Protein AF-0000000072566912 (afdb_homodimer)

Foldseek 3Di:
DVVVVVPVPPPPPPDPLNVVLVVLVVVLVVLQVCCVPPVVCPCVVLSVVLNVVSVVLVVVCVVDLVVLFPPLSVVVNVLSCQCRVCVPVVVCVPVPPCSLLVSLLQLLLSQLLVQLLVVCLVCVVCLLVDDLVVSLVSSLVSQLVVLVVVLVVVVCCCVPVVDCPQVPDPVSSVSSSVSSNNSSVVNSPVSSCVSVPHDDPVSVVRNVSSD/DVVVCVVPPPVPPPDPLNVVLVVLVVVLVVLQVCCVPPVVCPCVVLSVVLNVQSVVLVVVCVVDLVVLFPPLSVVVNVLSCQCRVCVPVVVCVPVPPCSLLVSLLQLLLSQLLVQLLVVCLVCVVCLLVDDLVVSLVRSLVSQLVVLVVVLVVVVCCCVPVVDCPQVPDPVSSVSSSVSSNNSSVVNSPVSSCVSVPHDDPVSVVRNVSSD

Radius of gyration: 25.94 Å; Cα contacts (8 Å, |Δi|>4): 481; chains: 2; bounding box: 101×55×63 Å

InterPro domains:
  IPR014509 Inner membrane protein YjdF-like [PF09997] (25-191)

Sequence (422 aa):
MRESLEKKSTMRKLTYDNYITGAFLVLLGITLAFNIFFQDGNKLFRIILTAVSVIIMKVVFTISFLKKSKASYTATLTFIFFAMYLGNVCNFYTLINHYDKILHLLSGIIIGIIGLIIYAHFTKEYMKKLNPKFMIIFVFIFSVALAGCWEIWEFTGDRLWGFQSQNNSLVDTMTDIICGTVGGIISLFPIYGFAKGKKNRFLEKVTKEVIMRESLEKKSTMRKLTYDNYITGAFLVLLGITLAFNIFFQDGNKLFRIILTAVSVIIMKVVFTISFLKKSKASYTATLTFIFFAMYLGNVCNFYTLINHYDKILHLLSGIIIGIIGLIIYAHFTKEYMKKLNPKFMIIFVFIFSVALAGCWEIWEFTGDRLWGFQSQNNSLVDTMTDIICGTVGGIISLFPIYGFAKGKKNRFLEKVTKEVI

Organism: NCBI:txid632245

Solvent-accessible surface area (backbone atoms only — not comparable to full-atom values): 21755 Å² total; per-residue (Å²): 112,69,77,67,62,61,62,66,78,75,68,75,76,70,53,73,65,54,53,56,50,48,52,53,50,49,52,49,49,53,51,47,51,48,29,51,76,73,51,80,39,80,53,49,66,57,52,48,51,43,50,50,51,53,50,50,51,51,51,52,30,68,77,38,79,52,56,50,25,63,65,56,51,52,52,51,52,51,45,44,44,52,58,37,46,41,21,57,65,67,37,33,56,78,73,35,88,63,42,60,50,51,50,28,22,51,48,6,29,53,40,14,52,48,32,46,32,53,50,34,44,56,29,53,93,42,55,88,77,39,56,46,66,50,58,53,50,50,17,40,29,41,8,27,16,50,29,38,50,49,50,50,49,36,49,48,40,27,73,76,69,65,47,68,72,45,65,89,29,43,64,57,46,53,50,35,36,48,27,6,33,49,16,8,55,59,39,40,57,67,47,50,43,43,53,72,66,42,89,44,72,66,63,52,54,56,30,51,41,48,88,113,70,77,64,54,67,69,47,85,77,65,71,75,70,52,73,66,53,54,56,50,49,52,53,51,49,52,50,50,52,50,48,51,47,29,50,77,72,50,79,38,79,52,48,67,55,51,50,52,43,51,50,50,53,52,50,50,51,50,53,31,65,76,39,78,52,56,51,25,64,64,56,51,52,51,50,53,52,45,44,42,53,59,38,46,41,20,58,66,66,38,34,56,78,74,34,87,65,42,60,50,51,48,27,22,49,47,5,29,53,39,14,53,47,31,46,33,52,49,35,44,54,29,55,94,43,55,88,76,41,55,46,63,50,57,53,51,50,17,40,31,40,8,27,15,50,28,39,50,49,51,50,50,35,50,49,40,28,74,73,69,65,47,67,73,45,65,90,30,43,66,56,45,53,50,35,35,48,28,7,34,51,17,7,55,59,39,40,56,68,46,51,43,41,51,72,67,43,89,44,72,67,64,51,53,55,31,50,40,48,86

Secondary structure (DSSP, 8-state):
-HHHHT---------HHHHHHHHHHHHHHHHHHHHHHHSTTTTHHHHHHHHHHHHHHHHHHHHSGGGG-HHHHHHHHHHHIIIIIIIIIS-HHHHSTTHHHHHHHHHHHHHHHHHHHHHHHHHTTTTTTS-HHHHHHHHHHHHHHHHHHHHHHHHHHHHHH---SSTT-HHHHHHHHHHHHHHHHHHHHHHHHHHTT---HHHHHHHHTT-/-HHHHTS--------HHHHHHHHHHHHHHHHHHHHHHHSTTTTHHHHHHHHHHHHHHHHHHHHSGGGG-HHHHHHHHHHHIIIIIIIIIS-HHHHSTTHHHHHHHHHHHHHHHHHHHHHHHHHTTTTTTS-HHHHHHHHHHHHHHHHHHHHHHHHHHHHHH---SSTT-HHHHHHHHHHHHHHHHHHHHHHHHHHTT---HHHHHHHHTT-

Structure (mmCIF, N/C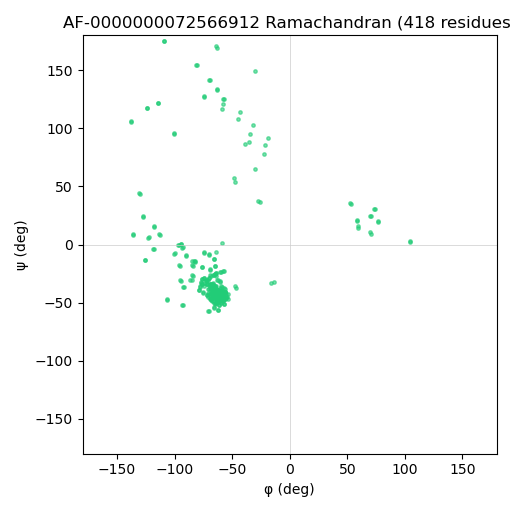A/C/O backbone):
data_AF-0000000072566912-model_v1
#
loop_
_entity.id
_entity.type
_entity.pdbx_description
1 polymer 'Putative membrane protein'
#
loop_
_atom_site.group_PDB
_atom_site.id
_atom_site.type_symbol
_atom_site.label_atom_id
_atom_site.label_alt_id
_atom_site.label_comp_id
_atom_site.label_asym_id
_atom_site.label_entity_id
_atom_site.label_seq_id
_atom_site.pdbx_PDB_ins_code
_atom_site.Cartn_x
_atom_site.Cartn_y
_atom_site.Cartn_z
_atom_site.occupancy
_atom_site.B_iso_or_equiv
_atom_site.auth_seq_id
_atom_site.auth_comp_id
_atom_site.auth_asym_id
_atom_site.auth_atom_id
_atom_site.pdbx_PDB_model_num
ATOM 1 N N . MET A 1 1 ? 60.344 14.156 -18.188 1 36.5 1 MET A N 1
ATOM 2 C CA . MET A 1 1 ? 60.125 12.766 -17.812 1 36.5 1 MET A CA 1
ATOM 3 C C . MET A 1 1 ? 59.312 12.664 -16.531 1 36.5 1 MET A C 1
ATOM 5 O O . MET A 1 1 ? 58.438 11.805 -16.422 1 36.5 1 MET A O 1
ATOM 9 N N . ARG A 1 2 ? 59.656 13.422 -15.43 1 45.88 2 ARG A N 1
ATOM 10 C CA . ARG A 1 2 ? 58.938 13.406 -14.164 1 45.88 2 ARG A CA 1
ATOM 11 C C . ARG A 1 2 ? 57.5 13.898 -14.352 1 45.88 2 ARG A C 1
ATOM 13 O O . ARG A 1 2 ? 56.594 13.406 -13.695 1 45.88 2 ARG A O 1
ATOM 20 N N . GLU A 1 3 ? 57.406 15.102 -15.125 1 43.66 3 GLU A N 1
ATOM 21 C CA . GLU A 1 3 ? 56.062 15.664 -15.32 1 43.66 3 GLU A CA 1
ATOM 22 C C . GLU A 1 3 ? 55.125 14.648 -15.961 1 43.66 3 GLU A C 1
ATOM 24 O O . GLU A 1 3 ? 53.938 14.656 -15.695 1 43.66 3 GLU A O 1
ATOM 29 N N . SER A 1 4 ? 55.625 13.898 -16.953 1 43.62 4 SER A N 1
ATOM 30 C CA . SER A 1 4 ? 54.844 12.891 -17.656 1 43.62 4 SER A CA 1
ATOM 31 C C . SER A 1 4 ? 54.375 11.789 -16.719 1 43.62 4 SER A C 1
ATOM 33 O O . SER A 1 4 ? 53.344 11.148 -16.953 1 43.62 4 SER A O 1
ATOM 35 N N . LEU A 1 5 ? 55.312 11.344 -15.812 1 37.22 5 LEU A N 1
ATOM 36 C CA . LEU A 1 5 ? 54.969 10.219 -14.961 1 37.22 5 LEU A CA 1
ATOM 37 C C . LEU A 1 5 ? 53.875 10.609 -13.961 1 37.22 5 LEU A C 1
ATOM 39 O O . LEU A 1 5 ? 53.281 9.742 -13.305 1 37.22 5 LEU A O 1
ATOM 43 N N . GLU A 1 6 ? 53.875 11.867 -13.484 1 31.84 6 GLU A N 1
ATOM 44 C CA . GLU A 1 6 ? 52.812 12.211 -12.531 1 31.84 6 GLU A CA 1
ATOM 45 C C . GLU A 1 6 ? 51.438 12.133 -13.18 1 31.84 6 GLU A C 1
ATOM 47 O O . GLU A 1 6 ? 50.438 12.586 -12.602 1 31.84 6 GLU A O 1
ATOM 52 N N . LYS A 1 7 ? 51.312 11.898 -14.531 1 32.41 7 LYS A N 1
ATOM 53 C CA . LYS A 1 7 ? 49.969 11.508 -14.891 1 32.41 7 LYS A CA 1
ATOM 54 C C . LYS A 1 7 ? 49.438 10.422 -13.953 1 32.41 7 LYS A C 1
ATOM 56 O O . LYS A 1 7 ? 49.875 9.273 -14.023 1 32.41 7 LYS A O 1
ATOM 61 N N . LYS A 1 8 ? 49.469 10.664 -12.562 1 32.5 8 LYS A N 1
ATOM 62 C CA . LYS A 1 8 ? 48.562 10 -11.609 1 32.5 8 LYS A CA 1
ATOM 63 C C . LYS A 1 8 ? 47.312 9.5 -12.305 1 32.5 8 LYS A C 1
ATOM 65 O O . LYS A 1 8 ? 46.531 10.297 -12.812 1 32.5 8 LYS A O 1
ATOM 70 N N . SER A 1 9 ? 47.312 8.469 -12.984 1 34.97 9 SER A N 1
ATOM 71 C CA . SER A 1 9 ? 46.156 7.684 -13.43 1 34.97 9 SER A CA 1
ATOM 72 C C . SER A 1 9 ? 45 7.785 -12.438 1 34.97 9 SER A C 1
A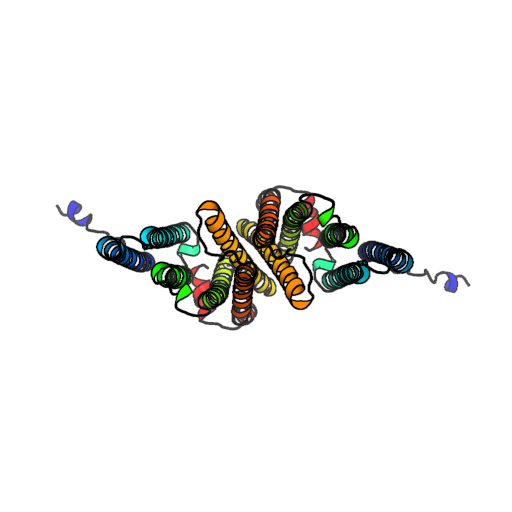TOM 74 O O . SER A 1 9 ? 45.125 7.355 -11.289 1 34.97 9 SER A O 1
ATOM 76 N N . THR A 1 10 ? 44.344 8.859 -12.164 1 35.97 10 THR A N 1
ATOM 77 C CA . THR A 1 10 ? 43 9.094 -11.602 1 35.97 10 THR A CA 1
ATOM 78 C C . THR A 1 10 ? 42.094 7.922 -11.891 1 35.97 10 THR A C 1
ATOM 80 O O . THR A 1 10 ? 41.469 7.852 -12.961 1 35.97 10 THR A O 1
ATOM 83 N N . MET A 1 11 ? 42.375 6.656 -11.914 1 37.88 11 MET A N 1
ATOM 84 C CA . MET A 1 11 ? 41.375 5.598 -11.852 1 37.88 11 MET A CA 1
ATOM 85 C C . MET A 1 11 ? 40.156 6.027 -11 1 37.88 11 MET A C 1
ATOM 87 O O . MET A 1 11 ? 40.344 6.422 -9.844 1 37.88 11 MET A O 1
ATOM 91 N N . ARG A 1 12 ? 39.156 6.363 -11.57 1 42.75 12 ARG A N 1
ATOM 92 C CA . ARG A 1 12 ? 37.875 6.699 -10.945 1 42.75 12 ARG A CA 1
ATOM 93 C C . ARG A 1 12 ? 37.594 5.762 -9.781 1 42.75 12 ARG A C 1
ATOM 95 O O . ARG A 1 12 ? 37.594 4.539 -9.945 1 42.75 12 ARG A O 1
ATOM 102 N N . LYS A 1 13 ? 37.969 5.879 -8.57 1 46.62 13 LYS A N 1
ATOM 103 C CA . LYS A 1 13 ? 37.469 5.18 -7.383 1 46.62 13 LYS A CA 1
ATOM 104 C C . LYS A 1 13 ? 36.062 4.629 -7.617 1 46.62 13 LYS A C 1
ATOM 106 O O . LYS A 1 13 ? 35.125 5.391 -7.852 1 46.62 13 LYS A O 1
ATOM 111 N N . LEU A 1 14 ? 36.031 3.451 -8.188 1 56.44 14 LEU A N 1
ATOM 112 C CA . LEU A 1 14 ? 34.719 2.848 -8.312 1 56.44 14 LEU A CA 1
ATOM 113 C C . LEU A 1 14 ? 33.906 3.018 -7.02 1 56.44 14 LEU A C 1
ATOM 115 O O . LEU A 1 14 ? 34.375 2.674 -5.938 1 56.44 14 LEU A O 1
ATOM 119 N N . THR A 1 15 ? 32.969 3.662 -7.035 1 76.31 15 THR A N 1
ATOM 120 C CA . THR A 1 15 ? 32.062 3.795 -5.887 1 76.31 15 THR A CA 1
ATOM 121 C C . THR A 1 15 ? 31.516 2.434 -5.469 1 76.31 15 THR A C 1
ATOM 123 O O . THR A 1 15 ? 31.438 1.516 -6.289 1 76.31 15 THR A O 1
ATOM 126 N N . TYR A 1 16 ? 31.75 1.874 -4.281 1 85.88 16 TYR A N 1
ATOM 127 C CA . TYR A 1 16 ? 31.266 0.639 -3.674 1 85.88 16 TYR A CA 1
ATOM 128 C C . TYR A 1 16 ? 30.094 0.072 -4.449 1 85.88 16 TYR A C 1
ATOM 130 O O . TYR A 1 16 ? 30.016 -1.134 -4.699 1 85.88 16 TYR A O 1
ATOM 138 N N . ASP A 1 17 ? 29.266 0.812 -5.047 1 89.56 17 ASP A N 1
ATOM 139 C CA . ASP A 1 17 ? 28.078 0.394 -5.766 1 89.56 17 ASP A CA 1
ATOM 140 C C . ASP A 1 17 ? 28.438 -0.24 -7.109 1 89.56 17 ASP A C 1
ATOM 142 O O . ASP A 1 17 ? 27.812 -1.22 -7.523 1 89.56 17 ASP A O 1
ATOM 146 N N . ASN A 1 18 ? 29.484 0.278 -7.766 1 92.62 18 ASN A N 1
ATOM 147 C CA . ASN A 1 18 ? 29.906 -0.283 -9.047 1 92.62 18 ASN A CA 1
ATOM 148 C C . ASN A 1 18 ? 30.516 -1.666 -8.875 1 92.62 18 ASN A C 1
ATOM 150 O O . ASN A 1 18 ? 30.328 -2.547 -9.711 1 92.62 18 ASN A O 1
ATOM 154 N N . TYR A 1 19 ? 31.203 -1.822 -7.801 1 93.44 19 TYR A N 1
ATOM 155 C CA . TYR A 1 19 ? 31.859 -3.102 -7.555 1 93.44 19 TYR A CA 1
ATOM 156 C C . TYR A 1 19 ? 30.828 -4.199 -7.297 1 93.44 19 TYR A C 1
ATOM 158 O O . TYR A 1 19 ? 30.906 -5.281 -7.887 1 93.44 19 TYR A O 1
ATOM 166 N N . ILE A 1 20 ? 29.844 -3.914 -6.426 1 95.69 20 ILE A N 1
ATOM 167 C CA . ILE A 1 20 ? 28.875 -4.945 -6.078 1 95.69 20 ILE A CA 1
ATOM 168 C C . ILE A 1 20 ? 28 -5.254 -7.289 1 95.69 20 ILE A C 1
ATOM 170 O O . ILE A 1 20 ? 27.656 -6.414 -7.535 1 95.69 20 ILE A O 1
ATOM 174 N N . THR A 1 21 ? 27.672 -4.246 -8.008 1 97.5 21 THR A N 1
ATOM 175 C CA . THR A 1 21 ? 26.906 -4.441 -9.227 1 97.5 21 THR A CA 1
ATOM 176 C C . THR A 1 21 ? 27.688 -5.27 -10.242 1 97.5 21 THR A C 1
ATOM 178 O O . THR A 1 21 ? 27.156 -6.227 -10.812 1 97.5 21 THR A O 1
ATOM 181 N N . GLY A 1 22 ? 28.969 -4.832 -10.445 1 97.19 22 GLY A N 1
ATOM 182 C CA . GLY A 1 22 ? 29.828 -5.559 -11.375 1 97.19 22 GLY A CA 1
ATOM 183 C C . GLY A 1 22 ? 30 -7.016 -11.008 1 97.19 22 GLY A C 1
ATOM 184 O O . GLY A 1 22 ? 29.922 -7.895 -11.867 1 97.19 22 GLY A O 1
ATOM 185 N N . ALA A 1 23 ? 30.234 -7.227 -9.758 1 97.69 23 ALA A N 1
ATOM 186 C CA . ALA A 1 23 ? 30.391 -8.602 -9.281 1 97.69 23 ALA A CA 1
ATOM 187 C C . ALA A 1 23 ? 29.141 -9.422 -9.562 1 97.69 23 ALA A C 1
ATOM 189 O O . ALA A 1 23 ? 29.234 -10.578 -9.984 1 97.69 23 ALA A O 1
ATOM 190 N N . PHE A 1 24 ? 27.938 -8.898 -9.289 1 98.44 24 PHE A N 1
ATOM 191 C CA . PHE A 1 24 ? 26.656 -9.57 -9.539 1 98.44 24 PHE A CA 1
ATOM 192 C C . PHE A 1 24 ? 26.484 -9.875 -11.016 1 98.44 24 PHE A C 1
ATOM 194 O O . PHE A 1 24 ? 26.094 -10.984 -11.391 1 98.44 24 PHE A O 1
ATOM 201 N N . LEU A 1 25 ? 26.875 -8.906 -11.859 1 98.44 25 LEU A N 1
ATOM 202 C CA . LEU A 1 25 ? 26.719 -9.094 -13.297 1 98.44 25 LEU A CA 1
ATOM 203 C C . LEU A 1 25 ? 27.703 -10.125 -13.82 1 98.44 25 LEU A C 1
ATOM 205 O O . LEU A 1 25 ? 27.391 -10.891 -14.734 1 98.44 25 LEU A O 1
ATOM 209 N N . VAL A 1 26 ? 28.922 -10.117 -13.289 1 98.31 26 VAL A N 1
ATOM 210 C CA . VAL A 1 26 ? 29.906 -11.125 -13.664 1 98.31 26 VAL A CA 1
ATOM 211 C C . VAL A 1 26 ? 29.391 -12.516 -13.289 1 98.31 26 VAL A C 1
ATOM 213 O O . VAL A 1 26 ? 29.484 -13.453 -14.078 1 98.31 26 VAL A O 1
ATOM 216 N N . LEU A 1 27 ? 28.875 -12.602 -12.086 1 98.56 27 LEU A N 1
ATOM 217 C CA . LEU A 1 27 ? 28.281 -13.867 -11.664 1 98.56 27 LEU A CA 1
ATOM 218 C C . LEU A 1 27 ? 27.203 -14.312 -12.641 1 98.56 27 LEU A C 1
ATOM 220 O O . LEU A 1 27 ? 27.172 -15.484 -13.031 1 98.56 27 LEU A O 1
ATOM 224 N N . LEU A 1 28 ? 26.344 -13.43 -13.039 1 98.62 28 LEU A N 1
ATOM 225 C CA . LEU A 1 28 ? 25.281 -13.75 -13.977 1 98.62 28 LEU A CA 1
ATOM 226 C C . LEU A 1 28 ? 25.844 -14.133 -15.344 1 98.62 28 LEU A C 1
ATOM 228 O O . LEU A 1 28 ? 25.312 -15.016 -16.016 1 98.62 28 LEU A O 1
ATOM 232 N N . GLY A 1 29 ? 26.953 -13.461 -15.742 1 98.31 29 GLY A N 1
ATOM 233 C CA . GLY A 1 29 ? 27.625 -13.82 -16.984 1 98.31 29 GLY A CA 1
ATOM 234 C C . GLY A 1 29 ? 28.172 -15.234 -16.984 1 98.31 29 GLY A C 1
ATOM 235 O O . GLY A 1 29 ? 28 -15.977 -17.953 1 98.31 29 GLY A O 1
ATOM 236 N N . ILE A 1 30 ? 28.812 -15.594 -15.914 1 98.31 30 ILE A N 1
ATOM 237 C CA . ILE A 1 30 ? 29.344 -16.938 -15.758 1 98.31 30 ILE A CA 1
ATOM 238 C C . ILE A 1 30 ? 28.203 -17.953 -15.773 1 98.31 30 ILE A C 1
ATOM 240 O O . ILE A 1 30 ? 28.297 -18.984 -16.438 1 98.31 30 ILE A O 1
ATOM 244 N N . THR A 1 31 ? 27.141 -17.641 -15.016 1 98.31 31 THR A N 1
ATOM 245 C CA . THR A 1 31 ? 25.984 -18.516 -14.953 1 98.31 31 THR A CA 1
ATOM 246 C C . THR A 1 31 ? 25.359 -18.688 -16.344 1 98.31 31 THR A C 1
ATOM 248 O O . THR A 1 31 ? 24.922 -19.781 -16.703 1 98.31 31 THR A O 1
ATOM 251 N N . LEU A 1 32 ? 25.312 -17.594 -17.062 1 98 32 LEU A N 1
ATOM 252 C CA . LEU A 1 32 ? 24.75 -17.625 -18.406 1 98 32 LEU A CA 1
ATOM 253 C C . LEU A 1 32 ? 25.578 -18.531 -19.312 1 98 32 LEU A C 1
ATOM 255 O O . LEU A 1 32 ? 25.016 -19.359 -20.031 1 98 32 LEU A O 1
ATOM 259 N N . ALA A 1 33 ? 26.891 -18.375 -19.312 1 97.44 33 ALA A N 1
ATOM 260 C CA . ALA A 1 33 ? 27.781 -19.203 -20.125 1 97.44 33 ALA A CA 1
ATOM 261 C C . ALA A 1 33 ? 27.609 -20.672 -19.781 1 97.44 33 ALA A C 1
ATOM 263 O O . ALA A 1 33 ? 27.469 -21.516 -20.672 1 97.44 33 ALA A O 1
ATOM 264 N N . PHE A 1 34 ? 27.641 -20.891 -18.516 1 97.31 34 PHE A N 1
ATOM 265 C CA . PHE A 1 34 ? 27.469 -22.266 -18.062 1 97.31 34 PHE A CA 1
ATOM 266 C C . PHE A 1 34 ? 26.141 -22.844 -18.547 1 97.31 34 PHE A C 1
ATOM 268 O O . PHE A 1 34 ? 26.078 -23.984 -19 1 97.31 34 PHE A O 1
ATOM 275 N N . ASN A 1 35 ? 25.078 -22.031 -18.391 1 97.5 35 ASN A N 1
ATOM 276 C CA . ASN A 1 35 ? 23.75 -22.469 -18.781 1 97.5 35 ASN A CA 1
ATOM 277 C C . ASN A 1 35 ? 23.672 -22.75 -20.281 1 97.5 35 ASN A C 1
ATOM 279 O O . ASN A 1 35 ? 23.062 -23.734 -20.703 1 97.5 35 ASN A O 1
ATOM 283 N N . ILE A 1 36 ? 24.281 -21.938 -21.094 1 96.38 36 ILE A N 1
ATOM 284 C CA . ILE A 1 36 ? 24.266 -22.078 -22.547 1 96.38 36 ILE A CA 1
ATOM 285 C C . ILE A 1 36 ? 25.062 -23.297 -22.953 1 96.38 36 ILE A C 1
ATOM 287 O O . ILE A 1 36 ? 24.609 -24.125 -23.766 1 96.38 36 ILE A O 1
ATOM 291 N N . PHE A 1 37 ? 26.219 -23.5 -22.422 1 96.81 37 PHE A N 1
ATOM 292 C CA . PHE A 1 37 ? 27.156 -24.516 -22.891 1 96.81 37 PHE A CA 1
ATOM 293 C C . PHE A 1 37 ? 26.828 -25.859 -22.266 1 96.81 37 PHE A C 1
ATOM 295 O O . PHE A 1 37 ? 27.078 -26.906 -22.875 1 96.81 37 PHE A O 1
ATOM 302 N N . PHE A 1 38 ? 26.219 -25.859 -21.062 1 96.12 38 PHE A N 1
ATOM 303 C CA . PHE A 1 38 ? 26.141 -27.141 -20.375 1 96.12 38 PHE A CA 1
ATOM 304 C C . PHE A 1 38 ? 24.703 -27.469 -20 1 96.12 38 PHE A C 1
ATOM 306 O O . PHE A 1 38 ? 24.422 -28.594 -19.547 1 96.12 38 PHE A O 1
ATOM 313 N N . GLN A 1 39 ? 23.75 -26.547 -20.062 1 95.12 39 GLN A N 1
ATOM 314 C CA . GLN A 1 39 ? 22.375 -26.812 -19.625 1 95.12 39 GLN A CA 1
ATOM 315 C C . GLN A 1 39 ? 21.375 -26.438 -20.719 1 95.12 39 GLN A C 1
ATOM 317 O O . GLN A 1 39 ? 20.234 -26.078 -20.422 1 95.12 39 GLN A O 1
ATOM 322 N N . ASP A 1 40 ? 21.766 -26.422 -21.984 1 95 40 ASP A N 1
ATOM 323 C CA . ASP A 1 40 ? 20.938 -26.25 -23.172 1 95 40 ASP A CA 1
ATOM 324 C C . ASP A 1 40 ? 20.203 -24.906 -23.125 1 95 40 ASP A C 1
ATOM 326 O O . ASP A 1 40 ? 19.125 -24.766 -23.719 1 95 40 ASP A O 1
ATOM 330 N N . GLY A 1 41 ? 20.578 -23.891 -22.219 1 93.94 41 GLY A N 1
ATOM 331 C CA . GLY A 1 41 ? 20.016 -22.547 -22.188 1 93.94 41 GLY A CA 1
ATOM 332 C C . GLY A 1 41 ? 18.641 -22.5 -21.547 1 93.94 41 GLY A C 1
ATOM 333 O O . GLY A 1 41 ? 17.844 -21.594 -21.828 1 93.94 41 GLY A O 1
ATOM 334 N N . ASN A 1 42 ? 18.266 -23.484 -20.766 1 93.94 42 ASN A N 1
ATOM 335 C CA . ASN A 1 42 ? 16.906 -23.609 -20.25 1 93.94 42 ASN A CA 1
ATOM 336 C C . ASN A 1 42 ? 16.609 -22.531 -19.219 1 93.94 42 ASN A C 1
ATOM 338 O O . ASN A 1 42 ? 15.445 -22.328 -18.844 1 93.94 42 ASN A O 1
ATOM 342 N N . LYS A 1 43 ? 17.625 -21.734 -18.781 1 95.38 43 LYS A N 1
ATOM 343 C CA . LYS A 1 43 ? 17.438 -20.688 -17.781 1 95.38 43 LYS A CA 1
ATOM 344 C C . LYS A 1 43 ? 17.766 -19.312 -18.359 1 95.38 43 LYS A C 1
ATOM 346 O O . LYS A 1 43 ? 17.891 -18.344 -17.609 1 95.38 43 LYS A O 1
ATOM 351 N N . LEU A 1 44 ? 17.844 -19.219 -19.562 1 95.81 44 LEU A N 1
ATOM 352 C CA . LEU A 1 44 ? 18.297 -18.016 -20.25 1 95.81 44 LEU A CA 1
ATOM 353 C C . LEU A 1 44 ? 17.438 -16.812 -19.875 1 95.81 44 LEU A C 1
ATOM 355 O O . LEU A 1 44 ? 17.953 -15.766 -19.469 1 95.81 44 LEU A O 1
ATOM 359 N N . PHE A 1 45 ? 16.188 -16.922 -19.969 1 94 45 PHE A N 1
ATOM 360 C CA . PHE A 1 45 ? 15.266 -15.82 -19.719 1 94 45 PHE A CA 1
ATOM 361 C C . PHE A 1 45 ? 15.375 -15.344 -18.281 1 94 45 PHE A C 1
ATOM 363 O O . PHE A 1 45 ? 15.414 -14.141 -18.016 1 94 45 PHE A O 1
ATOM 370 N N . ARG A 1 46 ? 15.422 -16.281 -17.344 1 95.44 46 ARG A N 1
ATOM 371 C CA . ARG A 1 46 ? 15.516 -15.945 -15.93 1 95.44 46 ARG A CA 1
ATOM 372 C C . ARG A 1 46 ? 16.812 -15.211 -15.633 1 95.44 46 ARG A C 1
ATOM 374 O O . ARG A 1 46 ? 16.828 -14.266 -14.836 1 95.44 46 ARG A O 1
ATOM 381 N N . ILE A 1 47 ? 17.875 -15.641 -16.203 1 98.06 47 ILE A N 1
ATOM 382 C CA . ILE A 1 47 ? 19.172 -15.023 -15.992 1 98.06 47 ILE A CA 1
ATOM 383 C C . ILE A 1 47 ? 19.172 -13.602 -16.547 1 98.06 47 ILE A C 1
ATOM 385 O O . ILE A 1 47 ? 19.609 -12.664 -15.883 1 98.06 47 ILE A O 1
ATOM 389 N N . ILE A 1 48 ? 18.609 -13.414 -17.734 1 96.75 48 ILE A N 1
ATOM 390 C CA . ILE A 1 48 ? 18.547 -12.109 -18.375 1 96.75 48 ILE A CA 1
ATOM 391 C C . ILE A 1 48 ? 17.656 -11.18 -17.562 1 96.75 48 ILE A C 1
ATOM 393 O O . ILE A 1 48 ? 17.984 -10.016 -17.344 1 96.75 48 ILE A O 1
ATOM 397 N N . LEU A 1 49 ? 16.516 -11.68 -17.141 1 95.75 49 LEU A N 1
ATOM 398 C CA . LEU A 1 49 ? 15.594 -10.883 -16.328 1 95.75 49 LEU A CA 1
ATOM 399 C C . LEU A 1 49 ? 16.281 -10.398 -15.055 1 95.75 49 LEU A C 1
ATOM 401 O O . LEU A 1 49 ? 16.062 -9.258 -14.625 1 95.75 49 LEU A O 1
ATOM 405 N N . THR A 1 50 ? 17.031 -11.266 -14.461 1 98.06 50 THR A N 1
ATOM 406 C CA . THR A 1 50 ? 17.766 -10.875 -13.266 1 98.06 50 THR A CA 1
ATOM 407 C C . THR A 1 50 ? 18.781 -9.766 -13.578 1 98.06 50 THR A C 1
ATOM 409 O O . THR A 1 50 ? 18.875 -8.789 -12.844 1 98.06 50 THR A O 1
ATOM 412 N N . ALA A 1 51 ? 19.469 -9.938 -14.695 1 98.38 51 ALA A N 1
ATOM 413 C CA . ALA A 1 51 ? 20.438 -8.93 -15.102 1 98.38 51 ALA A CA 1
ATOM 414 C C . ALA A 1 51 ? 19.75 -7.586 -15.359 1 98.38 51 ALA A C 1
ATOM 416 O O . ALA A 1 51 ? 20.25 -6.539 -14.914 1 98.38 51 ALA A O 1
ATOM 417 N N . VAL A 1 52 ? 18.656 -7.645 -16.016 1 97.62 52 VAL A N 1
ATOM 418 C CA . VAL A 1 52 ? 17.906 -6.43 -16.312 1 97.62 52 VAL A CA 1
ATOM 419 C C . VAL A 1 52 ? 17.453 -5.766 -15.023 1 97.62 52 VAL A C 1
ATOM 421 O O . VAL A 1 52 ? 17.516 -4.539 -14.891 1 97.62 52 VAL A O 1
ATOM 424 N N . SER A 1 53 ? 17 -6.562 -14.039 1 97.5 53 SER A N 1
ATOM 425 C CA . SER A 1 53 ? 16.547 -6.031 -12.758 1 97.5 53 SER A CA 1
ATOM 426 C C . SER A 1 53 ? 17.688 -5.32 -12.031 1 97.5 53 SER A C 1
ATOM 428 O O . SER A 1 53 ? 17.484 -4.242 -11.461 1 97.5 53 SER A O 1
ATOM 430 N N . VAL A 1 54 ? 18.859 -5.91 -12.07 1 98.44 54 VAL A N 1
ATOM 431 C CA . VAL A 1 54 ? 20.031 -5.32 -11.43 1 98.44 54 VAL A CA 1
ATOM 432 C C . VAL A 1 54 ? 20.375 -3.992 -12.102 1 98.44 54 VAL A C 1
ATOM 434 O O . VAL A 1 54 ? 20.625 -2.996 -11.422 1 98.44 54 VAL A O 1
ATOM 437 N N . ILE A 1 55 ? 20.328 -3.953 -13.391 1 98.12 55 ILE A N 1
ATOM 438 C CA . ILE A 1 55 ? 20.672 -2.756 -14.156 1 98.12 55 ILE A CA 1
ATOM 439 C C . ILE A 1 55 ? 19.625 -1.667 -13.898 1 98.12 55 ILE A C 1
AT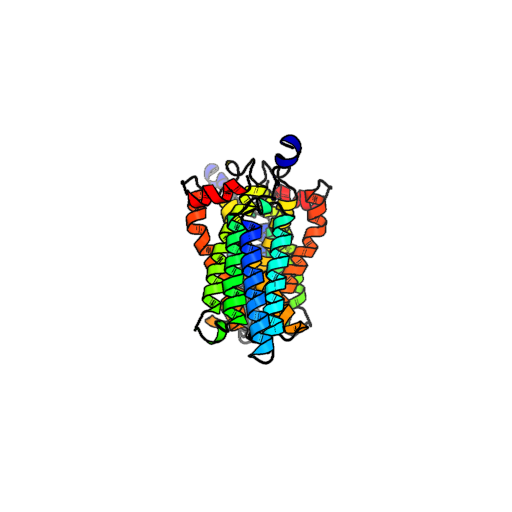OM 441 O O . ILE A 1 55 ? 19.969 -0.503 -13.695 1 98.12 55 ILE A O 1
ATOM 445 N N . ILE A 1 56 ? 18.391 -2.041 -13.875 1 97.69 56 ILE A N 1
ATOM 446 C CA . ILE A 1 56 ? 17.312 -1.083 -13.617 1 97.69 56 ILE A CA 1
ATOM 447 C C . ILE A 1 56 ? 17.5 -0.454 -12.242 1 97.69 56 ILE A C 1
ATOM 449 O O . ILE A 1 56 ? 17.406 0.765 -12.086 1 97.69 56 ILE A O 1
ATOM 453 N N . MET A 1 57 ? 17.797 -1.318 -11.25 1 97.5 57 MET A N 1
ATOM 454 C CA . MET A 1 57 ? 17.969 -0.786 -9.898 1 97.5 57 MET A CA 1
ATOM 455 C C . MET A 1 57 ? 19.203 0.111 -9.82 1 97.5 57 MET A C 1
ATOM 457 O O . MET A 1 57 ? 19.203 1.104 -9.094 1 97.5 57 MET A O 1
ATOM 461 N N . LYS A 1 58 ? 20.234 -0.243 -10.555 1 97.06 58 LYS A N 1
ATOM 462 C CA . LYS A 1 58 ? 21.406 0.637 -10.617 1 97.06 58 LYS A CA 1
ATOM 463 C C . LYS A 1 58 ? 21.016 2.01 -11.164 1 97.06 58 LYS A C 1
ATOM 465 O O . LYS A 1 58 ? 21.422 3.037 -10.609 1 97.06 58 LYS A O 1
ATOM 470 N N . VAL A 1 59 ? 20.281 2.039 -12.203 1 97.19 59 VAL A N 1
ATOM 471 C CA . VAL A 1 59 ? 19.844 3.285 -12.828 1 97.19 59 VAL A CA 1
ATOM 472 C C . VAL A 1 59 ? 18.953 4.07 -11.875 1 97.19 59 VAL A C 1
ATOM 474 O O . VAL A 1 59 ? 19.172 5.262 -11.656 1 97.19 59 VAL A O 1
ATOM 477 N N . VAL A 1 60 ? 17.984 3.408 -11.219 1 96.56 60 VAL A N 1
ATOM 478 C CA . VAL A 1 60 ? 17.047 4.043 -10.289 1 96.56 60 VAL A CA 1
ATOM 479 C C . VAL A 1 60 ? 17.828 4.715 -9.156 1 96.56 60 VAL A C 1
ATOM 481 O O . VAL A 1 60 ? 17.578 5.875 -8.828 1 96.56 60 VAL A O 1
ATOM 484 N N . PHE A 1 61 ? 18.766 4.027 -8.617 1 96.62 61 PHE A N 1
ATOM 485 C CA . PHE A 1 61 ? 19.516 4.551 -7.484 1 96.62 61 PHE A CA 1
ATOM 486 C C . PHE A 1 61 ? 20.453 5.676 -7.926 1 96.62 61 PHE A C 1
ATOM 488 O O . PHE A 1 61 ? 20.672 6.629 -7.18 1 96.62 61 PHE A O 1
ATOM 495 N N . THR A 1 62 ? 20.953 5.629 -9.164 1 95.75 62 THR A N 1
ATOM 496 C CA . THR A 1 62 ? 21.906 6.621 -9.633 1 95.75 62 THR A CA 1
ATOM 497 C C . THR A 1 62 ? 21.203 7.941 -9.953 1 95.75 62 THR A C 1
ATOM 499 O O . THR A 1 62 ? 21.781 9.016 -9.773 1 95.75 62 THR A O 1
ATOM 502 N N . ILE A 1 63 ? 19.969 7.863 -10.344 1 96.25 63 ILE A N 1
ATOM 503 C CA . ILE A 1 63 ? 19.312 9.078 -10.82 1 96.25 63 ILE A CA 1
ATOM 504 C C . ILE A 1 63 ? 18.438 9.656 -9.719 1 96.25 63 ILE A C 1
ATOM 506 O O . ILE A 1 63 ? 17.859 10.734 -9.875 1 96.25 63 ILE A O 1
ATOM 510 N N . SER A 1 64 ? 18.281 8.961 -8.633 1 95.69 64 SER A N 1
ATOM 511 C CA . SER A 1 64 ? 17.438 9.43 -7.543 1 95.69 64 SER A CA 1
ATOM 512 C C . SER A 1 64 ? 18.266 9.836 -6.332 1 95.69 64 SER A C 1
ATOM 514 O O . SER A 1 64 ? 19.484 9.68 -6.332 1 95.69 64 SER A O 1
ATOM 516 N N . PHE A 1 65 ? 17.562 10.375 -5.332 1 93.44 65 PHE A N 1
ATOM 517 C CA . PHE A 1 65 ? 18.219 10.781 -4.098 1 93.44 65 PHE A CA 1
ATOM 518 C C . PHE A 1 65 ? 18.781 9.578 -3.354 1 93.44 65 PHE A C 1
ATOM 520 O O . PHE A 1 65 ? 19.594 9.727 -2.443 1 93.44 65 PHE A O 1
ATOM 527 N N . LEU A 1 66 ? 18.422 8.383 -3.736 1 95.81 66 LEU A N 1
ATOM 528 C CA . LEU A 1 66 ? 18.875 7.16 -3.08 1 95.81 66 LEU A CA 1
ATOM 529 C C . LEU A 1 66 ? 20.328 6.855 -3.445 1 95.81 66 LEU A C 1
ATOM 531 O O . LEU A 1 66 ? 20.922 5.941 -2.883 1 95.81 66 LEU A O 1
ATOM 535 N N . LYS A 1 67 ? 20.844 7.594 -4.34 1 93.88 67 LYS A N 1
ATOM 536 C CA . LYS A 1 67 ? 22.25 7.445 -4.711 1 93.88 67 LYS A CA 1
ATOM 537 C C . LYS A 1 67 ? 23.172 7.609 -3.5 1 93.88 67 LYS A C 1
ATOM 539 O O . LYS A 1 67 ? 24.281 7.078 -3.477 1 93.88 67 LYS A O 1
ATOM 544 N N . LYS A 1 68 ? 22.656 8.289 -2.508 1 94.25 68 LYS A N 1
ATOM 545 C CA . LYS A 1 68 ? 23.453 8.57 -1.315 1 94.25 68 LYS A CA 1
ATOM 546 C C . LYS A 1 68 ? 23.297 7.461 -0.277 1 94.25 68 LYS A C 1
ATOM 548 O O . LYS A 1 68 ? 24.062 7.406 0.698 1 94.25 68 LYS A O 1
ATOM 553 N N . SER A 1 69 ? 22.375 6.555 -0.501 1 96.38 69 SER A N 1
ATOM 554 C CA . SER A 1 69 ? 22.078 5.531 0.497 1 96.38 69 SER A CA 1
ATOM 555 C C . SER A 1 69 ? 22.75 4.203 0.145 1 96.38 69 SER A C 1
ATOM 557 O O . SER A 1 69 ? 22.141 3.354 -0.51 1 96.38 69 SER A O 1
ATOM 559 N N . LYS A 1 70 ? 23.875 3.941 0.67 1 95.12 70 LYS A N 1
ATOM 560 C CA . LYS A 1 70 ? 24.578 2.688 0.444 1 95.12 70 LYS A CA 1
ATOM 561 C C . LYS A 1 70 ? 23.797 1.503 1.005 1 95.12 70 LYS A C 1
ATOM 563 O O . LYS A 1 70 ? 23.766 0.433 0.395 1 95.12 70 LYS A O 1
ATOM 568 N N . ALA A 1 71 ? 23.203 1.74 2.113 1 95.12 71 ALA A N 1
ATOM 569 C CA . ALA A 1 71 ? 22.453 0.682 2.785 1 95.12 71 ALA A CA 1
ATOM 570 C C . ALA A 1 71 ? 21.297 0.203 1.922 1 95.12 71 ALA A C 1
ATOM 572 O O . ALA A 1 71 ? 21.094 -1.002 1.746 1 95.12 71 ALA A O 1
ATOM 573 N N . SER A 1 72 ? 20.547 1.113 1.369 1 97.5 72 SER A N 1
ATOM 574 C CA . SER A 1 72 ? 19.391 0.743 0.557 1 97.5 72 SER A CA 1
ATOM 575 C C . SER A 1 72 ? 19.812 0.016 -0.713 1 97.5 72 SER A C 1
ATOM 577 O O . SER A 1 72 ? 19.172 -0.94 -1.138 1 97.5 72 SER A O 1
ATOM 579 N N . TYR A 1 73 ? 20.875 0.459 -1.307 1 97.5 73 TYR A N 1
ATOM 580 C CA . TYR A 1 73 ? 21.359 -0.165 -2.537 1 97.5 73 TYR A CA 1
ATOM 581 C C . TYR A 1 73 ? 21.797 -1.6 -2.283 1 97.5 73 TYR A C 1
ATOM 583 O O . TYR A 1 73 ? 21.391 -2.52 -2.994 1 97.5 73 TYR A O 1
ATOM 591 N N . THR A 1 74 ? 22.609 -1.708 -1.259 1 96.75 74 THR A N 1
ATOM 592 C CA . THR A 1 74 ? 23.125 -3.033 -0.917 1 96.75 74 THR A CA 1
ATOM 593 C C . THR A 1 74 ? 21.984 -3.973 -0.553 1 96.75 74 THR A C 1
ATOM 595 O O . THR A 1 74 ? 21.953 -5.129 -0.986 1 96.75 74 THR A O 1
ATOM 598 N N . ALA A 1 75 ? 21.047 -3.492 0.217 1 97.75 75 ALA A N 1
ATOM 599 C CA . ALA A 1 75 ? 19.891 -4.309 0.604 1 97.75 75 ALA A CA 1
ATOM 600 C C . ALA A 1 75 ? 19.094 -4.746 -0.621 1 97.75 75 ALA A C 1
ATOM 602 O O . ALA A 1 75 ? 18.688 -5.902 -0.719 1 97.75 75 ALA A O 1
ATOM 603 N N . THR A 1 76 ? 18.922 -3.854 -1.531 1 97.94 76 THR A N 1
ATOM 604 C CA . THR A 1 76 ? 18.141 -4.137 -2.732 1 97.94 76 THR A CA 1
ATOM 605 C C . THR A 1 76 ? 18.828 -5.191 -3.59 1 97.94 76 THR A C 1
ATOM 607 O O . THR A 1 76 ? 18.203 -6.156 -4.027 1 97.94 76 THR A O 1
ATOM 610 N N . LEU A 1 77 ? 20.141 -5.039 -3.807 1 98.19 77 LEU A N 1
ATOM 611 C CA . LEU A 1 77 ? 20.875 -6.004 -4.621 1 98.19 77 LEU A CA 1
ATOM 612 C C . LEU A 1 77 ? 20.922 -7.363 -3.932 1 98.19 77 LEU A C 1
ATOM 614 O O . LEU A 1 77 ? 20.828 -8.398 -4.59 1 98.19 77 LEU A O 1
ATOM 618 N N . THR A 1 78 ? 21.125 -7.285 -2.65 1 98 78 THR A N 1
ATOM 619 C CA . THR A 1 78 ? 21.109 -8.531 -1.894 1 98 78 THR A CA 1
ATOM 620 C C . THR A 1 78 ? 19.766 -9.234 -2.029 1 98 78 THR A C 1
ATOM 622 O O . THR A 1 78 ? 19.719 -10.453 -2.213 1 98 78 THR A O 1
ATOM 625 N N . PHE A 1 79 ? 18.75 -8.523 -1.957 1 98.56 79 PHE A N 1
ATOM 626 C CA . PHE A 1 79 ? 17.422 -9.109 -2.094 1 98.56 79 PHE A CA 1
ATOM 627 C C . PHE A 1 79 ? 17.234 -9.695 -3.488 1 98.56 79 PHE A C 1
ATOM 629 O O . PHE A 1 79 ? 16.656 -10.773 -3.641 1 98.56 79 PHE A O 1
ATOM 636 N N . ILE A 1 80 ? 17.656 -8.977 -4.5 1 98.19 80 ILE A N 1
ATOM 637 C CA . ILE A 1 80 ? 17.578 -9.484 -5.863 1 98.19 80 ILE A CA 1
ATOM 638 C C . ILE A 1 80 ? 18.344 -10.797 -5.977 1 98.19 80 ILE A C 1
ATOM 640 O O . ILE A 1 80 ? 17.891 -11.734 -6.633 1 98.19 80 ILE A O 1
ATOM 644 N N . PHE A 1 81 ? 19.484 -10.836 -5.336 1 98.62 81 PHE A N 1
ATOM 645 C CA . PHE A 1 81 ? 20.281 -12.062 -5.336 1 98.62 81 PHE A CA 1
ATOM 646 C C . PHE A 1 81 ? 19.484 -13.227 -4.754 1 98.62 81 PHE A C 1
ATOM 648 O O . PHE A 1 81 ? 19.391 -14.289 -5.367 1 98.62 81 PHE A O 1
ATOM 655 N N . PHE A 1 82 ? 18.844 -12.992 -3.668 1 98.62 82 PHE A N 1
ATOM 656 C CA . PHE A 1 82 ? 18.109 -14.062 -3.014 1 98.62 82 PHE A CA 1
ATOM 657 C C . PHE A 1 82 ? 16.812 -14.367 -3.768 1 98.62 82 PHE A C 1
ATOM 659 O O . PHE A 1 82 ? 16.469 -15.531 -3.955 1 98.62 82 PHE A O 1
ATOM 666 N N . ALA A 1 83 ? 16.125 -13.359 -4.223 1 97.94 83 ALA A N 1
ATOM 667 C CA . ALA A 1 83 ? 14.789 -13.539 -4.805 1 97.94 83 ALA A CA 1
ATOM 668 C C . ALA A 1 83 ? 14.883 -14.055 -6.238 1 97.94 83 ALA A C 1
ATOM 670 O O . ALA A 1 83 ? 14.102 -14.922 -6.641 1 97.94 83 ALA A O 1
ATOM 671 N N . MET A 1 84 ? 15.883 -13.523 -6.996 1 97.69 84 MET A N 1
ATOM 672 C CA . MET A 1 84 ? 15.875 -13.836 -8.422 1 97.69 84 MET A CA 1
ATOM 673 C C . MET A 1 84 ? 16.984 -14.836 -8.766 1 97.69 84 MET A C 1
ATOM 675 O O . MET A 1 84 ? 16.734 -15.812 -9.469 1 97.69 84 MET A O 1
ATOM 679 N N . TYR A 1 85 ? 18.203 -14.617 -8.297 1 98.5 85 TYR A N 1
ATOM 680 C CA . TYR A 1 85 ? 19.266 -15.547 -8.633 1 98.5 85 TYR A CA 1
ATOM 681 C C . TYR A 1 85 ? 19.078 -16.875 -7.93 1 98.5 85 TYR A C 1
ATOM 683 O O . TYR A 1 85 ? 18.922 -17.922 -8.578 1 98.5 85 TYR A O 1
ATOM 691 N N . LEU A 1 86 ? 19 -16.828 -6.594 1 98.56 86 LEU A N 1
ATOM 692 C CA . LEU A 1 86 ? 18.828 -18.078 -5.871 1 98.56 86 LEU A CA 1
ATOM 693 C C . LEU A 1 86 ? 17.422 -18.641 -6.07 1 98.56 86 LEU A C 1
ATOM 695 O O . LEU A 1 86 ? 17.25 -19.844 -6.262 1 98.56 86 LEU A O 1
ATOM 699 N N . GLY A 1 87 ? 16.453 -17.781 -5.992 1 97.62 87 GLY A N 1
ATOM 700 C CA . GLY A 1 87 ? 15.07 -18.219 -6.074 1 97.62 87 GLY A CA 1
ATOM 701 C C . GLY A 1 87 ? 14.711 -18.797 -7.422 1 97.62 87 GLY A C 1
ATOM 702 O O . GLY A 1 87 ? 14.258 -19.953 -7.5 1 97.62 87 GLY A O 1
ATOM 703 N N . ASN A 1 88 ? 14.953 -18.078 -8.453 1 96.06 88 ASN A N 1
ATOM 704 C CA . ASN A 1 88 ? 14.516 -18.469 -9.781 1 96.06 88 ASN A CA 1
ATOM 705 C C . ASN A 1 88 ? 15.602 -19.234 -10.531 1 96.06 88 ASN A C 1
ATOM 707 O O . ASN A 1 88 ? 15.367 -20.359 -10.992 1 96.06 88 ASN A O 1
ATOM 711 N N . VAL A 1 89 ? 16.812 -18.703 -10.625 1 97.06 89 VAL A N 1
ATOM 712 C CA . VAL A 1 89 ? 17.859 -19.297 -11.43 1 97.06 89 VAL A CA 1
ATOM 713 C C . VAL A 1 89 ? 18.344 -20.594 -10.781 1 97.06 89 VAL A C 1
ATOM 715 O O . VAL A 1 89 ? 18.5 -21.625 -11.461 1 97.06 89 VAL A O 1
ATOM 718 N N . CYS A 1 90 ? 18.5 -20.594 -9.5 1 97.5 90 CYS A N 1
ATOM 719 C CA . CYS A 1 90 ? 18.984 -21.781 -8.805 1 97.5 90 CYS A CA 1
ATOM 720 C C . CYS A 1 90 ? 17.828 -22.625 -8.305 1 97.5 90 CYS A C 1
ATOM 722 O O . CYS A 1 90 ? 18.047 -23.609 -7.582 1 97.5 90 CYS A O 1
ATOM 724 N N . ASN A 1 91 ? 16.578 -22.234 -8.469 1 97.19 91 ASN A N 1
ATOM 725 C CA . ASN A 1 91 ? 15.359 -23.016 -8.25 1 97.19 91 ASN A CA 1
ATOM 726 C C . ASN A 1 91 ? 15.078 -23.203 -6.766 1 97.19 91 ASN A C 1
ATOM 728 O O . ASN A 1 91 ? 14.547 -24.234 -6.359 1 97.19 91 ASN A O 1
ATOM 732 N N . PHE A 1 92 ? 15.477 -22.219 -5.945 1 98 92 PHE A N 1
ATOM 733 C CA . PHE A 1 92 ? 15.227 -22.328 -4.516 1 98 92 PHE A CA 1
ATOM 734 C C . PHE A 1 92 ? 13.734 -22.266 -4.219 1 98 92 PHE A C 1
ATOM 736 O O . PHE A 1 92 ? 13.266 -22.844 -3.238 1 98 92 PHE A O 1
ATOM 743 N N . TYR A 1 93 ? 12.945 -21.656 -5.02 1 96.19 93 TYR A N 1
ATOM 744 C CA . TYR A 1 93 ? 11.5 -21.594 -4.828 1 96.19 93 TYR A CA 1
ATOM 745 C C . TYR A 1 93 ? 10.883 -22.984 -4.832 1 96.19 93 TYR A C 1
ATOM 747 O O . TYR A 1 93 ? 9.891 -23.234 -4.145 1 96.19 93 TYR A O 1
ATOM 755 N N . THR A 1 94 ? 11.477 -23.906 -5.602 1 95.38 94 THR A N 1
ATOM 756 C CA . THR A 1 94 ? 10.961 -25.266 -5.723 1 95.38 94 THR A CA 1
ATOM 757 C C . THR A 1 94 ? 11.664 -26.203 -4.742 1 95.38 94 THR A C 1
ATOM 759 O O . THR A 1 94 ? 11.047 -27.141 -4.219 1 95.38 94 THR A O 1
ATOM 762 N N . LEU A 1 95 ? 12.883 -25.922 -4.449 1 97.38 95 LEU A N 1
ATOM 763 C CA . LEU A 1 95 ? 13.711 -26.859 -3.689 1 97.38 95 LEU A CA 1
ATOM 764 C C . LEU A 1 95 ? 13.523 -26.656 -2.189 1 97.38 95 LEU A C 1
ATOM 766 O O . LEU A 1 95 ? 13.703 -27.594 -1.407 1 97.38 95 LEU A O 1
ATOM 770 N N . ILE A 1 96 ? 13.234 -25.422 -1.811 1 98 96 ILE A N 1
ATOM 771 C CA . ILE A 1 96 ? 13.148 -25.094 -0.391 1 98 96 ILE A CA 1
ATOM 772 C C . ILE A 1 96 ? 11.711 -24.703 -0.037 1 98 96 ILE A C 1
ATOM 774 O O . ILE A 1 96 ? 11.18 -23.734 -0.571 1 98 96 ILE A O 1
ATOM 778 N N . ASN A 1 97 ? 11.18 -25.484 0.923 1 96.94 97 ASN A N 1
ATOM 779 C CA . ASN A 1 97 ? 9.82 -25.203 1.374 1 96.94 97 ASN A CA 1
ATOM 780 C C . ASN A 1 97 ? 9.711 -23.828 2.021 1 96.94 97 ASN A C 1
ATOM 782 O O . ASN A 1 97 ? 10.586 -23.422 2.787 1 96.94 97 ASN A O 1
ATOM 786 N N . HIS A 1 98 ? 8.695 -23.062 1.665 1 97.38 98 HIS A N 1
ATOM 787 C CA . HIS A 1 98 ? 8.328 -21.781 2.254 1 97.38 98 HIS A CA 1
ATOM 788 C C . HIS A 1 98 ? 9.352 -20.703 1.908 1 97.38 98 HIS A C 1
ATOM 790 O O . HIS A 1 98 ? 9.344 -19.625 2.5 1 97.38 98 HIS A O 1
ATOM 796 N N . TYR A 1 99 ? 10.266 -20.953 1 1 98.44 99 TYR A N 1
ATOM 797 C CA . TYR A 1 99 ? 11.281 -19.984 0.588 1 98.44 99 TYR A CA 1
ATOM 798 C C . TYR A 1 99 ? 10.641 -18.688 0.13 1 98.44 99 TYR A C 1
ATOM 800 O O . TYR A 1 99 ? 11.055 -17.594 0.553 1 98.44 99 TYR A O 1
ATOM 808 N N . ASP A 1 100 ? 9.625 -18.812 -0.601 1 98.44 100 ASP A N 1
ATOM 809 C CA . ASP A 1 100 ? 8.914 -17.672 -1.17 1 98.44 100 ASP A CA 1
ATOM 810 C C . ASP A 1 100 ? 8.273 -16.812 -0.075 1 98.44 100 ASP A C 1
ATOM 812 O O . ASP A 1 100 ? 8.406 -15.586 -0.075 1 98.44 100 ASP A O 1
ATOM 816 N N . LYS A 1 101 ? 7.68 -17.406 0.868 1 98.75 101 LYS A N 1
ATOM 817 C CA . LYS A 1 101 ? 7.016 -16.703 1.955 1 98.75 101 LYS A CA 1
ATOM 818 C C . LYS A 1 101 ? 8.031 -16 2.854 1 98.75 101 LYS A C 1
ATOM 820 O O . LYS A 1 101 ? 7.773 -14.906 3.355 1 98.75 101 LYS A O 1
ATOM 825 N N . ILE A 1 102 ? 9.125 -16.656 3.055 1 98.56 102 ILE A N 1
ATOM 826 C CA . ILE A 1 102 ? 10.195 -16.078 3.863 1 98.56 102 ILE A CA 1
ATOM 827 C C . ILE A 1 102 ? 10.742 -14.836 3.178 1 98.56 102 ILE A C 1
ATOM 829 O O . ILE A 1 102 ? 10.961 -13.812 3.824 1 98.56 102 ILE A O 1
ATOM 833 N N . LEU A 1 103 ? 10.922 -14.898 1.913 1 98.75 103 LEU A N 1
ATOM 834 C CA . LEU A 1 103 ? 11.438 -13.758 1.166 1 98.75 103 LEU A CA 1
ATOM 835 C C . LEU A 1 103 ? 10.453 -12.586 1.209 1 98.75 103 LEU A C 1
ATOM 837 O O . LEU A 1 103 ? 10.867 -11.43 1.335 1 98.75 103 LEU A O 1
ATOM 841 N N . HIS A 1 104 ? 9.203 -12.891 1.058 1 98.88 104 HIS A N 1
ATOM 842 C CA . HIS A 1 104 ? 8.211 -11.828 1.131 1 98.88 104 HIS A CA 1
ATOM 843 C C . HIS A 1 104 ? 8.172 -11.203 2.521 1 98.88 104 HIS A C 1
ATOM 845 O O . HIS A 1 104 ? 8.031 -9.984 2.652 1 98.88 104 HIS A O 1
ATOM 851 N N . LEU A 1 105 ? 8.32 -12.008 3.547 1 98.88 105 LEU A N 1
ATOM 852 C CA . LEU A 1 105 ? 8.391 -11.492 4.91 1 98.88 105 LEU A CA 1
ATOM 853 C C . LEU A 1 105 ? 9.609 -10.586 5.078 1 98.88 105 LEU A C 1
ATOM 855 O O . LEU A 1 105 ? 9.484 -9.461 5.57 1 98.88 105 LEU A O 1
ATOM 859 N N . LEU A 1 106 ? 10.758 -11.047 4.586 1 98.69 106 LEU A N 1
ATOM 860 C CA . LEU A 1 106 ? 12 -10.281 4.695 1 98.69 106 LEU A CA 1
ATOM 861 C C . LEU A 1 106 ? 11.922 -9 3.863 1 98.69 106 LEU A C 1
ATOM 863 O O . LEU A 1 106 ? 12.438 -7.961 4.273 1 98.69 106 LEU A O 1
ATOM 867 N N . SER A 1 107 ? 11.328 -9.125 2.693 1 98.69 107 SER A N 1
ATOM 868 C CA . SER A 1 107 ? 11.18 -7.93 1.866 1 98.69 107 SER A CA 1
ATOM 869 C C . SER A 1 107 ? 10.383 -6.848 2.588 1 98.69 107 SER A C 1
ATOM 871 O O . SER A 1 107 ? 10.68 -5.66 2.459 1 98.69 107 SER A O 1
ATOM 873 N N . GLY A 1 108 ? 9.359 -7.242 3.375 1 98.81 108 GLY A N 1
ATOM 874 C CA . GLY A 1 108 ? 8.602 -6.277 4.148 1 98.81 108 GLY A CA 1
ATOM 875 C C . GLY A 1 108 ? 9.445 -5.512 5.148 1 98.81 108 GLY A C 1
ATOM 876 O O . GLY A 1 108 ? 9.273 -4.301 5.316 1 98.81 108 GLY A O 1
ATOM 877 N N . ILE A 1 109 ? 10.344 -6.172 5.785 1 98.69 109 ILE A N 1
ATOM 878 C CA . ILE A 1 109 ? 11.234 -5.547 6.754 1 98.69 109 ILE A CA 1
ATOM 879 C C . ILE A 1 109 ? 12.172 -4.574 6.043 1 98.69 109 ILE A C 1
ATOM 881 O O . ILE A 1 109 ? 12.305 -3.418 6.453 1 98.69 109 ILE A O 1
ATOM 885 N N . ILE A 1 110 ? 12.789 -5.051 4.945 1 98.69 110 ILE A N 1
ATOM 886 C CA . ILE A 1 110 ? 13.734 -4.246 4.176 1 98.69 110 ILE A CA 1
ATOM 887 C C . ILE A 1 110 ? 13.031 -3 3.639 1 98.69 110 ILE A C 1
ATOM 889 O O . ILE A 1 110 ? 13.547 -1.887 3.762 1 98.69 110 ILE A O 1
ATOM 893 N N . ILE A 1 111 ? 11.828 -3.186 3.117 1 98.81 111 ILE A N 1
ATOM 894 C CA . ILE A 1 111 ? 11.062 -2.098 2.525 1 98.81 111 ILE A CA 1
ATOM 895 C C . ILE A 1 111 ? 10.641 -1.112 3.611 1 98.81 111 ILE A C 1
ATOM 897 O O . ILE A 1 111 ? 10.609 0.099 3.383 1 98.81 111 ILE A O 1
ATOM 901 N N . GLY A 1 112 ? 10.328 -1.645 4.812 1 98.81 112 GLY A N 1
ATOM 902 C CA . GLY A 1 112 ? 10.055 -0.756 5.934 1 98.81 112 GLY A CA 1
ATOM 903 C C . GLY A 1 112 ? 11.219 0.168 6.254 1 98.81 112 GLY A C 1
ATOM 904 O O . GLY A 1 112 ? 11.031 1.375 6.414 1 98.81 112 GLY A O 1
ATOM 905 N N . ILE A 1 113 ? 12.414 -0.345 6.266 1 98.62 113 ILE A N 1
ATOM 906 C CA . ILE A 1 113 ? 13.609 0.442 6.559 1 98.62 113 ILE A CA 1
ATOM 907 C C . ILE A 1 113 ? 13.859 1.435 5.426 1 98.62 113 ILE A C 1
ATOM 909 O O . ILE A 1 113 ? 14.18 2.602 5.676 1 98.62 113 ILE A O 1
ATOM 913 N N . ILE A 1 114 ? 13.688 0.989 4.195 1 98.56 114 ILE A N 1
ATOM 914 C CA . ILE A 1 114 ? 13.852 1.883 3.053 1 98.56 114 ILE A CA 1
ATOM 915 C C . ILE A 1 114 ? 12.797 2.986 3.109 1 98.56 114 ILE A C 1
ATOM 917 O O . ILE A 1 114 ? 13.078 4.141 2.777 1 98.56 114 ILE A O 1
ATOM 921 N N . GLY A 1 115 ? 11.555 2.592 3.531 1 98.75 115 GLY A N 1
ATOM 922 C CA . GLY A 1 115 ? 10.523 3.598 3.754 1 98.75 115 GLY A CA 1
ATOM 923 C C . GLY A 1 115 ? 10.945 4.668 4.742 1 98.75 115 GLY A C 1
ATOM 924 O O . GLY A 1 115 ? 10.672 5.852 4.535 1 98.75 115 GLY A O 1
ATOM 925 N N . LEU A 1 116 ? 11.617 4.262 5.824 1 98.62 116 LEU A N 1
ATOM 926 C CA . LEU A 1 116 ? 12.133 5.215 6.801 1 98.62 116 LEU A CA 1
ATOM 927 C C . LEU A 1 116 ? 13.172 6.141 6.172 1 98.62 116 LEU A C 1
ATOM 929 O O . LEU A 1 116 ? 13.172 7.344 6.426 1 98.62 116 LEU A O 1
ATOM 933 N N . ILE A 1 117 ? 14.023 5.602 5.363 1 98.25 117 ILE A N 1
ATOM 934 C CA . ILE A 1 117 ? 15.062 6.371 4.684 1 98.25 117 ILE A CA 1
ATOM 935 C C . ILE A 1 117 ? 14.414 7.406 3.764 1 98.25 117 ILE A C 1
ATOM 937 O O . ILE A 1 117 ? 14.828 8.57 3.744 1 98.25 117 ILE A O 1
ATOM 941 N N . ILE A 1 118 ? 13.391 7.012 3.066 1 98.31 118 ILE A N 1
ATOM 942 C CA . ILE A 1 118 ? 12.688 7.91 2.158 1 98.31 118 ILE A CA 1
ATOM 943 C C . ILE A 1 118 ? 11.984 9.008 2.959 1 98.31 118 ILE A C 1
ATOM 945 O O . ILE A 1 118 ? 12.062 10.188 2.611 1 98.31 118 ILE A O 1
ATOM 949 N N . TYR A 1 119 ? 11.352 8.57 4.023 1 98.44 119 TYR A N 1
ATOM 950 C CA . TYR A 1 119 ? 10.703 9.531 4.918 1 98.44 119 TYR A CA 1
ATOM 951 C C . TYR A 1 119 ? 11.703 10.57 5.418 1 98.44 119 TYR A C 1
ATOM 953 O O . TYR A 1 119 ? 11.422 11.766 5.395 1 98.44 119 TYR A O 1
ATOM 961 N N . ALA A 1 120 ? 12.859 10.109 5.863 1 97.5 120 ALA A N 1
ATOM 962 C CA . ALA A 1 120 ? 13.898 10.984 6.406 1 97.5 120 ALA A CA 1
ATOM 963 C C . ALA A 1 120 ? 14.375 11.984 5.355 1 97.5 120 ALA A C 1
ATOM 965 O O . ALA A 1 120 ? 14.594 13.156 5.66 1 97.5 120 ALA A O 1
ATOM 966 N N . HIS A 1 121 ? 14.508 11.531 4.156 1 97.31 121 HIS A N 1
ATOM 967 C CA . HIS A 1 121 ? 14.961 12.398 3.078 1 97.31 121 HIS A CA 1
ATOM 968 C C . HIS A 1 121 ? 13.984 13.547 2.838 1 97.31 121 HIS A C 1
ATOM 970 O O . HIS A 1 121 ? 14.383 14.703 2.754 1 97.31 121 HIS A O 1
ATOM 976 N N . PHE A 1 122 ? 12.719 13.25 2.846 1 97.12 122 PHE A N 1
ATOM 977 C CA . PHE A 1 122 ? 11.719 14.234 2.436 1 97.12 122 PHE A CA 1
ATOM 978 C C . PHE A 1 122 ? 11.352 15.141 3.6 1 97.12 122 PHE A C 1
ATOM 980 O O . PHE A 1 122 ? 10.812 16.234 3.395 1 97.12 122 PHE A O 1
ATOM 987 N N . THR A 1 123 ? 11.68 14.68 4.852 1 96.25 123 THR A N 1
ATOM 988 C CA . THR A 1 123 ? 11.305 15.484 6.012 1 96.25 123 THR A CA 1
ATOM 989 C C . THR A 1 123 ? 12.547 16.016 6.715 1 96.25 123 THR A C 1
ATOM 991 O O . THR A 1 123 ? 12.469 16.5 7.852 1 96.25 123 THR A O 1
ATOM 994 N N . LYS A 1 124 ? 13.719 15.898 6.184 1 90.94 124 LYS A N 1
ATOM 995 C CA . LYS A 1 124 ? 15.023 16.094 6.805 1 90.94 124 LYS A CA 1
ATOM 996 C C . LYS A 1 124 ? 15.078 17.391 7.605 1 90.94 124 LYS A C 1
ATOM 998 O O . LYS A 1 124 ? 15.57 17.406 8.734 1 90.94 124 LYS A O 1
ATOM 1003 N N . GLU A 1 125 ? 14.461 18.438 7.211 1 90.81 125 GLU A N 1
ATOM 1004 C CA . GLU A 1 125 ? 14.523 19.719 7.91 1 90.81 125 GLU A CA 1
ATOM 1005 C C . GLU A 1 125 ? 13.5 19.766 9.039 1 90.81 125 GLU A C 1
ATOM 1007 O O . GLU A 1 125 ? 13.688 20.5 10.023 1 90.81 125 GLU A O 1
ATOM 1012 N N . TYR A 1 126 ? 12.562 18.797 8.992 1 92.94 126 TYR A N 1
ATOM 1013 C CA . TYR A 1 126 ? 11.438 18.953 9.906 1 92.94 126 TYR A CA 1
ATOM 1014 C C . TYR A 1 126 ? 11.109 17.625 10.586 1 92.94 126 TYR A C 1
ATOM 1016 O O . TYR A 1 126 ? 10.117 17.531 11.312 1 92.94 126 TYR A O 1
ATOM 1024 N N . MET A 1 127 ? 11.938 16.656 10.414 1 92 127 MET A N 1
ATOM 1025 C CA . MET A 1 127 ? 11.648 15.289 10.867 1 92 127 MET A CA 1
ATOM 1026 C C . MET A 1 127 ? 11.359 15.258 12.359 1 92 127 MET A C 1
ATOM 1028 O O . MET A 1 127 ? 10.406 14.617 12.805 1 92 127 MET A O 1
ATOM 1032 N N . LYS A 1 128 ? 12.078 16.062 13.117 1 90.56 128 LYS A N 1
ATOM 1033 C CA . LYS A 1 128 ? 11.945 16.047 14.578 1 90.56 128 LYS A CA 1
ATOM 1034 C C . LYS A 1 128 ? 10.758 16.875 15.031 1 90.56 128 LYS A C 1
ATOM 1036 O O . LYS A 1 128 ? 10.32 16.766 16.172 1 90.56 128 LYS A O 1
ATOM 1041 N N . LYS A 1 129 ? 10.25 17.688 14.156 1 93.31 129 LYS A N 1
ATOM 1042 C CA . LYS A 1 129 ? 9.148 18.594 14.508 1 93.31 129 LYS A CA 1
ATOM 1043 C C . LYS A 1 129 ? 7.801 17.984 14.141 1 93.31 129 LYS A C 1
ATOM 1045 O O . LYS A 1 129 ? 6.762 18.422 14.641 1 93.31 129 LYS A O 1
ATOM 1050 N N . LEU A 1 130 ? 7.855 17 13.281 1 94.69 130 LEU A N 1
ATOM 1051 C CA . LEU A 1 130 ? 6.621 16.359 12.859 1 94.69 130 LEU A CA 1
ATOM 1052 C C . LEU A 1 130 ? 6.164 15.328 13.891 1 94.69 130 LEU A C 1
ATOM 1054 O O . LEU A 1 130 ? 6.977 14.805 14.648 1 94.69 130 LEU A O 1
ATOM 1058 N N . ASN A 1 131 ? 4.84 15.07 13.914 1 94 131 ASN A N 1
ATOM 1059 C CA . ASN A 1 131 ? 4.281 14.031 14.766 1 94 131 ASN A CA 1
ATOM 1060 C C . ASN A 1 131 ? 4.902 12.672 14.461 1 94 131 ASN A C 1
ATOM 1062 O O . ASN A 1 131 ? 4.867 12.203 13.32 1 94 131 ASN A O 1
ATOM 1066 N N . PRO A 1 132 ? 5.457 11.977 15.469 1 95.5 132 PRO A N 1
ATOM 1067 C CA . PRO A 1 132 ? 6.117 10.688 15.242 1 95.5 132 PRO A CA 1
ATOM 1068 C C . PRO A 1 132 ? 5.18 9.633 14.656 1 95.5 132 PRO A C 1
ATOM 1070 O O . PRO A 1 132 ? 5.633 8.703 13.984 1 95.5 132 PRO A O 1
ATOM 1073 N N . LYS A 1 133 ? 3.889 9.766 14.852 1 96.94 133 LYS A N 1
ATOM 1074 C CA . LYS A 1 133 ? 2.918 8.836 14.281 1 96.94 133 LYS A CA 1
ATOM 1075 C C . LYS A 1 133 ? 2.955 8.867 12.758 1 96.94 133 LYS A C 1
ATOM 1077 O O . LYS A 1 133 ? 2.674 7.859 12.109 1 96.94 133 LYS A O 1
ATOM 1082 N N . PHE A 1 134 ? 3.307 10.055 12.234 1 97.81 134 PHE A N 1
ATOM 1083 C CA . PHE A 1 134 ? 3.346 10.203 10.789 1 97.81 134 PHE A CA 1
ATOM 1084 C C . PHE A 1 134 ? 4.418 9.305 10.18 1 97.81 134 PHE A C 1
ATOM 1086 O O . PHE A 1 134 ? 4.188 8.664 9.148 1 97.81 134 PHE A O 1
ATOM 1093 N N . MET A 1 135 ? 5.57 9.227 10.812 1 98.31 135 MET A N 1
ATOM 1094 C CA . MET A 1 135 ? 6.656 8.344 10.383 1 98.31 135 MET A CA 1
ATOM 1095 C C . MET A 1 135 ? 6.203 6.887 10.383 1 98.31 135 MET A C 1
ATOM 1097 O O . MET A 1 135 ? 6.441 6.164 9.414 1 98.31 135 MET A O 1
ATOM 1101 N N . ILE A 1 136 ? 5.492 6.477 11.414 1 98.69 136 ILE A N 1
ATOM 1102 C CA . ILE A 1 136 ? 5.027 5.102 11.57 1 98.69 136 ILE A CA 1
ATOM 1103 C C . ILE A 1 136 ? 4.004 4.77 10.484 1 98.69 136 ILE A C 1
ATOM 1105 O O . ILE A 1 136 ? 4.09 3.723 9.844 1 98.69 136 ILE A O 1
ATOM 1109 N N . ILE A 1 137 ? 3.08 5.699 10.25 1 98.56 137 ILE A N 1
ATOM 1110 C CA . ILE A 1 137 ? 2.043 5.508 9.242 1 98.56 137 ILE A CA 1
ATOM 1111 C C . ILE A 1 137 ? 2.682 5.398 7.859 1 98.56 137 ILE A C 1
ATOM 1113 O O . ILE A 1 137 ? 2.359 4.488 7.094 1 98.56 137 ILE A O 1
ATOM 1117 N N . PHE A 1 138 ? 3.623 6.285 7.582 1 98.81 138 PHE A N 1
ATOM 1118 C CA . PHE A 1 138 ? 4.27 6.301 6.277 1 98.81 138 PHE A CA 1
ATOM 1119 C C . PHE A 1 138 ? 4.988 4.984 6.012 1 98.81 138 PHE A C 1
ATOM 1121 O O . PHE A 1 138 ? 4.812 4.375 4.957 1 98.81 138 PHE A O 1
ATOM 1128 N N . VAL A 1 139 ? 5.754 4.555 6.973 1 98.88 139 VAL A N 1
ATOM 1129 C CA . VAL A 1 139 ? 6.551 3.346 6.805 1 98.88 139 VAL A CA 1
ATOM 1130 C C . VAL A 1 139 ? 5.629 2.139 6.645 1 98.88 139 VAL A C 1
ATOM 1132 O O . VAL A 1 139 ? 5.867 1.277 5.793 1 98.88 139 VAL A O 1
ATOM 1135 N N . PHE A 1 140 ? 4.621 2.062 7.422 1 98.81 140 PHE A N 1
ATOM 1136 C CA . PHE A 1 140 ? 3.686 0.948 7.359 1 98.81 140 PHE A CA 1
ATOM 1137 C C . PHE A 1 140 ? 3.014 0.882 5.992 1 98.81 140 PHE A C 1
ATOM 1139 O O . PHE A 1 140 ? 3.049 -0.156 5.324 1 98.81 140 PHE A O 1
ATOM 1146 N N . ILE A 1 141 ? 2.441 2.002 5.535 1 98.81 141 ILE A N 1
ATOM 1147 C CA . ILE A 1 141 ? 1.693 1.978 4.285 1 98.81 141 ILE A CA 1
ATOM 1148 C C . ILE A 1 141 ? 2.654 1.795 3.111 1 98.81 141 ILE A C 1
ATOM 1150 O O . ILE A 1 141 ? 2.291 1.21 2.088 1 98.81 141 ILE A O 1
ATOM 1154 N N . PHE A 1 142 ? 3.898 2.264 3.256 1 98.88 142 PHE A N 1
ATOM 1155 C CA . PHE A 1 142 ? 4.902 2.049 2.221 1 98.88 142 PHE A CA 1
ATOM 1156 C C . PHE A 1 142 ? 5.16 0.562 2.014 1 98.88 142 PHE A C 1
ATOM 1158 O O . PHE A 1 142 ? 5.188 0.082 0.879 1 98.88 142 PHE A O 1
ATOM 1165 N N . SER A 1 143 ? 5.277 -0.133 3.096 1 98.88 143 SER A N 1
ATOM 1166 C CA . SER A 1 143 ? 5.535 -1.567 3.018 1 98.88 143 SER A CA 1
ATOM 1167 C C . SER A 1 143 ? 4.355 -2.307 2.391 1 98.88 143 SER A C 1
ATOM 1169 O O . SER A 1 143 ? 4.543 -3.146 1.508 1 98.88 143 SER A O 1
ATOM 1171 N N . VAL A 1 144 ? 3.221 -1.964 2.832 1 98.88 144 VAL A N 1
ATOM 1172 C CA . VAL A 1 144 ? 2.025 -2.619 2.312 1 98.88 144 VAL A CA 1
ATOM 1173 C C . VAL A 1 144 ? 1.875 -2.314 0.824 1 98.88 144 VAL A C 1
ATOM 1175 O O . VAL A 1 144 ? 1.575 -3.207 0.029 1 98.88 144 VAL A O 1
ATOM 1178 N N . ALA A 1 145 ? 2.076 -1.077 0.481 1 98.94 145 ALA A N 1
ATOM 1179 C CA . ALA A 1 145 ? 1.944 -0.657 -0.912 1 98.94 145 ALA A CA 1
ATOM 1180 C C . ALA A 1 145 ? 2.914 -1.42 -1.81 1 98.94 145 ALA A C 1
ATOM 1182 O O . ALA A 1 145 ? 2.533 -1.897 -2.881 1 98.94 145 ALA A O 1
ATOM 1183 N N . LEU A 1 146 ? 4.117 -1.545 -1.353 1 98.81 146 LEU A N 1
ATOM 1184 C CA . LEU A 1 146 ? 5.109 -2.193 -2.203 1 98.81 146 LEU A CA 1
ATOM 1185 C C . LEU A 1 146 ? 4.852 -3.693 -2.291 1 98.81 146 LEU A C 1
ATOM 1187 O O . LEU A 1 146 ? 5.152 -4.32 -3.309 1 98.81 146 LEU A O 1
ATOM 1191 N N . ALA A 1 147 ? 4.305 -4.242 -1.208 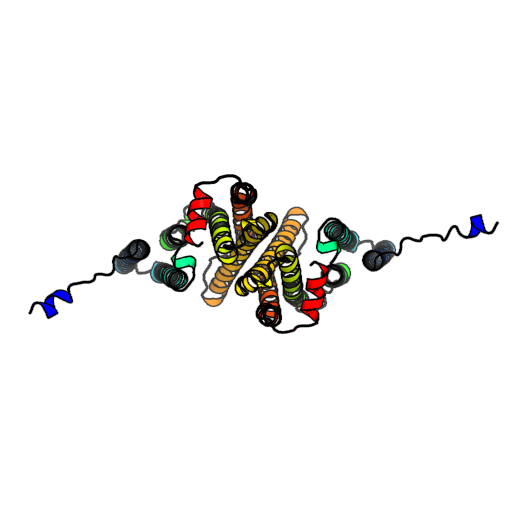1 98.81 147 ALA A N 1
ATOM 1192 C CA . ALA A 1 147 ? 3.871 -5.633 -1.314 1 98.81 147 ALA A CA 1
ATOM 1193 C C . ALA A 1 147 ? 2.816 -5.797 -2.404 1 98.81 147 ALA A C 1
ATOM 1195 O O . ALA A 1 147 ? 2.889 -6.727 -3.213 1 98.81 147 ALA A O 1
ATOM 1196 N N . GLY A 1 148 ? 1.885 -4.883 -2.402 1 98.75 148 GLY A N 1
ATOM 1197 C CA . GLY A 1 148 ? 0.873 -4.891 -3.447 1 98.75 148 GLY A CA 1
ATOM 1198 C C . GLY A 1 148 ? 1.441 -4.648 -4.832 1 98.75 148 GLY A C 1
ATOM 1199 O O . GLY A 1 148 ? 1.085 -5.34 -5.785 1 98.75 148 GLY A O 1
ATOM 1200 N N . CYS A 1 149 ? 2.336 -3.758 -4.973 1 98.69 149 CYS A N 1
ATOM 1201 C CA . CYS A 1 149 ? 2.951 -3.441 -6.254 1 98.69 149 CYS A CA 1
ATOM 1202 C C . CYS A 1 149 ? 3.73 -4.637 -6.793 1 98.69 149 CYS A C 1
ATOM 1204 O O . CYS A 1 149 ? 3.721 -4.898 -8 1 98.69 149 CYS A O 1
ATOM 1206 N N . TRP A 1 150 ? 4.375 -5.301 -5.918 1 98.38 150 TRP A N 1
ATOM 1207 C CA . TRP A 1 150 ? 5.125 -6.473 -6.352 1 98.38 150 TRP A CA 1
ATOM 1208 C C . TRP A 1 150 ? 4.195 -7.527 -6.945 1 98.38 150 TRP A C 1
ATOM 1210 O O . TRP A 1 150 ? 4.496 -8.109 -7.988 1 98.38 150 TRP A O 1
ATOM 1220 N N . GLU A 1 151 ? 3.111 -7.715 -6.316 1 98.81 151 GLU A N 1
ATOM 1221 C CA . GLU A 1 151 ? 2.17 -8.711 -6.82 1 98.81 151 GLU A CA 1
ATOM 1222 C C . GLU A 1 151 ? 1.532 -8.25 -8.133 1 98.81 151 GLU A C 1
ATOM 1224 O O . GLU A 1 151 ? 1.226 -9.07 -9 1 98.81 151 GLU A O 1
ATOM 1229 N N . ILE A 1 152 ? 1.334 -6.957 -8.234 1 98.81 152 ILE A N 1
ATOM 1230 C CA . ILE A 1 152 ? 0.876 -6.434 -9.516 1 98.81 152 ILE A CA 1
ATOM 1231 C C . ILE A 1 152 ? 1.908 -6.746 -10.594 1 98.81 152 ILE A C 1
ATOM 1233 O O . ILE A 1 152 ? 1.551 -7.152 -11.703 1 98.81 152 ILE A O 1
ATOM 1237 N N . TRP A 1 153 ? 3.16 -6.609 -10.258 1 97.25 153 TRP A N 1
ATOM 1238 C CA . TRP A 1 153 ? 4.234 -6.918 -11.188 1 97.25 153 TRP A CA 1
ATOM 1239 C C . TRP A 1 153 ? 4.223 -8.398 -11.562 1 97.25 153 TRP A C 1
ATOM 1241 O O . TRP A 1 153 ? 4.316 -8.75 -12.742 1 97.25 153 TRP A O 1
ATOM 1251 N N . GLU A 1 154 ? 4.117 -9.219 -10.578 1 97.69 154 GLU A N 1
ATOM 1252 C CA . GLU A 1 154 ? 4.066 -10.648 -10.867 1 97.69 154 GLU A CA 1
ATOM 1253 C C . GLU A 1 154 ? 2.861 -11 -11.734 1 97.69 154 GLU A C 1
ATOM 1255 O O . GLU A 1 154 ? 2.98 -11.758 -12.695 1 97.69 154 GLU A O 1
ATOM 1260 N N . PHE A 1 155 ? 1.749 -10.422 -11.391 1 98.69 155 PHE A N 1
ATOM 1261 C CA . PHE A 1 155 ? 0.518 -10.664 -12.133 1 98.69 155 PHE A CA 1
ATOM 1262 C C . PHE A 1 155 ? 0.681 -10.258 -13.594 1 98.69 155 PHE A C 1
ATOM 1264 O O . PHE A 1 155 ? 0.302 -11 -14.5 1 98.69 155 PHE A O 1
ATOM 1271 N N . THR A 1 156 ? 1.244 -9.125 -13.812 1 97.88 156 THR A N 1
ATOM 1272 C CA . THR A 1 156 ? 1.466 -8.594 -15.156 1 97.88 156 THR A CA 1
ATOM 1273 C C . THR A 1 156 ? 2.402 -9.508 -15.945 1 97.88 156 THR A C 1
ATOM 1275 O O . THR A 1 156 ? 2.129 -9.836 -17.094 1 97.88 156 THR A O 1
ATOM 1278 N N . GLY A 1 157 ? 3.443 -9.938 -15.328 1 95.44 157 GLY A N 1
ATOM 1279 C CA . GLY A 1 157 ? 4.355 -10.867 -15.977 1 95.44 157 GLY A CA 1
ATOM 1280 C C . GLY A 1 157 ? 3.715 -12.195 -16.312 1 95.44 157 GLY A C 1
ATOM 1281 O O . GLY A 1 157 ? 3.967 -12.758 -17.391 1 95.44 157 GLY A O 1
ATOM 1282 N N . ASP A 1 158 ? 2.9 -12.656 -15.367 1 97.31 158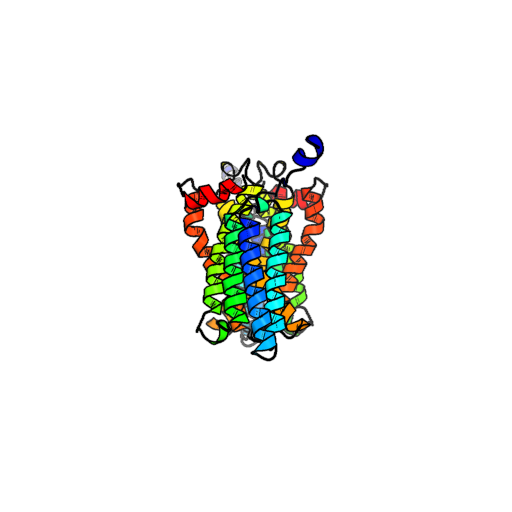 ASP A N 1
ATOM 1283 C CA . ASP A 1 158 ? 2.197 -13.914 -15.617 1 97.31 158 ASP A CA 1
ATOM 1284 C C . ASP A 1 158 ? 1.241 -13.781 -16.797 1 97.31 158 ASP A C 1
ATOM 1286 O O . ASP A 1 158 ? 1.184 -14.664 -17.656 1 97.31 158 ASP A O 1
ATOM 1290 N N . ARG A 1 159 ? 0.564 -12.688 -16.875 1 96.94 159 ARG A N 1
ATOM 1291 C CA . ARG A 1 159 ? -0.467 -12.5 -17.891 1 96.94 159 ARG A CA 1
ATOM 1292 C C . ARG A 1 159 ? 0.152 -12.172 -19.25 1 96.94 159 ARG A C 1
ATOM 1294 O O . ARG A 1 159 ? -0.335 -12.625 -20.281 1 96.94 159 ARG A O 1
ATOM 1301 N N . LEU A 1 160 ? 1.205 -11.438 -19.266 1 95.44 160 LEU A N 1
ATOM 1302 C CA . LEU A 1 160 ? 1.763 -10.945 -20.531 1 95.44 160 LEU A CA 1
ATOM 1303 C C . LEU A 1 160 ? 2.814 -11.914 -21.062 1 95.44 160 LEU A C 1
ATOM 1305 O O . LEU A 1 160 ? 2.943 -12.078 -22.281 1 95.44 160 LEU A O 1
ATOM 1309 N N . TRP A 1 161 ? 3.582 -12.516 -20.188 1 92.38 161 TRP A N 1
ATOM 1310 C CA . TRP A 1 161 ? 4.754 -13.242 -20.656 1 92.38 161 TRP A CA 1
ATOM 1311 C C . TRP A 1 161 ? 4.707 -14.695 -20.203 1 92.38 161 TRP A C 1
ATOM 1313 O O . TRP A 1 161 ? 5.664 -15.453 -20.406 1 92.38 161 TRP A O 1
ATOM 1323 N N . GLY A 1 162 ? 3.646 -15.07 -19.609 1 91.12 162 GLY A N 1
ATOM 1324 C CA . GLY A 1 162 ? 3.449 -16.469 -19.25 1 91.12 162 GLY A CA 1
ATOM 1325 C C . GLY A 1 162 ? 4.355 -16.922 -18.125 1 91.12 162 GLY A C 1
ATOM 1326 O O . GLY A 1 162 ? 4.668 -18.109 -18 1 91.12 162 GLY A O 1
ATOM 1327 N N . PHE A 1 163 ? 4.777 -15.898 -17.328 1 89.62 163 PHE A N 1
ATOM 1328 C CA . PHE A 1 163 ? 5.488 -16.312 -16.125 1 89.62 163 PHE A CA 1
ATOM 1329 C C . PHE A 1 163 ? 4.57 -17.109 -15.203 1 89.62 163 PHE A C 1
ATOM 1331 O O . PHE A 1 163 ? 3.408 -17.344 -15.539 1 89.62 163 PHE A O 1
ATOM 1338 N N . GLN A 1 164 ? 4.984 -17.703 -14.211 1 92.62 164 GLN A N 1
ATOM 1339 C CA . GLN A 1 164 ? 4.227 -18.453 -13.211 1 92.62 164 GLN A CA 1
ATOM 1340 C C . GLN A 1 164 ? 4.617 -18.047 -11.797 1 92.62 164 GLN A C 1
ATOM 1342 O O . GLN A 1 164 ? 4.785 -18.891 -10.922 1 92.62 164 GLN A O 1
ATOM 1347 N N . SER A 1 165 ? 4.707 -16.703 -11.727 1 95.19 165 SER A N 1
ATOM 1348 C CA . SER A 1 165 ? 5.199 -16.172 -10.461 1 95.19 165 SER A CA 1
ATOM 1349 C C . SER A 1 165 ? 4.16 -16.328 -9.359 1 95.19 165 SER A C 1
ATOM 1351 O O . SER A 1 165 ? 4.508 -16.516 -8.195 1 95.19 165 SER A O 1
ATOM 1353 N N . GLN A 1 166 ? 2.875 -16.219 -9.695 1 97.88 166 GLN A N 1
ATOM 1354 C CA . GLN A 1 166 ? 1.829 -16.297 -8.68 1 97.88 166 GLN A CA 1
ATOM 1355 C C . GLN A 1 166 ? 1.248 -17.703 -8.594 1 97.88 166 GLN A C 1
ATOM 1357 O O . GLN A 1 166 ? 0.308 -17.953 -7.836 1 97.88 166 GLN A O 1
ATOM 1362 N N . ASN A 1 167 ? 1.736 -18.609 -9.406 1 96 167 ASN A N 1
ATOM 1363 C CA . ASN A 1 167 ? 1.341 -20.016 -9.406 1 96 167 ASN A CA 1
ATOM 1364 C C . ASN A 1 167 ? -0.156 -20.172 -9.656 1 96 167 ASN A C 1
ATOM 1366 O O . ASN A 1 167 ? -0.777 -21.109 -9.148 1 96 167 ASN A O 1
ATOM 1370 N N . ASN A 1 168 ? -0.751 -19.141 -10.242 1 97.06 168 ASN A N 1
ATOM 1371 C CA . ASN A 1 168 ? -2.193 -19.109 -10.461 1 97.06 168 ASN A CA 1
ATOM 1372 C C . ASN A 1 168 ? -2.963 -19.391 -9.172 1 97.06 168 ASN A C 1
ATOM 1374 O O . ASN A 1 168 ? -3.959 -20.109 -9.18 1 97.06 168 ASN A O 1
ATOM 1378 N N . SER A 1 169 ? -2.461 -18.938 -8.156 1 98.31 169 SER A N 1
ATOM 1379 C CA . SER A 1 169 ? -3.016 -19.234 -6.84 1 98.31 169 SER A CA 1
ATOM 1380 C C . SER A 1 169 ? -3.367 -17.969 -6.078 1 98.31 169 SER A C 1
ATOM 1382 O O . SER A 1 169 ? -2.484 -17.172 -5.754 1 98.31 169 SER A O 1
ATOM 1384 N N . LEU A 1 170 ? -4.66 -17.844 -5.793 1 98.62 170 LEU A N 1
ATOM 1385 C CA . LEU A 1 170 ? -5.133 -16.75 -4.957 1 98.62 170 LEU A CA 1
ATOM 1386 C C . LEU A 1 170 ? -4.477 -16.797 -3.58 1 98.62 170 LEU A C 1
ATOM 1388 O O . LEU A 1 170 ? -3.992 -15.773 -3.088 1 98.62 170 LEU A O 1
ATOM 1392 N N . VAL A 1 171 ? -4.395 -17.938 -3.018 1 98.44 171 VAL A N 1
ATOM 1393 C CA . VAL A 1 171 ? -3.846 -18.109 -1.677 1 98.44 171 VAL A CA 1
ATOM 1394 C C . VAL A 1 171 ? -2.361 -17.75 -1.672 1 98.44 171 VAL A C 1
ATOM 1396 O O . VAL A 1 171 ? -1.879 -17.094 -0.751 1 98.44 171 VAL A O 1
ATOM 1399 N N . ASP A 1 172 ? -1.658 -18.188 -2.693 1 98.31 172 ASP A N 1
ATOM 1400 C CA . ASP A 1 172 ? -0.24 -17.859 -2.814 1 98.31 172 ASP A CA 1
ATOM 1401 C C . ASP A 1 172 ? -0.025 -16.344 -2.834 1 98.31 172 ASP A C 1
ATOM 1403 O O . ASP A 1 172 ? 0.762 -15.812 -2.045 1 98.31 172 ASP A O 1
ATOM 1407 N N . THR A 1 173 ? -0.782 -15.609 -3.605 1 98.75 173 THR A N 1
ATOM 1408 C CA . THR A 1 173 ? -0.652 -14.172 -3.783 1 98.75 173 THR A CA 1
ATOM 1409 C C . THR A 1 173 ? -1.049 -13.43 -2.51 1 98.75 173 THR A C 1
ATOM 1411 O O . THR A 1 173 ? -0.329 -12.539 -2.055 1 98.75 173 THR A O 1
ATOM 1414 N N . MET A 1 174 ? -2.164 -13.836 -1.969 1 98.88 174 MET A N 1
ATOM 1415 C CA . MET A 1 174 ? -2.619 -13.156 -0.757 1 98.88 174 MET A CA 1
ATOM 1416 C C . MET A 1 174 ? -1.653 -13.398 0.397 1 98.88 174 MET A C 1
ATOM 1418 O O . MET A 1 174 ? -1.391 -12.5 1.194 1 98.88 174 MET A O 1
ATOM 1422 N N . THR A 1 175 ? -1.124 -14.625 0.516 1 98.75 175 THR A N 1
ATOM 1423 C CA . THR A 1 175 ? -0.151 -14.906 1.565 1 98.75 175 THR A CA 1
ATOM 1424 C C . THR A 1 175 ? 1.119 -14.086 1.359 1 98.75 175 THR A C 1
ATOM 1426 O O . THR A 1 175 ? 1.733 -13.633 2.326 1 98.75 175 THR A O 1
ATOM 1429 N N . ASP A 1 176 ? 1.516 -13.875 0.151 1 98.88 176 ASP A N 1
ATOM 1430 C CA . ASP A 1 176 ? 2.674 -13.039 -0.147 1 98.88 176 ASP A CA 1
ATOM 1431 C C . ASP A 1 176 ? 2.453 -11.609 0.331 1 98.88 176 ASP A C 1
ATOM 1433 O O . ASP A 1 176 ? 3.322 -11.023 0.985 1 98.88 176 ASP A O 1
ATOM 1437 N N . ILE A 1 177 ? 1.293 -11.07 0.018 1 98.94 177 ILE A N 1
ATOM 1438 C CA . ILE A 1 177 ? 0.984 -9.703 0.417 1 98.94 177 ILE A CA 1
ATOM 1439 C C . ILE A 1 177 ? 0.922 -9.609 1.94 1 98.94 177 ILE A C 1
ATOM 1441 O O . ILE A 1 177 ? 1.438 -8.656 2.533 1 98.94 177 ILE A O 1
ATOM 1445 N N . ILE A 1 178 ? 0.376 -10.602 2.574 1 98.94 178 ILE A N 1
ATOM 1446 C CA . ILE A 1 178 ? 0.271 -10.625 4.027 1 98.94 178 ILE A CA 1
ATOM 1447 C C . ILE A 1 178 ? 1.664 -10.742 4.645 1 98.94 178 ILE A C 1
ATOM 1449 O O . ILE A 1 178 ? 1.981 -10.039 5.605 1 98.94 178 ILE A O 1
ATOM 1453 N N . CYS A 1 179 ? 2.518 -11.609 4.117 1 98.88 179 CYS A N 1
ATOM 1454 C CA . CYS A 1 179 ? 3.885 -11.734 4.605 1 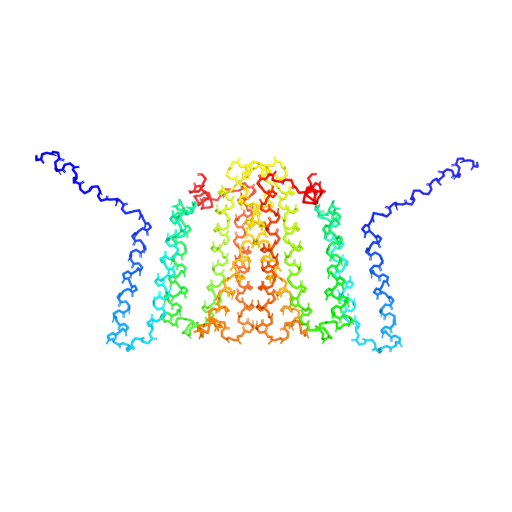98.88 179 CYS A CA 1
ATOM 1455 C C . CYS A 1 179 ? 4.629 -10.406 4.48 1 98.88 179 CYS A C 1
ATOM 1457 O O . CYS A 1 179 ? 5.297 -9.977 5.422 1 98.88 179 CYS A O 1
ATOM 1459 N N . GLY A 1 180 ? 4.516 -9.773 3.293 1 98.88 180 GLY A N 1
ATOM 1460 C CA . GLY A 1 180 ? 5.117 -8.461 3.127 1 98.88 180 GLY A CA 1
ATOM 1461 C C . GLY A 1 180 ? 4.609 -7.441 4.129 1 98.88 180 GLY A C 1
ATOM 1462 O O . GLY A 1 180 ? 5.387 -6.656 4.672 1 98.88 180 GLY A O 1
ATOM 1463 N N . THR A 1 181 ? 3.301 -7.453 4.406 1 98.94 181 THR A N 1
ATOM 1464 C CA . THR A 1 181 ? 2.672 -6.547 5.363 1 98.94 181 THR A CA 1
ATOM 1465 C C . THR A 1 181 ? 3.172 -6.828 6.777 1 98.94 181 THR A C 1
ATOM 1467 O O . THR A 1 181 ? 3.527 -5.902 7.512 1 98.94 181 THR A O 1
ATOM 1470 N N . VAL A 1 182 ? 3.248 -8.078 7.152 1 98.88 182 VAL A N 1
ATOM 1471 C CA . VAL A 1 182 ? 3.727 -8.477 8.469 1 98.88 182 VAL A CA 1
ATOM 1472 C C . VAL A 1 182 ? 5.188 -8.07 8.633 1 98.88 182 VAL A C 1
ATOM 1474 O O . VAL A 1 182 ? 5.586 -7.566 9.688 1 98.88 182 VAL A O 1
ATOM 1477 N N . GLY A 1 183 ? 5.996 -8.32 7.609 1 98.94 183 GLY A N 1
ATOM 1478 C CA . GLY A 1 183 ? 7.363 -7.82 7.645 1 98.94 183 GLY A CA 1
ATOM 1479 C C . GLY A 1 183 ? 7.449 -6.324 7.879 1 98.94 183 GLY A C 1
ATOM 1480 O O . GLY A 1 183 ? 8.289 -5.863 8.656 1 98.94 183 GLY A O 1
ATOM 1481 N N . GLY A 1 184 ? 6.594 -5.559 7.145 1 98.88 184 GLY A N 1
ATOM 1482 C CA . GLY A 1 184 ? 6.512 -4.129 7.391 1 98.88 184 GLY A CA 1
ATOM 1483 C C . GLY A 1 184 ? 6.18 -3.785 8.828 1 98.88 184 GLY A C 1
ATOM 1484 O O . GLY A 1 184 ? 6.781 -2.881 9.414 1 98.88 184 GLY A O 1
ATOM 1485 N N . ILE A 1 185 ? 5.254 -4.535 9.461 1 98.88 185 ILE A N 1
ATOM 1486 C CA . ILE A 1 185 ? 4.863 -4.324 10.852 1 98.88 185 ILE A CA 1
ATOM 1487 C C . ILE A 1 185 ? 6.051 -4.621 11.766 1 98.88 185 ILE A C 1
ATOM 1489 O O . ILE A 1 185 ? 6.309 -3.877 12.719 1 98.88 185 ILE A O 1
ATOM 1493 N N . ILE A 1 186 ? 6.773 -5.629 11.508 1 98.81 186 ILE A N 1
ATOM 1494 C CA . ILE A 1 186 ? 7.941 -5.992 12.305 1 98.81 186 ILE A CA 1
ATOM 1495 C C . ILE A 1 186 ? 8.961 -4.855 12.266 1 98.81 186 ILE A C 1
ATOM 1497 O O . ILE A 1 186 ? 9.555 -4.516 13.289 1 98.81 186 ILE A O 1
ATOM 1501 N N . SER A 1 187 ? 9.148 -4.258 11.117 1 98.69 187 SER A N 1
ATOM 1502 C CA . SER A 1 187 ? 10.133 -3.184 10.984 1 98.69 187 SER A CA 1
ATOM 1503 C C . SER A 1 187 ? 9.734 -1.971 11.82 1 98.69 187 SER A C 1
ATOM 1505 O O . SER A 1 187 ? 10.586 -1.136 12.148 1 98.69 187 SER A O 1
ATOM 1507 N N . LEU A 1 188 ? 8.445 -1.873 12.227 1 98.75 188 LEU A N 1
ATOM 1508 C CA . LEU A 1 188 ? 7.957 -0.705 12.953 1 98.75 188 LEU A CA 1
ATOM 1509 C C . LEU A 1 188 ? 8.414 -0.735 14.406 1 98.75 188 LEU A C 1
ATOM 1511 O O . LEU A 1 188 ? 8.43 0.3 15.078 1 98.75 188 LEU A O 1
ATOM 1515 N N . PHE A 1 189 ? 8.789 -1.86 14.891 1 98 189 PHE A N 1
ATOM 1516 C CA . PHE A 1 189 ? 9.172 -1.96 16.297 1 98 189 PHE A CA 1
ATOM 1517 C C . PHE A 1 189 ? 10.391 -1.091 16.578 1 98 189 PHE A C 1
ATOM 1519 O O . PHE A 1 189 ? 10.32 -0.163 17.391 1 98 189 PHE A O 1
ATOM 1526 N N . PRO A 1 190 ? 11.5 -1.268 15.891 1 98.06 190 PRO A N 1
ATOM 1527 C CA . PRO A 1 190 ? 12.625 -0.368 16.141 1 98.06 190 PRO A CA 1
ATOM 1528 C C . PRO A 1 190 ? 12.367 1.057 15.664 1 98.06 190 PRO A C 1
ATOM 1530 O O . PRO A 1 190 ? 12.891 2.014 16.234 1 98.06 190 PRO A O 1
ATOM 1533 N N . ILE A 1 191 ? 11.531 1.258 14.688 1 98.31 191 ILE A N 1
ATOM 1534 C CA . ILE A 1 191 ? 11.281 2.568 14.102 1 98.31 191 ILE A CA 1
ATOM 1535 C C . ILE A 1 191 ? 10.398 3.395 15.031 1 98.31 191 ILE A C 1
ATOM 1537 O O . ILE A 1 191 ? 10.555 4.613 15.133 1 98.31 191 ILE A O 1
ATOM 1541 N N . TYR A 1 192 ? 9.508 2.668 15.703 1 97.38 192 TYR A N 1
ATOM 1542 C CA . TYR A 1 192 ? 8.672 3.344 16.688 1 97.38 192 TYR A CA 1
ATOM 1543 C C . TYR A 1 192 ? 9.523 4 17.766 1 97.38 192 TYR A C 1
ATOM 1545 O O . TYR A 1 192 ? 9.344 5.18 18.094 1 97.38 192 TYR A O 1
ATOM 1553 N N . GLY A 1 193 ? 10.461 3.268 18.375 1 96.5 193 GLY A N 1
ATOM 1554 C CA . GLY A 1 193 ? 11.391 3.852 19.328 1 96.5 193 GLY A CA 1
ATOM 1555 C C . GLY A 1 193 ? 12.195 5 18.75 1 96.5 193 GLY A C 1
ATOM 1556 O O . GLY A 1 193 ? 12.359 6.035 19.406 1 96.5 193 GLY A O 1
ATOM 1557 N N . PHE A 1 194 ? 12.617 4.816 17.547 1 96.94 194 PHE A N 1
ATOM 1558 C CA . PHE A 1 194 ? 13.398 5.832 16.844 1 96.94 194 PHE A CA 1
ATOM 1559 C C . PHE A 1 194 ? 12.578 7.105 16.656 1 96.94 194 PHE A C 1
ATOM 1561 O O . PHE A 1 194 ? 13.07 8.211 16.891 1 96.94 194 PHE A O 1
ATOM 1568 N N . ALA A 1 195 ? 11.344 6.965 16.297 1 95.38 195 ALA A N 1
ATOM 1569 C CA . ALA A 1 195 ? 10.445 8.094 16.078 1 95.38 195 ALA A CA 1
ATOM 1570 C C . ALA A 1 195 ? 10.188 8.867 17.359 1 95.38 195 ALA A C 1
ATOM 1572 O O . ALA A 1 195 ? 9.953 10.078 17.328 1 95.38 195 ALA A O 1
ATOM 1573 N N . LYS A 1 196 ? 10.336 8.164 18.484 1 94.69 196 LYS A N 1
ATOM 1574 C CA . LYS A 1 196 ? 10.086 8.773 19.781 1 94.69 196 LYS A CA 1
ATOM 1575 C C . LYS A 1 196 ? 11.375 9.312 20.391 1 94.69 196 LYS A C 1
ATOM 1577 O O . LYS A 1 196 ? 11.383 9.773 21.531 1 94.69 196 LYS A O 1
ATOM 1582 N N . GLY A 1 197 ? 12.43 9.18 19.734 1 93.31 197 GLY A N 1
ATOM 1583 C CA . GLY A 1 197 ? 13.664 9.812 20.172 1 93.31 197 GLY A CA 1
ATOM 1584 C C . GLY A 1 197 ? 14.648 8.828 20.797 1 93.31 197 GLY A C 1
ATOM 1585 O O . GLY A 1 197 ? 15.719 9.227 21.25 1 93.31 197 GLY A O 1
ATOM 1586 N N . LYS A 1 198 ? 14.266 7.547 20.797 1 94.88 198 LYS A N 1
ATOM 1587 C CA . LYS A 1 198 ? 15.203 6.551 21.297 1 94.88 198 LYS A CA 1
ATOM 1588 C C . LYS A 1 198 ? 16.375 6.363 20.359 1 94.88 198 LYS A C 1
ATOM 1590 O O . LYS A 1 198 ? 16.203 6.355 19.125 1 94.88 198 LYS A O 1
ATOM 1595 N N . LYS A 1 199 ? 17.484 6.199 20.969 1 95 199 LYS A N 1
ATOM 1596 C CA . LYS A 1 199 ? 18.688 6.031 20.172 1 95 199 LYS A CA 1
ATOM 1597 C C . LYS A 1 199 ? 18.75 4.645 19.531 1 95 199 LYS A C 1
ATOM 1599 O O . LYS A 1 199 ? 18.453 3.641 20.188 1 95 199 LYS A O 1
ATOM 1604 N N . ASN A 1 200 ? 18.953 4.656 18.219 1 96.94 200 ASN A N 1
ATOM 1605 C CA . ASN A 1 200 ? 19.203 3.459 17.422 1 96.94 200 ASN A CA 1
ATOM 1606 C C . ASN A 1 200 ? 20.312 3.693 16.406 1 96.94 200 ASN A C 1
ATOM 1608 O O . ASN A 1 200 ? 20.078 4.352 15.383 1 96.94 200 ASN A O 1
ATOM 1612 N N . ARG A 1 201 ? 21.453 3.115 16.719 1 97.12 201 ARG A N 1
ATOM 1613 C CA . ARG A 1 201 ? 22.641 3.412 15.938 1 97.12 201 ARG A CA 1
ATOM 1614 C C . ARG A 1 201 ? 22.453 3.045 14.469 1 97.12 201 ARG A C 1
ATOM 1616 O O . ARG A 1 201 ? 22.875 3.779 13.578 1 97.12 201 ARG A O 1
ATOM 1623 N N . PHE A 1 202 ? 21.859 1.981 14.234 1 97.62 202 PHE A N 1
ATOM 1624 C CA . PHE A 1 202 ? 21.656 1.516 12.875 1 97.62 202 PHE A CA 1
ATOM 1625 C C . PHE A 1 202 ? 20.719 2.459 12.117 1 97.62 202 PHE A C 1
ATOM 1627 O O . PHE A 1 202 ? 21.047 2.906 11.016 1 97.62 202 PHE A O 1
ATOM 1634 N N . LEU A 1 203 ? 19.547 2.805 12.695 1 97.94 203 LEU A N 1
ATOM 1635 C CA . LEU A 1 203 ? 18.562 3.66 12.039 1 97.94 203 LEU A CA 1
ATOM 1636 C C . LEU A 1 203 ? 19.109 5.078 11.867 1 97.94 203 LEU A C 1
ATOM 1638 O O . LEU A 1 203 ? 18.812 5.742 10.875 1 97.94 203 LEU A O 1
ATOM 1642 N N . GLU A 1 204 ? 19.938 5.52 12.844 1 97.06 204 GLU A N 1
ATOM 1643 C CA . GLU A 1 204 ? 20.594 6.816 12.711 1 97.06 204 GLU A CA 1
ATOM 1644 C C . GLU A 1 204 ? 21.562 6.828 11.531 1 97.06 204 GLU A C 1
ATOM 1646 O O . GLU A 1 204 ? 21.578 7.773 10.742 1 97.06 204 GLU A O 1
ATOM 1651 N N . LYS A 1 205 ? 22.281 5.758 11.406 1 97.25 205 LYS A N 1
ATOM 1652 C CA . LYS A 1 205 ? 23.281 5.672 10.344 1 97.25 205 LYS A CA 1
ATOM 1653 C C . LYS A 1 205 ? 22.625 5.668 8.969 1 97.25 205 LYS A C 1
ATOM 1655 O O . LYS A 1 205 ? 23.016 6.422 8.078 1 97.25 205 LYS A O 1
ATOM 1660 N N . VAL A 1 206 ? 21.562 4.914 8.82 1 96.88 206 VAL A N 1
ATOM 1661 C CA . VAL A 1 206 ? 20.984 4.734 7.488 1 96.88 206 VAL A CA 1
ATOM 1662 C C . VAL A 1 206 ? 20.188 5.973 7.098 1 96.88 206 VAL A C 1
ATOM 1664 O O . VAL A 1 206 ? 20.125 6.34 5.918 1 96.88 206 VAL A O 1
ATOM 1667 N N . THR A 1 207 ? 19.562 6.648 8.086 1 96.94 207 THR A N 1
ATOM 1668 C CA . THR A 1 207 ? 18.828 7.863 7.75 1 96.94 207 THR A CA 1
ATOM 1669 C C . THR A 1 207 ? 19.781 9.016 7.465 1 96.94 207 THR A C 1
ATOM 1671 O O . THR A 1 207 ? 19.5 9.859 6.613 1 96.94 207 THR A O 1
ATOM 1674 N N . LYS A 1 208 ? 20.953 9.023 8.062 1 95.44 208 LYS A N 1
ATOM 1675 C CA . LYS A 1 208 ? 21.938 10.086 7.883 1 95.44 208 LYS A CA 1
ATOM 1676 C C . LYS A 1 208 ? 22.516 10.062 6.473 1 95.44 208 LYS A C 1
ATOM 1678 O O . LYS A 1 208 ? 22.953 11.094 5.953 1 95.44 208 LYS A O 1
ATOM 1683 N N . GLU A 1 209 ? 22.438 8.961 5.816 1 94.31 209 GLU A N 1
ATOM 1684 C CA . GLU A 1 209 ? 22.969 8.828 4.465 1 94.31 209 GLU A CA 1
ATOM 1685 C C . GLU A 1 209 ? 22.234 9.742 3.488 1 94.31 209 GLU A C 1
ATOM 1687 O O . GLU A 1 209 ? 22.797 10.125 2.455 1 94.31 209 GLU A O 1
ATOM 1692 N N . VAL A 1 210 ? 20.969 10.07 3.869 1 93.5 210 VAL A N 1
ATOM 1693 C CA . VAL A 1 210 ? 20.172 10.773 2.873 1 93.5 210 VAL A CA 1
ATOM 1694 C C . VAL A 1 210 ? 19.797 12.164 3.393 1 93.5 210 VAL A C 1
ATOM 1696 O O . VAL A 1 210 ? 19.031 12.883 2.758 1 93.5 210 VAL A O 1
ATOM 1699 N N . ILE A 1 211 ? 20.141 12.469 4.582 1 90.06 211 ILE A N 1
ATOM 1700 C CA . ILE A 1 211 ? 19.859 13.773 5.172 1 90.06 211 ILE A CA 1
ATOM 1701 C C . ILE A 1 211 ? 21.062 14.695 4.965 1 90.06 211 ILE A C 1
ATOM 1703 O O . ILE A 1 211 ? 22.219 14.242 4.984 1 90.06 211 ILE A O 1
ATOM 1707 N N . MET B 1 1 ? -37.938 25.438 41.469 1 38.59 1 MET B N 1
ATOM 1708 C CA . MET B 1 1 ? -38.656 25.25 40.219 1 38.59 1 MET B CA 1
ATOM 1709 C C . MET B 1 1 ? -37.875 25.797 39.031 1 38.59 1 MET B C 1
ATOM 1711 O O . MET B 1 1 ? -37.812 25.188 37.969 1 38.59 1 MET B O 1
ATOM 1715 N N . ARG B 1 2 ? -37.344 27.078 39.062 1 47.12 2 ARG B N 1
ATOM 1716 C CA . ARG B 1 2 ? -36.562 27.719 38.031 1 47.12 2 ARG B CA 1
ATOM 1717 C C . ARG B 1 2 ? -35.25 26.969 37.781 1 47.12 2 ARG B C 1
ATOM 1719 O O . ARG B 1 2 ? -34.781 26.844 36.656 1 47.12 2 ARG B O 1
ATOM 1726 N N . GLU B 1 3 ? -34.5 26.641 38.938 1 48.22 3 GLU B N 1
ATOM 1727 C CA . GLU B 1 3 ? -33.219 25.938 38.781 1 48.22 3 GLU B CA 1
ATOM 1728 C C . GLU B 1 3 ? -33.438 24.578 38.094 1 48.22 3 GLU B C 1
ATOM 1730 O O . GLU B 1 3 ? -32.531 24.094 37.406 1 48.22 3 GLU B O 1
ATOM 1735 N N . SER B 1 4 ? -34.531 23.828 38.375 1 48.03 4 SER B N 1
ATOM 1736 C CA . SER B 1 4 ? -34.844 22.547 37.75 1 48.03 4 SER B CA 1
ATOM 1737 C C . SER B 1 4 ? -35.094 22.719 36.25 1 48.03 4 SER B C 1
ATOM 1739 O O . SER B 1 4 ? -34.781 21.828 35.469 1 48.03 4 SER B O 1
ATOM 1741 N N . LEU B 1 5 ? -35.812 23.812 35.812 1 40.56 5 LEU B N 1
ATOM 1742 C CA . LEU B 1 5 ? -36.125 24.016 34.406 1 40.56 5 LEU B CA 1
ATOM 1743 C C . LEU B 1 5 ? -34.844 24.297 33.625 1 40.56 5 LEU B C 1
ATOM 1745 O O . LEU B 1 5 ? -34.812 24.141 32.375 1 40.56 5 LEU B O 1
ATOM 1749 N N . GLU B 1 6 ? -33.844 25 34.25 1 37.75 6 GLU B N 1
ATOM 1750 C CA . GLU B 1 6 ? -32.625 25.297 33.5 1 37.75 6 GLU B CA 1
ATOM 1751 C C . GLU B 1 6 ? -31.875 24.016 33.125 1 37.75 6 GLU B C 1
ATOM 1753 O O . GLU B 1 6 ? -30.844 24.078 32.438 1 37.75 6 GLU B O 1
ATOM 1758 N N . LYS B 1 7 ? -32.031 22.938 33.906 1 40.34 7 LYS B N 1
ATOM 1759 C CA . LYS B 1 7 ? -31.516 21.672 33.375 1 40.34 7 LYS B CA 1
ATOM 1760 C C . LYS B 1 7 ? -32.188 21.328 32.031 1 40.34 7 LYS B C 1
ATOM 1762 O O . LYS B 1 7 ? -33.062 20.469 32 1 40.34 7 LYS B O 1
ATOM 1767 N N . LYS B 1 8 ? -33.094 22.188 31.5 1 37.41 8 LYS B N 1
ATOM 1768 C CA . LYS B 1 8 ? -33.656 22.016 30.172 1 37.41 8 LYS B CA 1
ATOM 1769 C C . LYS B 1 8 ? -32.688 21.328 29.219 1 37.41 8 LYS B C 1
ATOM 1771 O O . LYS B 1 8 ? -31.469 21.484 29.344 1 37.41 8 LYS B O 1
ATOM 1776 N N . SER B 1 9 ? -33.219 20.484 28.141 1 35.25 9 SER B N 1
ATOM 1777 C CA . SER B 1 9 ? -32.625 19.578 27.156 1 35.25 9 SER B CA 1
ATOM 1778 C C . SER B 1 9 ? -31.453 20.219 26.438 1 35.25 9 SER B C 1
ATOM 1780 O O . SER B 1 9 ? -31.625 21.156 25.672 1 35.25 9 SER B O 1
ATOM 1782 N N . THR B 1 10 ? -30.438 20.688 26.969 1 34.75 10 THR B N 1
ATOM 1783 C CA . THR B 1 10 ? -29.172 20.688 26.234 1 34.75 10 THR B CA 1
ATOM 1784 C C . THR B 1 10 ? -29.141 19.547 25.234 1 34.75 10 THR B C 1
ATOM 1786 O O . THR B 1 10 ? -28.75 18.422 25.562 1 34.75 10 THR B O 1
ATOM 1789 N N . MET B 1 11 ? -30.219 19.094 24.484 1 38.31 11 MET B N 1
ATOM 1790 C CA . MET B 1 11 ? -30.109 18.219 23.312 1 38.31 11 MET B CA 1
ATOM 1791 C C . MET B 1 11 ? -28.844 18.531 22.531 1 38.31 11 MET B C 1
ATOM 1793 O O . MET B 1 11 ? -28.656 19.656 22.062 1 38.31 11 MET B O 1
ATOM 1797 N N . ARG B 1 12 ? -27.859 17.922 22.719 1 43.09 12 ARG B N 1
ATOM 1798 C CA . ARG B 1 12 ? -26.609 17.922 21.969 1 43.09 12 ARG B CA 1
ATOM 1799 C C . ARG B 1 12 ? -26.859 18.094 20.484 1 43.09 12 ARG B C 1
ATOM 1801 O O . ARG B 1 12 ? -27.656 17.359 19.891 1 43.09 12 ARG B O 1
ATOM 1808 N N . LYS B 1 13 ? -26.953 19.25 19.844 1 47.62 13 LYS B N 1
ATOM 1809 C CA . LYS B 1 13 ? -26.906 19.453 18.406 1 47.62 13 LYS B CA 1
ATOM 1810 C C . LYS B 1 13 ? -26.266 18.25 17.703 1 47.62 13 LYS B C 1
ATOM 1812 O O . LYS B 1 13 ? -25.109 17.922 17.984 1 47.62 13 LYS B O 1
ATOM 1817 N N . LEU B 1 14 ? -27.109 17.375 17.344 1 53.19 14 LEU B N 1
ATOM 1818 C CA . LEU B 1 14 ? -26.578 16.25 16.594 1 53.19 14 LEU B CA 1
ATOM 1819 C C . LEU B 1 14 ? -25.609 16.734 15.508 1 53.19 14 LEU B C 1
ATOM 1821 O O . LEU B 1 14 ? -25.984 17.547 14.664 1 53.19 14 LEU B O 1
ATOM 1825 N N . THR B 1 15 ? -24.453 16.516 15.695 1 75.12 15 THR B N 1
ATOM 1826 C CA . THR B 1 15 ? -23.438 16.828 14.695 1 75.12 15 THR B CA 1
ATOM 1827 C C . THR B 1 15 ? -23.719 16.109 13.383 1 75.12 15 THR B C 1
ATOM 1829 O O . THR B 1 15 ? -24.453 15.109 13.367 1 75.12 15 THR B O 1
ATOM 1832 N N . TYR B 1 16 ? -23.906 16.719 12.211 1 83.69 16 TYR B N 1
ATOM 1833 C CA . TYR B 1 16 ? -24.141 16.234 10.859 1 83.69 16 TYR B CA 1
ATOM 1834 C C . TYR B 1 16 ? -23.781 14.758 10.742 1 83.69 16 TYR B C 1
ATOM 1836 O O . TYR B 1 16 ? -24.516 13.977 10.125 1 83.69 16 TYR B O 1
ATOM 1844 N N . ASP B 1 17 ? -22.859 14.273 11.398 1 88.5 17 ASP B N 1
ATOM 1845 C CA . ASP B 1 17 ? -22.375 12.891 11.328 1 88.5 17 ASP B CA 1
ATOM 1846 C C . ASP B 1 17 ? -23.359 11.938 12.008 1 88.5 17 ASP B C 1
ATOM 1848 O O . ASP B 1 17 ? -23.578 10.82 11.531 1 88.5 17 ASP B O 1
ATOM 1852 N N . ASN B 1 18 ? -24.062 12.383 13.078 1 92.12 18 ASN B N 1
ATOM 1853 C CA . ASN B 1 18 ? -25.031 11.547 13.758 1 92.12 18 ASN B CA 1
ATOM 1854 C C . ASN B 1 18 ? -26.297 11.344 12.914 1 92.12 18 ASN B C 1
ATOM 1856 O O . ASN B 1 18 ? -26.891 10.266 12.922 1 92.12 18 ASN B O 1
ATOM 1860 N N . TYR B 1 19 ? -26.625 12.352 12.203 1 93.12 19 TYR B N 1
ATOM 1861 C CA . TYR B 1 19 ? -27.828 12.266 11.375 1 93.12 19 TYR B CA 1
ATOM 1862 C C . TYR B 1 19 ? -27.625 11.281 10.234 1 93.12 19 TYR B C 1
ATOM 1864 O O . TYR B 1 19 ? -28.484 10.414 10 1 93.12 19 TYR B O 1
ATOM 1872 N N . ILE B 1 20 ? -26.516 11.391 9.547 1 95.44 20 ILE B N 1
ATOM 1873 C CA . ILE B 1 20 ? -26.281 10.523 8.391 1 95.44 20 ILE B CA 1
ATOM 1874 C C . ILE B 1 20 ? -26.094 9.086 8.852 1 95.44 20 ILE B C 1
ATOM 1876 O O . ILE B 1 20 ? -26.562 8.148 8.211 1 95.44 20 ILE B O 1
ATOM 1880 N N . THR B 1 21 ? -25.422 8.938 9.938 1 97.44 21 THR B N 1
ATOM 1881 C CA . THR B 1 21 ? -25.25 7.609 10.508 1 97.44 21 THR B CA 1
ATOM 1882 C C . THR B 1 21 ? -26.594 7.012 10.914 1 97.44 21 THR B C 1
ATOM 1884 O O . THR B 1 21 ? -26.891 5.859 10.586 1 97.44 21 THR B O 1
ATOM 1887 N N . GLY B 1 22 ? -27.359 7.848 11.672 1 97 22 GLY B N 1
ATOM 1888 C CA . GLY B 1 22 ? -28.672 7.395 12.102 1 97 22 GLY B CA 1
ATOM 1889 C C . GLY B 1 22 ? -29.578 7.012 10.945 1 97 22 GLY B C 1
ATOM 1890 O O . GLY B 1 22 ? -30.25 5.977 11 1 97 22 GLY B O 1
ATOM 1891 N N . ALA B 1 23 ? -29.578 7.828 9.961 1 97.62 23 ALA B N 1
ATOM 1892 C CA . ALA B 1 23 ? -30.391 7.539 8.773 1 97.62 23 ALA B CA 1
ATOM 1893 C C . ALA B 1 23 ? -29.984 6.215 8.141 1 97.62 23 ALA B C 1
ATOM 1895 O O . ALA B 1 23 ? -30.828 5.422 7.734 1 97.62 23 ALA B O 1
ATOM 1896 N N . PHE B 1 24 ? -28.672 5.945 7.973 1 98.44 24 PHE B N 1
ATOM 1897 C CA . PHE B 1 24 ? -28.141 4.707 7.402 1 98.44 24 PHE B CA 1
ATOM 1898 C C . PHE B 1 24 ? -28.562 3.506 8.25 1 98.44 24 PHE B C 1
ATOM 1900 O O . PHE B 1 24 ? -29 2.49 7.711 1 98.44 24 PHE B O 1
ATOM 1907 N N . LEU B 1 25 ? -28.484 3.68 9.57 1 98.38 25 LEU B N 1
ATOM 1908 C CA . LEU B 1 25 ? -28.828 2.578 10.469 1 98.38 25 LEU B CA 1
ATOM 1909 C C . LEU B 1 25 ? -30.328 2.309 10.445 1 98.38 25 LEU B C 1
ATOM 1911 O O . LEU B 1 25 ? -30.766 1.158 10.547 1 98.38 25 LEU B O 1
ATOM 1915 N N . VAL B 1 26 ? -31.125 3.363 10.375 1 98.25 26 VAL B N 1
ATOM 1916 C CA . VAL B 1 26 ? -32.562 3.195 10.258 1 98.25 26 VAL B CA 1
ATOM 1917 C C . VAL B 1 26 ? -32.906 2.443 8.969 1 98.25 26 VAL B C 1
ATOM 1919 O O . VAL B 1 26 ? -33.719 1.521 8.977 1 98.25 26 VAL B O 1
ATOM 1922 N N . LEU B 1 27 ? -32.281 2.852 7.891 1 98.56 27 LEU B N 1
ATOM 1923 C CA . LEU B 1 27 ? -32.438 2.145 6.629 1 98.56 27 LEU B CA 1
ATOM 1924 C C . LEU B 1 27 ? -32.125 0.663 6.781 1 98.56 27 LEU B C 1
ATOM 1926 O O . LEU B 1 27 ? -32.875 -0.194 6.316 1 98.56 27 LEU B O 1
ATOM 1930 N N . LEU B 1 28 ? -31.031 0.348 7.418 1 98.62 28 LEU B N 1
ATOM 1931 C CA . LEU B 1 28 ? -30.625 -1.038 7.629 1 98.62 28 LEU B CA 1
ATOM 1932 C C . LEU B 1 28 ? -31.625 -1.764 8.523 1 98.62 28 LEU B C 1
ATOM 1934 O O . LEU B 1 28 ? -31.906 -2.949 8.32 1 98.62 28 LEU B O 1
ATOM 1938 N N . GLY B 1 29 ? -32.188 -1.03 9.531 1 98.31 29 GLY B N 1
ATOM 1939 C CA . GLY B 1 29 ? -33.219 -1.609 10.375 1 98.31 29 GLY B CA 1
ATOM 1940 C C . GLY B 1 29 ? -34.469 -1.991 9.609 1 98.31 29 GLY B C 1
ATOM 1941 O O . GLY B 1 29 ? -35 -3.082 9.797 1 98.31 29 GLY B O 1
ATOM 1942 N N . ILE B 1 30 ? -34.906 -1.12 8.766 1 98.31 30 ILE B N 1
ATOM 1943 C CA . ILE B 1 30 ? -36.062 -1.375 7.926 1 98.31 30 ILE B CA 1
ATOM 1944 C C . ILE B 1 30 ? -35.812 -2.561 7.004 1 98.31 30 ILE B C 1
ATOM 1946 O O . ILE B 1 30 ? -36.656 -3.447 6.855 1 98.31 30 ILE B O 1
ATOM 1950 N N . THR B 1 31 ? -34.594 -2.555 6.383 1 98.31 31 THR B N 1
ATOM 1951 C CA . THR B 1 31 ? -34.219 -3.639 5.488 1 98.31 31 THR B CA 1
ATOM 1952 C C . THR B 1 31 ? -34.188 -4.969 6.234 1 98.31 31 THR B C 1
ATOM 1954 O O . THR B 1 31 ? -34.594 -6 5.695 1 98.31 31 THR B O 1
ATOM 1957 N N . LEU B 1 32 ? -33.688 -4.895 7.453 1 97.94 32 LEU B N 1
ATOM 1958 C CA . LEU B 1 32 ? -33.594 -6.094 8.281 1 97.94 32 LEU B CA 1
ATOM 1959 C C . LEU B 1 32 ? -34.969 -6.641 8.578 1 97.94 32 LEU B C 1
ATOM 1961 O O . LEU B 1 32 ? -35.219 -7.844 8.438 1 97.94 32 LEU B O 1
ATOM 1965 N N . ALA B 1 33 ? -35.906 -5.797 9.008 1 97.44 33 ALA B N 1
ATOM 1966 C CA . ALA B 1 33 ? -37.281 -6.203 9.289 1 97.44 33 ALA B CA 1
ATOM 1967 C C . ALA B 1 33 ? -37.938 -6.816 8.055 1 97.44 33 ALA B C 1
ATOM 1969 O O . ALA B 1 33 ? -38.531 -7.887 8.133 1 97.44 33 ALA B O 1
ATOM 1970 N N . PHE B 1 34 ? -37.781 -6.133 6.996 1 97.31 34 PHE B N 1
ATOM 1971 C CA . PHE B 1 34 ? -38.344 -6.637 5.75 1 97.31 34 PHE B CA 1
ATOM 1972 C C . PHE B 1 34 ? -37.75 -8.008 5.414 1 97.31 34 PHE B C 1
ATOM 1974 O O . PHE B 1 34 ? -38.5 -8.906 4.996 1 97.31 34 PHE B O 1
ATOM 1981 N N . ASN B 1 35 ? -36.438 -8.117 5.531 1 97.5 35 ASN B N 1
ATOM 1982 C CA . ASN B 1 35 ? -35.75 -9.375 5.211 1 97.5 35 ASN B CA 1
ATOM 1983 C C . ASN B 1 35 ? -36.219 -10.508 6.113 1 97.5 35 ASN B C 1
ATOM 1985 O O . ASN B 1 35 ? -36.438 -11.633 5.645 1 97.5 35 ASN B O 1
ATOM 1989 N N . ILE B 1 36 ? -36.438 -10.242 7.387 1 96.38 36 ILE B N 1
ATOM 1990 C CA . ILE B 1 36 ? -36.844 -11.25 8.352 1 96.38 36 ILE B CA 1
ATOM 1991 C C . ILE B 1 36 ? -38.281 -11.656 8.078 1 96.38 36 ILE B C 1
ATOM 1993 O O . ILE B 1 36 ? -38.594 -12.852 8.031 1 96.38 36 ILE B O 1
ATOM 1997 N N . PHE B 1 37 ? -39.156 -10.75 7.852 1 96.81 37 PHE B N 1
ATOM 1998 C CA . PHE B 1 37 ? -40.594 -11.016 7.785 1 96.81 37 PHE B CA 1
ATOM 1999 C C . PHE B 1 37 ? -41 -11.477 6.391 1 96.81 37 PHE B C 1
ATOM 2001 O O . PHE B 1 37 ? -41.938 -12.234 6.234 1 96.81 37 PHE B O 1
ATOM 2008 N N . PHE B 1 38 ? -40.219 -11.07 5.348 1 96.12 38 PHE B N 1
ATOM 2009 C CA . PHE B 1 38 ? -40.75 -11.305 4.008 1 96.12 38 PHE B CA 1
ATOM 2010 C C . PHE B 1 38 ? -39.75 -12.078 3.156 1 96.12 38 PHE B C 1
ATOM 2012 O O . PHE B 1 38 ? -40.062 -12.516 2.049 1 96.12 38 PHE B O 1
ATOM 2019 N N . GLN B 1 39 ? -38.469 -12.227 3.547 1 95.25 39 GLN B N 1
ATOM 2020 C CA . GLN B 1 39 ? -37.469 -12.875 2.717 1 95.25 39 GLN B CA 1
ATOM 2021 C C . GLN B 1 39 ? -36.75 -13.984 3.488 1 95.25 39 GLN B C 1
ATOM 2023 O O . GLN B 1 39 ? -35.594 -14.273 3.219 1 95.25 39 GLN B O 1
ATOM 2028 N N . ASP B 1 40 ? -37.344 -14.555 4.535 1 95 40 ASP B N 1
ATOM 2029 C CA . ASP B 1 40 ? -36.906 -15.703 5.312 1 95 40 ASP B CA 1
ATOM 2030 C C . ASP B 1 40 ? -35.531 -15.438 5.941 1 95 40 ASP B C 1
ATOM 2032 O O . ASP B 1 40 ? -34.75 -16.375 6.188 1 95 40 ASP B O 1
ATOM 2036 N N . GLY B 1 41 ? -35 -14.125 6.027 1 93.88 41 GLY B N 1
ATOM 2037 C CA . GLY B 1 41 ? -33.781 -13.758 6.711 1 93.88 41 GLY B CA 1
ATOM 2038 C C . GLY B 1 41 ? -32.531 -14.133 5.934 1 93.88 41 GLY B C 1
ATOM 2039 O O . GLY B 1 41 ? -31.453 -14.312 6.52 1 93.88 41 GLY B O 1
ATOM 2040 N N . ASN B 1 42 ? -32.625 -14.344 4.637 1 93.94 42 ASN B N 1
ATOM 2041 C CA . ASN B 1 42 ? -31.531 -14.875 3.842 1 93.94 42 ASN B CA 1
ATOM 2042 C C . ASN B 1 42 ? -30.406 -13.859 3.695 1 93.94 42 ASN B C 1
ATOM 2044 O O . ASN B 1 42 ? -29.312 -14.195 3.252 1 93.94 42 ASN B O 1
ATOM 2048 N N . LYS B 1 43 ? -30.625 -12.586 4.137 1 95.38 43 LYS B N 1
ATOM 2049 C CA . LYS B 1 43 ? -29.609 -11.539 4.023 1 95.38 43 LYS B CA 1
ATOM 2050 C C . LYS B 1 43 ? -29.203 -11.023 5.398 1 95.38 43 LYS B C 1
ATOM 2052 O O . LYS B 1 43 ? -28.531 -9.992 5.504 1 95.38 43 LYS B O 1
ATOM 2057 N N . LEU B 1 44 ? -29.5 -11.68 6.359 1 95.75 44 LEU B N 1
ATOM 2058 C CA . LEU B 1 44 ? -29.312 -11.242 7.738 1 95.75 44 LEU B CA 1
ATOM 2059 C C . LEU B 1 44 ? -27.844 -10.906 8.008 1 95.75 44 LEU B C 1
ATOM 2061 O O . LEU B 1 44 ? -27.531 -9.82 8.5 1 95.75 44 LEU B O 1
ATOM 2065 N N . PHE B 1 45 ? -26.953 -11.781 7.695 1 93.88 45 PHE B N 1
ATOM 2066 C CA . PHE B 1 45 ? -25.547 -11.609 7.984 1 93.88 45 PHE B CA 1
ATOM 2067 C C . PHE B 1 45 ? -24.984 -10.383 7.258 1 93.88 45 PHE B C 1
ATOM 2069 O O . PHE B 1 45 ? -24.234 -9.602 7.84 1 93.88 45 PHE B O 1
ATOM 2076 N N . ARG B 1 46 ? -25.359 -10.227 6.008 1 95.44 46 ARG B N 1
ATOM 2077 C CA . ARG B 1 46 ? -24.875 -9.102 5.207 1 95.44 46 ARG B CA 1
ATOM 2078 C C . ARG B 1 46 ? -25.375 -7.773 5.777 1 95.44 46 ARG B C 1
ATOM 2080 O O . ARG B 1 46 ? -24.625 -6.789 5.797 1 95.44 46 ARG B O 1
ATOM 2087 N N . ILE B 1 47 ? -26.594 -7.738 6.191 1 98 47 ILE B N 1
ATOM 2088 C CA . ILE B 1 47 ? -27.172 -6.523 6.754 1 98 47 ILE B CA 1
ATOM 2089 C C . ILE B 1 47 ? -26.469 -6.176 8.062 1 98 47 ILE B C 1
ATOM 2091 O O . ILE B 1 47 ? -26.078 -5.023 8.281 1 98 47 ILE B O 1
ATOM 2095 N N . ILE B 1 48 ? -26.219 -7.16 8.906 1 96.62 48 ILE B N 1
ATOM 2096 C CA . ILE B 1 48 ? -25.562 -6.953 10.188 1 96.62 48 ILE B CA 1
ATOM 2097 C C . ILE B 1 48 ? -24.125 -6.496 9.961 1 96.62 48 ILE B C 1
ATOM 2099 O O . ILE B 1 48 ? -23.641 -5.574 10.625 1 96.62 48 ILE B O 1
ATOM 2103 N N . LEU B 1 49 ? -23.438 -7.137 9.039 1 95.69 49 LEU B N 1
ATOM 2104 C CA . LEU B 1 49 ? -22.062 -6.762 8.727 1 95.69 49 LEU B CA 1
ATOM 2105 C C . LEU B 1 49 ? -21.984 -5.309 8.273 1 95.69 49 LEU B C 1
ATOM 2107 O O . LEU B 1 49 ? -21.047 -4.594 8.625 1 95.69 49 LEU B O 1
ATOM 2111 N N . THR B 1 50 ? -22.938 -4.914 7.492 1 98.06 50 THR B N 1
ATOM 2112 C CA . THR B 1 50 ? -22.984 -3.525 7.047 1 98.06 50 THR B CA 1
ATOM 2113 C C . THR B 1 50 ? -23.188 -2.586 8.234 1 98.06 50 THR B C 1
ATOM 2115 O O . THR B 1 50 ? -22.5 -1.565 8.344 1 98.06 50 THR B O 1
ATOM 2118 N N . ALA B 1 51 ? -24.094 -2.965 9.117 1 98.31 51 ALA B N 1
ATOM 2119 C CA . ALA B 1 51 ? -24.344 -2.148 10.297 1 98.31 51 ALA B CA 1
ATOM 2120 C C . ALA B 1 51 ? -23.094 -2.039 11.164 1 98.31 51 ALA B C 1
ATOM 2122 O O . ALA B 1 51 ? -22.734 -0.951 11.625 1 98.31 51 ALA B O 1
ATOM 2123 N N . VAL B 1 52 ? -22.438 -3.133 11.336 1 97.56 52 VAL B N 1
ATOM 2124 C CA . VAL B 1 52 ? -21.219 -3.164 12.141 1 97.56 52 VAL B CA 1
ATOM 2125 C C . VAL B 1 52 ? -20.156 -2.277 11.5 1 97.56 52 VAL B C 1
ATOM 2127 O O . VAL B 1 52 ? -19.453 -1.546 12.195 1 97.56 52 VAL B O 1
ATOM 2130 N N . SER B 1 53 ? -20.047 -2.318 10.156 1 97.44 53 SER B N 1
ATOM 2131 C CA . SER B 1 53 ? -19.062 -1.493 9.445 1 97.44 53 SER B CA 1
ATOM 2132 C C . SER B 1 53 ? -19.344 -0.008 9.656 1 97.44 53 SER B C 1
ATOM 2134 O O . SER B 1 53 ? -18.422 0.777 9.875 1 97.44 53 SER B O 1
ATOM 2136 N N . VAL B 1 54 ? -20.609 0.365 9.609 1 98.38 54 VAL B N 1
ATOM 2137 C CA . VAL B 1 54 ? -21.016 1.754 9.812 1 98.38 54 VAL B CA 1
ATOM 2138 C C . VAL B 1 54 ? -20.656 2.193 11.234 1 98.38 54 VAL B C 1
ATOM 2140 O O . VAL B 1 54 ? -20.109 3.277 11.438 1 98.38 54 VAL B O 1
ATOM 2143 N N . ILE B 1 55 ? -20.906 1.364 12.18 1 98.06 55 ILE B N 1
ATOM 2144 C CA . ILE B 1 55 ? -20.656 1.679 13.586 1 98.06 55 ILE B CA 1
ATOM 2145 C C . ILE B 1 55 ? -19.141 1.776 13.828 1 98.06 55 ILE B C 1
ATOM 2147 O O . ILE B 1 55 ? -18.688 2.697 14.5 1 98.06 55 ILE B O 1
ATOM 2151 N N . ILE B 1 56 ? -18.406 0.871 13.266 1 97.56 56 ILE B N 1
ATOM 2152 C CA . ILE B 1 56 ? -16.953 0.887 13.414 1 97.56 56 ILE B CA 1
ATOM 2153 C C . ILE B 1 56 ? -16.391 2.191 12.852 1 97.56 56 ILE B C 1
ATOM 2155 O O . ILE B 1 56 ? -15.555 2.836 13.484 1 97.56 56 ILE B O 1
ATOM 2159 N N . MET B 1 57 ? -16.891 2.57 11.648 1 97.38 57 MET B N 1
ATOM 2160 C CA . MET B 1 57 ? -16.375 3.795 11.047 1 97.38 57 MET B CA 1
ATOM 2161 C C . MET B 1 57 ? -16.781 5.016 11.867 1 97.38 57 MET B C 1
ATOM 2163 O O . MET B 1 57 ? -16.016 5.98 11.969 1 97.38 57 MET B O 1
ATOM 2167 N N . LYS B 1 58 ? -17.969 4.977 12.438 1 96.81 58 LYS B N 1
ATOM 2168 C CA . LYS B 1 58 ? -18.359 6.059 13.336 1 96.81 58 LYS B CA 1
ATOM 2169 C C . LYS B 1 58 ? -17.391 6.176 14.516 1 96.81 58 LYS B C 1
ATOM 2171 O O . LYS B 1 58 ? -16.953 7.273 14.859 1 96.81 58 LYS B O 1
ATOM 2176 N N . VAL B 1 59 ? -17.062 5.09 15.102 1 97 59 VAL B N 1
ATOM 2177 C CA . VAL B 1 59 ? -16.156 5.066 16.25 1 97 59 VAL B CA 1
ATOM 2178 C C . VAL B 1 59 ? -14.766 5.543 15.82 1 97 59 VAL B C 1
ATOM 2180 O O . VAL B 1 59 ? -14.172 6.406 16.469 1 97 59 VAL B O 1
ATOM 2183 N N . VAL B 1 60 ? -14.242 5.062 14.688 1 96.31 60 VAL B N 1
ATOM 2184 C CA . VAL B 1 60 ? -12.93 5.426 14.172 1 96.31 60 VAL B CA 1
ATOM 2185 C C . VAL B 1 60 ? -12.852 6.938 13.969 1 96.31 60 VAL B C 1
ATOM 2187 O O . VAL B 1 60 ? -11.891 7.582 14.398 1 96.31 60 VAL B O 1
ATOM 2190 N N . PHE B 1 61 ? -13.844 7.496 13.367 1 96.44 61 PHE B N 1
ATOM 2191 C CA . PHE B 1 61 ? -13.844 8.922 13.062 1 96.44 61 PHE B CA 1
ATOM 2192 C C . PHE B 1 61 ? -14.008 9.75 14.328 1 96.44 61 PHE B C 1
ATOM 2194 O O . PHE B 1 61 ? -13.438 10.836 14.445 1 96.44 61 PHE B O 1
ATOM 2201 N N . THR B 1 62 ? -14.719 9.227 15.336 1 95.62 62 THR B N 1
ATOM 2202 C CA . THR B 1 62 ? -14.992 9.984 16.562 1 95.62 62 THR B CA 1
ATOM 2203 C C . THR B 1 62 ? -13.75 10.031 17.453 1 95.62 62 THR B C 1
ATOM 2205 O O . THR B 1 62 ? -13.523 11.023 18.141 1 95.62 62 THR B O 1
ATOM 2208 N N . ILE B 1 63 ? -12.938 9.023 17.375 1 96 63 ILE B N 1
ATOM 2209 C CA . ILE B 1 63 ? -11.836 8.945 18.328 1 96 63 ILE B CA 1
ATOM 2210 C C . ILE B 1 63 ? -10.547 9.43 17.656 1 96 63 ILE B C 1
ATOM 2212 O O . ILE B 1 63 ? -9.5 9.516 18.312 1 96 63 ILE B O 1
ATOM 2216 N N . SER B 1 64 ? -10.57 9.664 16.391 1 95.5 64 SER B N 1
ATOM 2217 C CA . SER B 1 64 ? -9.375 10.102 15.68 1 95.5 64 SER B CA 1
ATOM 2218 C C . SER B 1 64 ? -9.484 11.562 15.258 1 95.5 64 SER B C 1
ATOM 2220 O O . SER B 1 64 ? -10.523 12.203 15.477 1 95.5 64 SER B O 1
ATOM 2222 N N . PHE B 1 65 ? -8.391 12.055 14.695 1 93.31 65 PHE B N 1
ATOM 2223 C CA . PHE B 1 65 ? -8.359 13.43 14.219 1 93.31 65 PHE B CA 1
ATOM 2224 C C . PHE B 1 65 ? -9.32 13.617 13.047 1 93.31 65 PHE B C 1
ATOM 2226 O O . PHE B 1 65 ? -9.641 14.75 12.68 1 93.31 65 PHE B O 1
ATOM 2233 N N . LEU B 1 66 ? -9.828 12.555 12.477 1 95.62 66 LEU B N 1
ATOM 2234 C CA . LEU B 1 66 ? -10.727 12.625 11.336 1 95.62 66 LEU B CA 1
ATOM 2235 C C . LEU B 1 66 ? -12.117 13.094 11.766 1 95.62 66 LEU B C 1
ATOM 2237 O O . LEU B 1 66 ? -12.977 13.352 10.93 1 95.62 66 LEU B O 1
ATOM 2241 N N . LYS B 1 67 ? -12.312 13.219 13.016 1 93.56 67 LYS B N 1
ATOM 2242 C CA . LYS B 1 67 ? -13.578 13.727 13.547 1 93.56 67 LYS B CA 1
ATOM 2243 C C . LYS B 1 67 ? -13.883 15.117 12.992 1 93.56 67 LYS B C 1
ATOM 2245 O O . LYS B 1 67 ? -15.039 15.516 12.914 1 93.56 67 LYS B O 1
ATOM 2250 N N . LYS B 1 68 ? -12.867 15.781 12.578 1 94.12 68 LYS B N 1
ATOM 2251 C CA . LYS B 1 68 ? -13.016 17.156 12.086 1 94.12 68 LYS B CA 1
ATOM 2252 C C . LYS B 1 68 ? -13.289 17.172 10.578 1 94.12 68 LYS B C 1
ATOM 2254 O O . LYS B 1 68 ? -13.656 18.203 10.023 1 94.12 68 LYS B O 1
ATOM 2259 N N . SER B 1 69 ? -13.156 16.031 9.945 1 96.25 69 SER B N 1
ATOM 2260 C CA . SER B 1 69 ? -13.273 15.977 8.492 1 96.25 69 SER B CA 1
ATOM 2261 C C . SER B 1 69 ? -14.656 15.477 8.07 1 96.25 69 SER B C 1
ATOM 2263 O O . SER B 1 69 ? -14.852 14.281 7.859 1 96.25 69 SER B O 1
ATOM 2265 N N . LYS B 1 70 ? -15.547 16.344 7.789 1 95.19 70 LYS B N 1
ATOM 2266 C CA . LYS B 1 70 ? -16.891 15.992 7.328 1 95.19 70 LYS B CA 1
ATOM 2267 C C . LYS B 1 70 ? -16.828 15.289 5.977 1 95.19 70 LYS B C 1
ATOM 2269 O O . LYS B 1 70 ? -17.578 14.344 5.734 1 95.19 70 LYS B O 1
ATOM 2274 N N . ALA B 1 71 ? -15.961 15.758 5.168 1 95.19 71 ALA B N 1
ATOM 2275 C CA . ALA B 1 71 ? -15.828 15.219 3.818 1 95.19 71 ALA B CA 1
ATOM 2276 C C . ALA B 1 71 ? -15.43 13.742 3.857 1 95.19 71 ALA B C 1
ATOM 2278 O O . ALA B 1 71 ? -16.031 12.914 3.176 1 95.19 71 ALA B O 1
ATOM 2279 N N . SER B 1 72 ? -14.453 13.414 4.656 1 97.44 72 SER B N 1
ATOM 2280 C CA . SER B 1 72 ? -13.984 12.031 4.727 1 97.44 72 SER B CA 1
ATOM 2281 C C . SER B 1 72 ? -15.055 11.117 5.301 1 97.44 72 SER B C 1
ATOM 2283 O O . SER B 1 72 ? -15.227 9.984 4.84 1 97.44 72 SER B O 1
ATOM 2285 N N . TYR B 1 73 ? -15.758 11.578 6.289 1 97.25 73 TYR B N 1
ATOM 2286 C CA . TYR B 1 73 ? -16.797 10.766 6.91 1 97.25 73 TYR B CA 1
ATOM 2287 C C . TYR B 1 73 ? -17.922 10.469 5.926 1 97.25 73 TYR B C 1
ATOM 2289 O O . TYR B 1 73 ? -18.328 9.312 5.762 1 97.25 73 TYR B O 1
ATOM 2297 N N . THR B 1 74 ? -18.375 11.547 5.312 1 96.62 74 THR B N 1
ATOM 2298 C CA . THR B 1 74 ? -19.453 11.398 4.348 1 96.62 74 THR B CA 1
ATOM 2299 C C . THR B 1 74 ? -19.031 10.484 3.197 1 96.62 74 THR B C 1
ATOM 2301 O O . THR B 1 74 ? -19.812 9.617 2.775 1 96.62 74 THR B O 1
ATOM 2304 N N . ALA B 1 75 ? -17.844 10.664 2.707 1 97.69 75 ALA B N 1
ATOM 2305 C CA . ALA B 1 75 ? -17.344 9.828 1.619 1 97.69 75 ALA B CA 1
ATOM 2306 C C . ALA B 1 75 ? -17.297 8.359 2.037 1 97.69 75 ALA B C 1
ATOM 2308 O O . ALA B 1 75 ? -17.672 7.477 1.271 1 97.69 75 ALA B O 1
ATOM 2309 N N . THR B 1 76 ? -16.844 8.125 3.223 1 97.94 76 THR B N 1
ATOM 2310 C CA . THR B 1 76 ? -16.703 6.758 3.725 1 97.94 76 THR B CA 1
ATOM 2311 C C . THR B 1 76 ? -18.078 6.098 3.861 1 97.94 76 THR B C 1
ATOM 2313 O O . THR B 1 76 ? -18.266 4.965 3.406 1 97.94 76 THR B O 1
ATOM 2316 N N . LEU B 1 77 ? -19.047 6.805 4.438 1 98.06 77 LEU B N 1
ATOM 2317 C CA . LEU B 1 77 ? -20.375 6.234 4.602 1 98.06 77 LEU B CA 1
ATOM 2318 C C . LEU B 1 77 ? -21.047 6.02 3.25 1 98.06 77 LEU B C 1
ATOM 2320 O O . LEU B 1 77 ? -21.75 5.02 3.051 1 98.06 77 LEU B O 1
ATOM 2324 N N . THR B 1 78 ? -20.844 6.988 2.408 1 97.94 78 THR B N 1
ATOM 2325 C CA . THR B 1 78 ? -21.391 6.836 1.061 1 97.94 78 THR B CA 1
ATOM 2326 C C . THR B 1 78 ? -20.797 5.605 0.377 1 97.94 78 THR B C 1
ATOM 2328 O O . THR B 1 78 ? -21.516 4.844 -0.272 1 97.94 78 THR B O 1
ATOM 2331 N N . PHE B 1 79 ? -19.562 5.41 0.528 1 98.56 79 PHE B N 1
ATOM 2332 C CA . PHE B 1 79 ? -18.938 4.246 -0.08 1 98.56 79 PHE B CA 1
ATOM 2333 C C . PHE B 1 79 ? -19.469 2.957 0.523 1 98.56 79 PHE B C 1
ATOM 2335 O O . PHE B 1 79 ? -19.703 1.979 -0.192 1 98.56 79 PHE B O 1
ATOM 2342 N N . ILE B 1 80 ? -19.625 2.924 1.829 1 98.19 80 ILE B N 1
ATOM 2343 C CA . ILE B 1 80 ? -20.188 1.751 2.484 1 98.19 80 ILE B CA 1
ATOM 2344 C C . ILE B 1 80 ? -21.594 1.476 1.931 1 98.19 80 ILE B C 1
ATOM 2346 O O . ILE B 1 80 ? -21.953 0.321 1.697 1 98.19 80 ILE B O 1
ATOM 2350 N N . PHE B 1 81 ? -22.328 2.525 1.715 1 98.62 81 PHE B N 1
ATOM 2351 C CA . PHE B 1 81 ? -23.656 2.379 1.141 1 98.62 81 PHE B CA 1
ATOM 2352 C C . PHE B 1 81 ? -23.594 1.699 -0.221 1 98.62 81 PHE B C 1
ATOM 2354 O O . PHE B 1 81 ? -24.297 0.722 -0.47 1 98.62 81 PHE B O 1
ATOM 2361 N N . PHE B 1 82 ? -22.688 2.125 -1.026 1 98.62 82 PHE B N 1
ATOM 2362 C CA . PHE B 1 82 ? -22.578 1.569 -2.371 1 98.62 82 PHE B CA 1
ATOM 2363 C C . PHE B 1 82 ? -21.953 0.182 -2.336 1 98.62 82 PHE B C 1
ATOM 2365 O O . PHE B 1 82 ? -22.422 -0.732 -3.023 1 98.62 82 PHE B O 1
ATOM 2372 N N . ALA B 1 83 ? -20.938 -0.011 -1.545 1 97.94 83 ALA B N 1
ATOM 2373 C CA . ALA B 1 83 ? -20.172 -1.247 -1.565 1 97.94 83 ALA B CA 1
ATOM 2374 C C . ALA B 1 83 ? -20.891 -2.365 -0.823 1 97.94 83 ALA B C 1
ATOM 2376 O O . ALA B 1 83 ? -20.891 -3.516 -1.265 1 97.94 83 ALA B O 1
ATOM 2377 N N . MET B 1 84 ? -21.531 -1.987 0.319 1 97.62 84 MET B N 1
ATOM 2378 C CA . MET B 1 84 ? -22.062 -3.057 1.161 1 97.62 84 MET B CA 1
ATOM 2379 C C . MET B 1 84 ? -23.578 -3.129 1.058 1 97.62 84 MET B C 1
ATOM 2381 O O . MET B 1 84 ? -24.156 -4.207 0.875 1 97.62 84 MET B O 1
ATOM 2385 N N . TYR B 1 85 ? -24.281 -1.999 1.157 1 98.5 85 TYR B N 1
ATOM 2386 C CA . TYR B 1 85 ? -25.734 -2.053 1.084 1 98.5 85 TYR B CA 1
ATOM 2387 C C . TYR B 1 85 ? -26.203 -2.387 -0.329 1 98.5 85 TYR B C 1
ATOM 2389 O O . TYR B 1 85 ? -26.844 -3.41 -0.548 1 98.5 85 TYR B O 1
ATOM 2397 N N . LEU B 1 86 ? -25.781 -1.558 -1.298 1 98.56 86 LEU B N 1
ATOM 2398 C CA . LEU B 1 86 ? -26.203 -1.827 -2.668 1 98.56 86 LEU B CA 1
ATOM 2399 C C . LEU B 1 86 ? -25.5 -3.057 -3.223 1 98.56 86 LEU B C 1
ATOM 2401 O O . LEU B 1 86 ? -26.125 -3.889 -3.891 1 98.56 86 LEU B O 1
ATOM 2405 N N . GLY B 1 87 ? -24.25 -3.15 -2.977 1 97.62 87 GLY B N 1
ATOM 2406 C CA . GLY B 1 87 ? -23.453 -4.227 -3.535 1 97.62 87 GLY B CA 1
ATOM 2407 C C . GLY B 1 87 ? -23.844 -5.598 -3.018 1 97.62 87 GLY B C 1
ATOM 2408 O O . GLY B 1 87 ? -24.188 -6.484 -3.799 1 97.62 87 GLY B O 1
ATOM 2409 N N . ASN B 1 88 ? -23.844 -5.742 -1.742 1 96 88 ASN B N 1
ATOM 2410 C CA . ASN B 1 88 ? -24.062 -7.047 -1.13 1 96 88 ASN B CA 1
ATOM 2411 C C . ASN B 1 88 ? -25.531 -7.273 -0.8 1 96 88 ASN B C 1
ATOM 2413 O O . ASN B 1 88 ? -26.125 -8.266 -1.232 1 96 88 ASN B O 1
ATOM 2417 N N . VAL B 1 89 ? -26.172 -6.363 -0.099 1 97.06 89 VAL B N 1
ATOM 2418 C CA . VAL B 1 89 ? -27.547 -6.559 0.382 1 97.06 89 VAL B CA 1
ATOM 2419 C C . VAL B 1 89 ? -28.516 -6.516 -0.793 1 97.06 89 VAL B C 1
ATOM 2421 O O . VAL B 1 89 ? -29.391 -7.371 -0.909 1 97.06 89 VAL B O 1
ATOM 2424 N N . CYS B 1 90 ? -28.328 -5.594 -1.697 1 97.5 90 CYS B N 1
ATOM 2425 C CA . CYS B 1 90 ? -29.234 -5.465 -2.836 1 97.5 90 CYS B CA 1
ATOM 2426 C C . CYS B 1 90 ? -28.719 -6.254 -4.035 1 97.5 90 CYS B C 1
ATOM 2428 O O . CYS B 1 90 ? -29.281 -6.164 -5.129 1 97.5 90 CYS B O 1
ATOM 2430 N N . ASN B 1 91 ? -27.562 -6.898 -3.973 1 97.19 91 ASN B N 1
ATOM 2431 C CA . ASN B 1 91 ? -27.016 -7.859 -4.926 1 97.19 91 ASN B CA 1
ATOM 2432 C C . ASN B 1 91 ? -26.547 -7.18 -6.203 1 97.19 91 ASN B C 1
ATOM 2434 O O . ASN B 1 91 ? -26.641 -7.754 -7.293 1 97.19 91 ASN B O 1
ATOM 2438 N N . PHE B 1 92 ? -26.094 -5.922 -6.082 1 98 92 PHE B N 1
ATOM 2439 C CA . PHE B 1 92 ? -25.609 -5.211 -7.262 1 98 92 PHE B CA 1
ATOM 2440 C C . PHE B 1 92 ? -24.344 -5.867 -7.809 1 98 92 PHE B C 1
ATOM 2442 O O . PHE B 1 92 ? -24.078 -5.809 -9.008 1 98 92 PHE B O 1
ATOM 2449 N N . TYR B 1 93 ? -23.562 -6.539 -7.031 1 96.12 93 TYR B N 1
ATOM 2450 C CA . TYR B 1 93 ? -22.359 -7.238 -7.492 1 96.12 93 TYR B CA 1
ATOM 2451 C C . TYR B 1 93 ? -22.719 -8.297 -8.531 1 96.12 93 TYR B C 1
ATOM 2453 O O . TYR B 1 93 ? -21.922 -8.57 -9.438 1 96.12 93 TYR B O 1
ATOM 2461 N N . THR B 1 94 ? -23.891 -8.898 -8.414 1 95.38 94 THR B N 1
ATOM 2462 C CA . THR B 1 94 ? -24.328 -9.953 -9.32 1 95.38 94 THR B CA 1
ATOM 2463 C C . THR B 1 94 ? -25.172 -9.391 -10.453 1 95.38 94 THR B C 1
ATOM 2465 O O . THR B 1 94 ? -25.125 -9.883 -11.586 1 95.38 94 THR B O 1
ATOM 2468 N N . LEU B 1 95 ? -25.891 -8.344 -10.172 1 97.31 95 LEU B N 1
ATOM 2469 C CA . LEU B 1 95 ? -26.875 -7.836 -11.109 1 97.31 95 LEU B CA 1
ATOM 2470 C C . LEU B 1 95 ? -26.25 -6.895 -12.125 1 97.31 95 LEU B C 1
ATOM 2472 O O . LEU B 1 95 ? -26.75 -6.758 -13.25 1 97.31 95 LEU B O 1
ATOM 2476 N N . ILE B 1 96 ? -25.219 -6.211 -11.695 1 98 96 ILE B N 1
ATOM 2477 C CA . ILE B 1 96 ? -24.609 -5.195 -12.547 1 98 96 ILE B CA 1
ATOM 2478 C C . ILE B 1 96 ? -23.188 -5.617 -12.922 1 98 96 ILE B C 1
ATOM 2480 O O . ILE B 1 96 ? -22.328 -5.785 -12.039 1 98 96 ILE B O 1
ATOM 2484 N N . ASN B 1 97 ? -22.984 -5.711 -14.242 1 96.94 97 ASN B N 1
ATOM 2485 C CA . ASN B 1 97 ? -21.672 -6.086 -14.742 1 96.94 97 ASN B CA 1
ATOM 2486 C C . ASN B 1 97 ? -20.609 -5.047 -14.367 1 96.94 97 ASN B C 1
ATOM 2488 O O . ASN B 1 97 ? -20.859 -3.844 -14.461 1 96.94 97 ASN B O 1
ATOM 2492 N N . HIS B 1 98 ? -19.469 -5.492 -13.859 1 97.38 98 HIS B N 1
ATOM 2493 C CA . HIS B 1 98 ? -18.281 -4.691 -13.57 1 97.38 98 HIS B CA 1
ATOM 2494 C C . HIS B 1 98 ? -18.516 -3.771 -12.375 1 97.38 98 HIS B C 1
ATOM 2496 O O . HIS B 1 98 ? -17.734 -2.857 -12.125 1 97.38 98 HIS B O 1
ATOM 2502 N N . TYR B 1 99 ? -19.609 -3.916 -11.648 1 98.44 99 TYR B N 1
ATOM 2503 C CA . TYR B 1 99 ? -19.922 -3.098 -10.484 1 98.44 99 TYR B CA 1
ATOM 2504 C C . TYR B 1 99 ? -18.781 -3.113 -9.477 1 98.44 99 TYR B C 1
ATOM 2506 O O . TYR B 1 99 ? -18.359 -2.061 -8.992 1 98.44 99 TYR B O 1
ATOM 2514 N N . ASP B 1 100 ? -18.25 -4.234 -9.273 1 98.44 100 ASP B N 1
ATOM 2515 C CA . ASP B 1 100 ? -17.172 -4.441 -8.305 1 98.44 100 ASP B CA 1
ATOM 2516 C C . ASP B 1 100 ? -15.906 -3.697 -8.727 1 98.44 100 ASP B C 1
ATOM 2518 O O . ASP B 1 100 ? -15.289 -3.002 -7.914 1 98.44 100 ASP B O 1
ATOM 2522 N N . LYS B 1 101 ? -15.562 -3.748 -9.945 1 98.69 101 LYS B N 1
ATOM 2523 C CA . LYS B 1 101 ? -14.367 -3.09 -10.445 1 98.69 101 LYS B CA 1
ATOM 2524 C C . LYS B 1 101 ? -14.516 -1.572 -10.414 1 98.69 101 LYS B C 1
ATOM 2526 O O . LYS B 1 101 ? -13.547 -0.855 -10.148 1 98.69 101 LYS B O 1
ATOM 2531 N N . ILE B 1 102 ? -15.703 -1.136 -10.703 1 98.56 102 ILE B N 1
ATOM 2532 C CA . ILE B 1 102 ? -15.984 0.295 -10.664 1 98.56 102 ILE B CA 1
ATOM 2533 C C . ILE B 1 102 ? -15.844 0.809 -9.234 1 98.56 102 ILE B C 1
ATOM 2535 O O . ILE B 1 102 ? -15.25 1.863 -9 1 98.56 102 ILE B O 1
ATOM 2539 N N . LEU B 1 103 ? -16.328 0.086 -8.297 1 98.75 103 LEU B N 1
ATOM 2540 C CA . LEU B 1 103 ? -16.234 0.487 -6.898 1 98.75 103 LEU B CA 1
ATOM 2541 C C . LEU B 1 103 ? -14.789 0.522 -6.434 1 98.75 103 LEU B C 1
ATOM 2543 O O . LEU B 1 103 ? -14.391 1.422 -5.688 1 98.75 103 LEU B O 1
ATOM 2547 N N . HIS B 1 104 ? -14.039 -0.463 -6.824 1 98.88 104 HIS B N 1
ATOM 2548 C CA . HIS B 1 104 ? -12.633 -0.469 -6.449 1 98.88 104 HIS B CA 1
ATOM 2549 C C . HIS B 1 104 ? -11.891 0.707 -7.074 1 98.88 104 HIS B C 1
ATOM 2551 O O . HIS B 1 104 ? -11.031 1.319 -6.434 1 98.88 104 HIS B O 1
ATOM 2557 N N . LEU B 1 105 ? -12.219 1.044 -8.305 1 98.88 105 LEU B N 1
ATOM 2558 C CA . LEU B 1 105 ? -11.633 2.213 -8.953 1 98.88 105 LEU B CA 1
ATOM 2559 C C . LEU B 1 105 ? -11.992 3.488 -8.195 1 98.88 105 LEU B C 1
ATOM 2561 O O . LEU B 1 105 ? -11.109 4.289 -7.871 1 98.88 105 LEU B O 1
ATOM 2565 N N . LEU B 1 106 ? -13.273 3.625 -7.844 1 98.69 106 LEU B N 1
ATOM 2566 C CA . LEU B 1 106 ? -13.75 4.805 -7.129 1 98.69 106 LEU B CA 1
ATOM 2567 C C . LEU B 1 106 ? -13.148 4.871 -5.727 1 98.69 106 LEU B C 1
ATOM 2569 O O . LEU B 1 106 ? -12.828 5.953 -5.234 1 98.69 106 LEU B O 1
ATOM 2573 N N . SER B 1 107 ? -13.047 3.715 -5.098 1 98.69 107 SER B N 1
ATOM 2574 C CA . SER B 1 107 ? -12.438 3.701 -3.77 1 98.69 107 SER B CA 1
ATOM 2575 C C . SER B 1 107 ? -11.008 4.227 -3.811 1 98.69 107 SER B C 1
ATOM 2577 O O . SER B 1 107 ? -10.57 4.914 -2.887 1 98.69 107 SER B O 1
ATOM 2579 N N . GLY B 1 108 ? -10.266 3.936 -4.891 1 98.81 108 GLY B N 1
ATOM 2580 C CA . GLY B 1 108 ? -8.914 4.461 -5.035 1 98.81 108 GLY B CA 1
ATOM 2581 C C . GLY B 1 108 ? -8.867 5.977 -5.066 1 98.81 108 GLY B C 1
ATOM 2582 O O . GLY B 1 108 ? -7.98 6.586 -4.465 1 98.81 108 GLY B O 1
ATOM 2583 N N . ILE B 1 109 ? -9.789 6.582 -5.723 1 98.69 109 ILE B N 1
ATOM 2584 C CA . ILE B 1 109 ? -9.867 8.039 -5.812 1 98.69 109 ILE B CA 1
ATOM 2585 C C . ILE B 1 109 ? -10.195 8.625 -4.441 1 98.69 109 ILE B C 1
ATOM 2587 O O . ILE B 1 109 ? -9.516 9.539 -3.975 1 98.69 109 ILE B O 1
ATOM 2591 N N . ILE B 1 110 ? -11.227 8.055 -3.787 1 98.69 110 ILE B N 1
ATOM 2592 C CA . ILE B 1 110 ? -11.672 8.523 -2.479 1 98.69 110 ILE B CA 1
ATOM 2593 C C . ILE B 1 110 ? -10.531 8.391 -1.47 1 98.69 110 ILE B C 1
ATOM 2595 O O . ILE B 1 110 ? -10.242 9.328 -0.724 1 98.69 110 ILE B O 1
ATOM 2599 N N . ILE B 1 111 ? -9.852 7.258 -1.501 1 98.81 111 ILE B N 1
ATOM 2600 C CA . ILE B 1 111 ? -8.766 6.973 -0.569 1 98.81 111 ILE B CA 1
ATOM 2601 C C . ILE B 1 111 ? -7.59 7.91 -0.843 1 98.81 111 ILE B C 1
ATOM 2603 O O . ILE B 1 111 ? -6.91 8.352 0.086 1 98.81 111 ILE B O 1
ATOM 2607 N N . GLY B 1 112 ? -7.363 8.219 -2.141 1 98.81 112 GLY B N 1
ATOM 2608 C CA . GLY B 1 112 ? -6.359 9.219 -2.461 1 98.81 112 GLY B CA 1
ATOM 2609 C C . GLY B 1 112 ? -6.629 10.562 -1.818 1 98.81 112 GLY B C 1
ATOM 2610 O O . GLY B 1 112 ? -5.734 11.164 -1.216 1 98.81 112 GLY B O 1
ATOM 2611 N N . ILE B 1 113 ? -7.848 11.023 -1.859 1 98.62 113 ILE B N 1
ATOM 2612 C CA . ILE B 1 113 ? -8.234 12.305 -1.276 1 98.62 113 ILE B CA 1
ATOM 2613 C C . ILE B 1 113 ? -8.125 12.234 0.245 1 98.62 113 ILE B C 1
ATOM 2615 O O . ILE B 1 113 ? -7.621 13.164 0.884 1 98.62 113 ILE B O 1
ATOM 2619 N N . ILE B 1 114 ? -8.562 11.125 0.819 1 98.56 114 ILE B N 1
ATOM 2620 C CA . ILE B 1 114 ? -8.445 10.938 2.262 1 98.56 114 ILE B CA 1
ATOM 2621 C C . ILE B 1 114 ? -6.969 10.906 2.658 1 98.56 114 ILE B C 1
ATOM 2623 O O . ILE B 1 114 ? -6.59 11.438 3.703 1 98.56 114 ILE B O 1
ATOM 2627 N N . GLY B 1 115 ? -6.137 10.25 1.793 1 98.75 115 GLY B N 1
ATOM 2628 C CA . GLY B 1 115 ? -4.699 10.289 2.016 1 98.75 115 GLY B CA 1
ATOM 2629 C C . GLY B 1 115 ? -4.145 11.703 2.074 1 98.75 115 GLY B C 1
ATOM 2630 O O . GLY B 1 115 ? -3.293 12.008 2.914 1 98.75 115 GLY B O 1
ATOM 2631 N N . LEU B 1 116 ? -4.637 12.586 1.195 1 98.62 116 LEU B N 1
ATOM 2632 C CA . LEU B 1 116 ? -4.227 13.984 1.213 1 98.62 116 LEU B CA 1
ATOM 2633 C C . LEU B 1 116 ? -4.641 14.656 2.518 1 98.62 116 LEU B C 1
ATOM 2635 O O . LEU B 1 116 ? -3.865 15.422 3.098 1 98.62 116 LEU B O 1
ATOM 2639 N N . ILE B 1 117 ? -5.812 14.383 2.975 1 98.25 117 ILE B N 1
ATOM 2640 C CA . ILE B 1 117 ? -6.328 14.953 4.215 1 98.25 117 ILE B CA 1
ATOM 2641 C C . ILE B 1 117 ? -5.457 14.508 5.387 1 98.25 117 ILE B C 1
ATOM 2643 O O . ILE B 1 117 ? -5.09 15.32 6.242 1 98.25 117 ILE B O 1
ATOM 2647 N N . ILE B 1 118 ? -5.07 13.266 5.398 1 98.25 118 ILE B N 1
ATOM 2648 C CA . ILE B 1 118 ? -4.227 12.719 6.457 1 98.25 118 ILE B CA 1
ATOM 2649 C C . ILE B 1 118 ? -2.84 13.359 6.391 1 98.25 118 ILE B C 1
ATOM 2651 O O . ILE B 1 118 ? -2.293 13.773 7.414 1 98.25 118 ILE B O 1
ATOM 2655 N N . TYR B 1 119 ? -2.35 13.445 5.18 1 98.44 119 TYR B N 1
ATOM 2656 C CA . TYR B 1 119 ? -1.068 14.109 4.969 1 98.44 119 TYR B CA 1
ATOM 2657 C C . TYR B 1 119 ? -1.099 15.531 5.508 1 98.44 119 TYR B C 1
ATOM 2659 O O . TYR B 1 119 ? -0.182 15.953 6.219 1 98.44 119 TYR B O 1
ATOM 2667 N N . ALA B 1 120 ? -2.145 16.266 5.191 1 97.44 120 ALA B N 1
ATOM 2668 C CA . ALA B 1 120 ? -2.295 17.656 5.605 1 97.44 120 ALA B CA 1
ATOM 2669 C C . ALA B 1 120 ? -2.344 17.781 7.125 1 97.44 120 ALA B C 1
ATOM 2671 O O . ALA B 1 120 ? -1.744 18.688 7.703 1 97.44 120 ALA B O 1
ATOM 2672 N N . HIS B 1 121 ? -3.008 16.875 7.754 1 97.25 121 HIS B N 1
ATOM 2673 C CA . HIS B 1 121 ? -3.117 16.891 9.211 1 97.25 121 HIS B CA 1
ATOM 2674 C C . HIS B 1 121 ? -1.751 16.734 9.867 1 97.25 121 HIS B C 1
ATOM 2676 O O . HIS B 1 121 ? -1.399 17.5 10.766 1 97.25 121 HIS B O 1
ATOM 2682 N N . PHE B 1 122 ? -0.949 15.844 9.359 1 97.06 122 PHE B N 1
ATOM 2683 C CA . PHE B 1 122 ? 0.295 15.484 10.031 1 97.06 122 PHE B CA 1
ATOM 2684 C C . PHE B 1 122 ? 1.406 16.469 9.664 1 97.06 122 PHE B C 1
ATOM 2686 O O . PHE B 1 122 ? 2.412 16.562 10.375 1 97.06 122 PHE B O 1
ATOM 2693 N N . THR B 1 123 ? 1.196 17.219 8.539 1 96.25 123 THR B N 1
ATOM 2694 C CA . THR B 1 123 ? 2.244 18.141 8.109 1 96.25 123 THR B CA 1
ATOM 2695 C C . THR B 1 123 ? 1.785 19.594 8.25 1 96.25 123 THR B C 1
ATOM 2697 O O . THR B 1 123 ? 2.418 20.5 7.715 1 96.25 123 THR B O 1
ATOM 2700 N N . LYS B 1 124 ? 0.669 19.891 8.844 1 90.5 124 LYS B N 1
ATOM 2701 C CA . LYS B 1 124 ? -0.074 21.141 8.828 1 90.5 124 LYS B CA 1
ATOM 2702 C C . LYS B 1 124 ? 0.851 22.328 9.078 1 90.5 124 LYS B C 1
ATOM 2704 O O . LYS B 1 124 ? 0.773 23.344 8.375 1 90.5 124 LYS B O 1
ATOM 2709 N N . GLU B 1 125 ? 1.822 22.266 9.891 1 90.5 125 GLU B N 1
ATOM 2710 C CA . GLU B 1 125 ? 2.705 23.375 10.195 1 90.5 125 GLU B CA 1
ATOM 2711 C C . GLU B 1 125 ? 3.809 23.516 9.156 1 90.5 125 GLU B C 1
ATOM 2713 O O . GLU B 1 125 ? 4.336 24.609 8.938 1 90.5 125 GLU B O 1
ATOM 2718 N N . TYR B 1 126 ? 3.953 22.453 8.336 1 92.81 126 TYR B N 1
ATOM 2719 C CA . TYR B 1 126 ? 5.137 22.422 7.48 1 92.81 126 TYR B CA 1
ATOM 2720 C C . TYR B 1 126 ? 4.781 22 6.062 1 92.81 126 TYR B C 1
ATOM 2722 O O . TYR B 1 126 ? 5.664 21.828 5.219 1 92.81 126 TYR B O 1
ATOM 2730 N N . MET B 1 127 ? 3.512 21.891 5.781 1 92 127 MET B N 1
ATOM 2731 C CA . MET B 1 127 ? 3.043 21.328 4.52 1 92 127 MET B CA 1
ATOM 2732 C C . MET B 1 127 ? 3.623 22.078 3.334 1 92 127 MET B C 1
ATOM 2734 O O . MET B 1 127 ? 4.086 21.484 2.367 1 92 127 MET B O 1
ATOM 2738 N N . LYS B 1 128 ? 3.734 23.391 3.453 1 90.44 128 LYS B N 1
ATOM 2739 C CA . LYS B 1 128 ? 4.184 24.219 2.348 1 90.44 128 LYS B CA 1
ATOM 2740 C C . LYS B 1 128 ? 5.707 24.234 2.252 1 90.44 128 LYS B C 1
ATOM 2742 O O . LYS B 1 128 ? 6.27 24.641 1.234 1 90.44 128 LYS B O 1
ATOM 2747 N N . LYS B 1 129 ? 6.355 23.781 3.285 1 93.19 129 LYS B N 1
ATOM 2748 C CA . LYS B 1 129 ? 7.816 23.828 3.328 1 93.19 129 LYS B CA 1
ATOM 2749 C C . LYS B 1 129 ? 8.406 22.484 2.875 1 93.19 129 LYS B C 1
ATOM 2751 O O . LYS B 1 129 ? 9.586 22.422 2.523 1 93.19 129 LYS B O 1
ATOM 2756 N N . LEU B 1 130 ? 7.586 21.5 2.896 1 94.62 130 LEU B N 1
ATOM 2757 C CA . LEU B 1 130 ? 8.055 20.172 2.488 1 94.62 130 LEU B CA 1
ATOM 2758 C C . LEU B 1 130 ? 8.062 20.047 0.969 1 94.62 130 LEU B C 1
ATOM 2760 O O . LEU B 1 130 ? 7.32 20.75 0.278 1 94.62 130 LEU B O 1
ATOM 2764 N N . ASN B 1 131 ? 8.945 19.141 0.465 1 93.94 131 ASN B N 1
ATOM 2765 C CA . ASN B 1 131 ? 8.969 18.828 -0.96 1 93.94 131 ASN B CA 1
ATOM 2766 C C . ASN B 1 131 ? 7.617 18.328 -1.451 1 93.94 131 ASN B C 1
ATOM 2768 O O . ASN B 1 131 ? 7.09 17.344 -0.921 1 93.94 131 ASN B O 1
ATOM 2772 N N . PRO B 1 132 ? 7.035 18.953 -2.49 1 95.5 132 PRO B N 1
ATOM 2773 C CA . PRO B 1 132 ? 5.715 18.562 -2.982 1 95.5 132 PRO B CA 1
ATOM 2774 C C . PRO B 1 132 ? 5.672 17.109 -3.457 1 95.5 132 PRO B C 1
ATOM 2776 O O . PRO B 1 132 ? 4.609 16.484 -3.443 1 95.5 132 PRO B O 1
ATOM 2779 N N . LYS B 1 133 ? 6.797 16.547 -3.83 1 96.94 133 LYS B N 1
ATOM 2780 C CA . LYS B 1 133 ? 6.852 15.141 -4.25 1 96.94 133 LYS B CA 1
ATOM 2781 C C . LYS B 1 133 ? 6.461 14.211 -3.109 1 96.94 133 LYS B C 1
ATOM 2783 O O . LYS B 1 133 ? 5.922 13.125 -3.344 1 96.94 133 LYS B O 1
ATOM 2788 N N . PHE B 1 134 ? 6.762 14.68 -1.891 1 97.81 134 PHE B N 1
ATOM 2789 C CA . PHE B 1 134 ? 6.457 13.859 -0.727 1 97.81 134 PHE B CA 1
ATOM 2790 C C . PHE B 1 134 ? 4.953 13.648 -0.588 1 97.81 134 PHE B C 1
ATOM 2792 O O . PHE B 1 134 ? 4.496 12.539 -0.303 1 97.81 134 PHE B O 1
ATOM 2799 N N . MET B 1 135 ? 4.188 14.688 -0.815 1 98.31 135 MET B N 1
ATOM 2800 C CA . MET B 1 135 ? 2.729 14.609 -0.794 1 98.31 135 MET B CA 1
ATOM 2801 C C . MET B 1 135 ? 2.217 13.617 -1.829 1 98.31 135 MET B C 1
ATOM 2803 O O . MET B 1 135 ? 1.366 12.781 -1.524 1 98.31 135 MET B O 1
ATOM 2807 N N . ILE B 1 136 ? 2.777 13.641 -3.012 1 98.62 136 ILE B N 1
ATOM 2808 C CA . ILE B 1 136 ? 2.365 12.781 -4.117 1 98.62 136 ILE B CA 1
ATOM 2809 C C . ILE B 1 136 ? 2.689 11.32 -3.787 1 98.62 136 ILE B C 1
ATOM 2811 O O . ILE B 1 136 ? 1.848 10.438 -3.959 1 98.62 136 ILE B O 1
ATOM 2815 N N . ILE B 1 137 ? 3.887 11.094 -3.262 1 98.56 137 ILE B N 1
ATOM 2816 C CA . ILE B 1 137 ? 4.324 9.75 -2.904 1 98.56 137 ILE B CA 1
ATOM 2817 C C . ILE B 1 137 ? 3.422 9.188 -1.805 1 98.56 137 ILE B C 1
ATOM 2819 O O . ILE B 1 137 ? 2.939 8.055 -1.904 1 98.56 137 ILE B O 1
ATOM 2823 N N . PHE B 1 138 ? 3.154 10.031 -0.8 1 98.81 138 PHE B N 1
ATOM 2824 C CA . PHE B 1 138 ? 2.342 9.586 0.325 1 98.81 138 PHE B CA 1
ATOM 2825 C C . PHE B 1 138 ? 0.948 9.18 -0.14 1 98.81 138 PHE B C 1
ATOM 2827 O O . PHE B 1 138 ? 0.466 8.094 0.2 1 98.81 138 PHE B O 1
ATOM 2834 N N . VAL B 1 139 ? 0.335 10.016 -0.918 1 98.88 139 VAL B N 1
ATOM 2835 C CA . VAL B 1 139 ? -1.031 9.773 -1.367 1 98.88 139 VAL B CA 1
ATOM 2836 C C . VAL B 1 139 ? -1.072 8.523 -2.246 1 98.88 139 VAL B C 1
ATOM 2838 O O . VAL B 1 139 ? -1.973 7.695 -2.111 1 98.88 139 VAL B O 1
ATOM 2841 N N . PHE B 1 140 ? -0.147 8.383 -3.117 1 98.81 140 PHE B N 1
ATOM 2842 C CA . PHE B 1 140 ? -0.1 7.234 -4.012 1 98.81 140 PHE B CA 1
ATOM 2843 C C . PHE B 1 140 ? 0.037 5.938 -3.221 1 98.81 140 PHE B C 1
ATOM 2845 O O . PHE B 1 140 ? -0.768 5.02 -3.381 1 98.81 140 PHE B O 1
ATOM 2852 N N . ILE B 1 141 ? 1.026 5.867 -2.314 1 98.81 141 ILE B N 1
ATOM 2853 C CA . ILE B 1 141 ? 1.276 4.617 -1.603 1 98.81 141 ILE B CA 1
ATOM 2854 C C . ILE B 1 141 ? 0.139 4.348 -0.62 1 98.81 141 ILE B C 1
ATOM 2856 O O . ILE B 1 141 ? -0.177 3.193 -0.33 1 98.81 141 ILE B O 1
ATOM 2860 N N . PHE B 1 142 ? -0.5 5.41 -0.127 1 98.88 142 PHE B N 1
ATOM 2861 C CA . PHE B 1 142 ? -1.653 5.234 0.747 1 98.88 142 PHE B CA 1
ATOM 2862 C C . PHE B 1 142 ? -2.779 4.512 0.019 1 98.88 142 PHE B C 1
ATOM 2864 O O . PHE B 1 142 ? -3.361 3.562 0.551 1 98.88 142 PHE B O 1
ATOM 2871 N N . SER B 1 143 ? -3.012 4.922 -1.179 1 98.88 143 SER B N 1
ATOM 2872 C CA . SER B 1 143 ? -4.074 4.305 -1.967 1 98.88 143 SER B CA 1
ATOM 2873 C C . SER B 1 143 ? -3.758 2.842 -2.271 1 98.88 143 SER B C 1
ATOM 2875 O O . SER B 1 143 ? -4.613 1.971 -2.115 1 98.88 143 SER B O 1
ATOM 2877 N N . VAL B 1 144 ? -2.562 2.625 -2.664 1 98.88 144 VAL B N 1
ATOM 2878 C CA . VAL B 1 144 ? -2.158 1.264 -2.998 1 98.88 144 VAL B CA 1
ATOM 2879 C C . VAL B 1 144 ? -2.234 0.383 -1.753 1 98.88 144 VAL B C 1
ATOM 2881 O O . VAL B 1 144 ? -2.727 -0.747 -1.813 1 98.88 144 VAL B O 1
ATOM 2884 N N . ALA B 1 145 ? -1.753 0.906 -0.662 1 98.94 145 ALA B N 1
ATOM 2885 C CA . ALA B 1 145 ? -1.75 0.152 0.589 1 98.94 145 ALA B CA 1
ATOM 2886 C C . ALA B 1 145 ? -3.168 -0.231 1.002 1 98.94 145 ALA B C 1
ATOM 2888 O O . ALA B 1 145 ? -3.422 -1.376 1.384 1 98.94 145 ALA B O 1
ATOM 2889 N N . LEU B 1 146 ? -4.055 0.702 0.884 1 98.81 146 LEU B N 1
ATOM 2890 C CA . LEU B 1 146 ? -5.41 0.419 1.341 1 98.81 146 LEU B CA 1
ATOM 2891 C C . LEU B 1 146 ? -6.117 -0.539 0.387 1 98.81 146 LEU B C 1
ATOM 2893 O O . LEU B 1 146 ? -6.973 -1.322 0.808 1 98.81 146 LEU B O 1
ATOM 2897 N N . ALA B 1 147 ? -5.746 -0.45 -0.89 1 98.81 147 ALA B N 1
ATOM 2898 C CA . ALA B 1 147 ? -6.258 -1.469 -1.805 1 98.81 147 ALA B CA 1
ATOM 2899 C C . ALA B 1 147 ? -5.816 -2.863 -1.374 1 98.81 147 ALA B C 1
ATOM 2901 O O . ALA B 1 147 ? -6.617 -3.799 -1.357 1 98.81 147 ALA B O 1
ATOM 2902 N N . GLY B 1 148 ? -4.551 -2.953 -1.019 1 98.75 148 GLY B N 1
ATOM 2903 C CA . GLY B 1 148 ? -4.043 -4.219 -0.515 1 98.75 148 GLY B CA 1
ATOM 2904 C C . GLY B 1 148 ? -4.68 -4.641 0.795 1 98.75 148 GLY B C 1
ATOM 2905 O O . GLY B 1 148 ? -5.055 -5.801 0.964 1 98.75 148 GLY B O 1
ATOM 2906 N N . CYS B 1 149 ? -4.887 -3.758 1.681 1 98.69 149 CYS B N 1
ATOM 2907 C CA . CYS B 1 149 ? -5.496 -4.051 2.973 1 98.69 149 CYS B CA 1
ATOM 2908 C C . CYS B 1 149 ? -6.93 -4.539 2.801 1 98.69 149 CYS B C 1
ATOM 2910 O O . CYS B 1 149 ? -7.375 -5.438 3.514 1 98.69 149 CYS B O 1
ATOM 2912 N N . TRP B 1 150 ? -7.594 -3.938 1.902 1 98.31 150 TRP B N 1
ATOM 2913 C CA . TRP B 1 150 ? -8.969 -4.359 1.66 1 98.31 150 TRP B CA 1
ATOM 2914 C C . TRP B 1 150 ? -9.016 -5.809 1.19 1 98.31 150 TRP B C 1
ATOM 2916 O O . TRP B 1 150 ? -9.852 -6.594 1.658 1 98.31 150 TRP B O 1
ATOM 2926 N N . GLU B 1 151 ? -8.133 -6.137 0.333 1 98.81 151 GLU B N 1
ATOM 2927 C CA . GLU B 1 151 ? -8.117 -7.512 -0.165 1 98.81 151 GLU B CA 1
ATOM 2928 C C . GLU B 1 151 ? -7.684 -8.484 0.923 1 98.81 151 GLU B C 1
ATOM 2930 O O . GLU B 1 151 ? -8.141 -9.633 0.959 1 98.81 151 GLU B O 1
ATOM 2935 N N . ILE B 1 152 ? -6.793 -8.023 1.773 1 98.81 152 ILE B N 1
ATOM 2936 C CA . ILE B 1 152 ? -6.453 -8.844 2.93 1 98.81 152 ILE B CA 1
ATOM 2937 C C . ILE B 1 152 ? -7.699 -9.086 3.781 1 98.81 152 ILE B C 1
ATOM 2939 O O . ILE B 1 152 ? -7.938 -10.203 4.242 1 98.81 152 ILE B O 1
ATOM 2943 N N . TRP B 1 153 ? -8.492 -8.062 3.934 1 97.19 153 TRP B N 1
ATOM 2944 C CA . TRP B 1 153 ? -9.734 -8.18 4.691 1 97.19 153 TRP B CA 1
ATOM 2945 C C . TRP B 1 153 ? -10.688 -9.164 4.02 1 97.19 153 TRP B C 1
ATOM 2947 O O . TRP B 1 153 ? -11.258 -10.039 4.68 1 97.19 153 TRP B O 1
ATOM 2957 N N . GLU B 1 154 ? -10.852 -9.016 2.754 1 97.56 154 GLU B N 1
ATOM 2958 C CA . GLU B 1 154 ? -11.719 -9.938 2.037 1 97.56 154 GLU B CA 1
ATOM 2959 C C . GLU B 1 154 ? -11.211 -11.375 2.15 1 97.56 154 GLU B C 1
ATOM 2961 O O . GLU B 1 154 ? -11.992 -12.297 2.4 1 97.56 154 GLU B O 1
ATOM 2966 N N . PHE B 1 155 ? -9.93 -11.523 1.986 1 98.69 155 PHE B N 1
ATOM 2967 C CA . PHE B 1 155 ? -9.312 -12.844 2.074 1 98.69 155 PHE B CA 1
ATOM 2968 C C . PHE B 1 155 ? -9.562 -13.469 3.439 1 98.69 155 PHE B C 1
ATOM 2970 O O . PHE B 1 155 ? -9.938 -14.641 3.531 1 98.69 155 PHE B O 1
ATOM 2977 N N . THR B 1 156 ? -9.383 -12.711 4.457 1 97.88 156 THR B N 1
ATOM 2978 C CA . THR B 1 156 ? -9.578 -13.172 5.828 1 97.88 156 THR B CA 1
ATOM 2979 C C . THR B 1 156 ? -11.023 -13.578 6.059 1 97.88 156 THR B C 1
ATOM 2981 O O . THR B 1 156 ? -11.297 -14.633 6.633 1 97.88 156 THR B O 1
ATOM 2984 N N . GLY B 1 157 ? -11.93 -12.781 5.598 1 95.31 157 GLY B N 1
ATOM 2985 C CA . GLY B 1 157 ? -13.344 -13.117 5.711 1 95.31 157 GLY B CA 1
ATOM 2986 C C . GLY B 1 157 ? -13.711 -14.383 4.957 1 95.31 157 GLY B C 1
ATOM 2987 O O . GLY B 1 157 ? -14.5 -15.195 5.449 1 95.31 157 GLY B O 1
ATOM 2988 N N . ASP B 1 158 ? -13.125 -14.5 3.756 1 97.25 158 ASP B N 1
ATOM 2989 C CA . ASP B 1 158 ? -13.383 -15.695 2.965 1 97.25 158 ASP B CA 1
ATOM 2990 C C . ASP B 1 158 ? -12.867 -16.953 3.676 1 97.25 158 ASP B C 1
ATOM 2992 O O . ASP B 1 158 ? -13.555 -17.969 3.729 1 97.25 158 ASP B O 1
ATOM 2996 N N . ARG B 1 159 ? -11.711 -16.844 4.266 1 97 159 ARG B N 1
ATOM 2997 C CA . ARG B 1 159 ? -11.062 -18 4.871 1 97 159 ARG B CA 1
ATOM 2998 C C . ARG B 1 159 ? -11.68 -18.344 6.223 1 97 159 ARG B C 1
ATOM 3000 O O . ARG B 1 159 ? -11.836 -19.516 6.57 1 97 159 ARG B O 1
ATOM 3007 N N . LEU B 1 160 ? -12.078 -17.359 6.961 1 95.38 160 LEU B N 1
ATOM 3008 C CA . LEU B 1 160 ? -12.531 -17.594 8.328 1 95.38 160 LEU B CA 1
ATOM 3009 C C . LEU B 1 160 ? -14.039 -17.797 8.375 1 95.38 160 LEU B C 1
ATOM 3011 O O . LEU B 1 160 ? -14.539 -18.578 9.188 1 95.38 160 LEU B O 1
ATOM 3015 N N . TRP B 1 161 ? -14.758 -17.078 7.539 1 92.25 161 TRP B N 1
ATOM 3016 C CA . TRP B 1 161 ? -16.203 -17.062 7.711 1 92.25 161 TRP B CA 1
ATOM 3017 C C . TRP B 1 161 ? -16.906 -17.531 6.441 1 92.25 161 TRP B C 1
ATOM 3019 O O . TRP B 1 161 ? -18.141 -17.484 6.352 1 92.25 161 TRP B O 1
ATOM 3029 N N . GLY B 1 162 ? -16.172 -17.969 5.504 1 91.25 162 GLY B N 1
ATOM 3030 C CA . GLY B 1 162 ? -16.734 -18.547 4.301 1 91.25 162 GLY B CA 1
ATOM 3031 C C . GLY B 1 162 ? -17.422 -17.531 3.412 1 91.25 162 GLY B C 1
ATOM 3032 O O . GLY B 1 162 ? -18.328 -17.875 2.652 1 91.25 162 GLY B O 1
ATOM 3033 N N . PHE B 1 163 ? -16.953 -16.266 3.598 1 89.56 163 PHE B N 1
ATOM 3034 C CA . PHE B 1 163 ? -17.438 -15.297 2.631 1 89.56 163 PHE B CA 1
ATOM 3035 C C . PHE B 1 163 ? -16.969 -15.641 1.226 1 89.56 163 PHE B C 1
ATOM 3037 O O . PHE B 1 163 ? -16.266 -16.641 1.028 1 89.56 163 PHE B O 1
ATOM 3044 N N . GLN B 1 164 ? -17.406 -15.078 0.212 1 92.56 164 GLN B N 1
ATOM 3045 C CA . GLN B 1 164 ? -17.016 -15.266 -1.182 1 92.56 164 GLN B CA 1
ATOM 3046 C C . GLN B 1 164 ? -16.719 -13.93 -1.855 1 92.56 164 GLN B C 1
ATOM 3048 O O . GLN B 1 164 ? -17.141 -13.695 -2.994 1 92.56 164 GLN B O 1
ATOM 3053 N N . SER B 1 165 ? -15.977 -13.148 -1.029 1 95.19 165 SER B N 1
ATOM 3054 C CA . SER B 1 165 ? -15.734 -11.789 -1.499 1 95.19 165 SER B CA 1
ATOM 3055 C C . SER B 1 165 ? -14.742 -11.781 -2.656 1 95.19 165 SER B C 1
ATOM 3057 O O . SER B 1 165 ? -14.836 -10.938 -3.551 1 95.19 165 SER B O 1
ATOM 3059 N N . GLN B 1 166 ? -13.773 -12.688 -2.664 1 97.88 166 GLN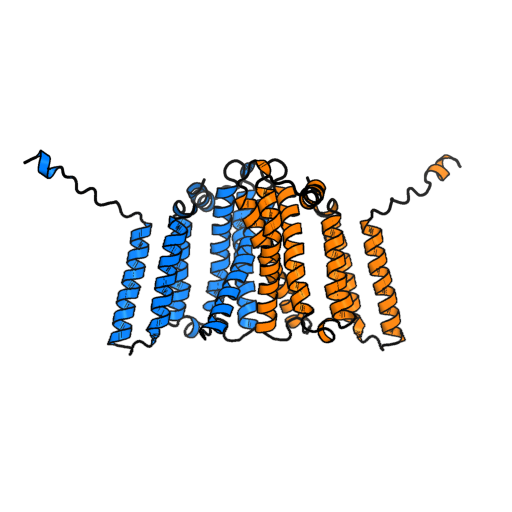 B N 1
ATOM 3060 C CA . GLN B 1 166 ? -12.758 -12.703 -3.711 1 97.88 166 GLN B CA 1
ATOM 3061 C C . GLN B 1 166 ? -13.117 -13.688 -4.816 1 97.88 166 GLN B C 1
ATOM 3063 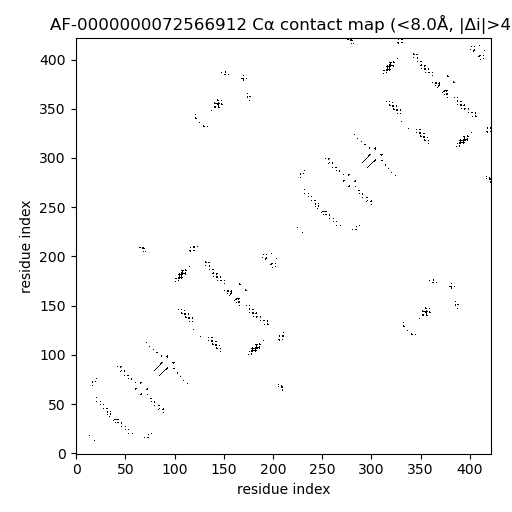O O . GLN B 1 166 ? -12.344 -13.883 -5.758 1 97.88 166 GLN B O 1
ATOM 3068 N N . ASN B 1 167 ? -14.234 -14.367 -4.695 1 96 167 ASN B N 1
ATOM 3069 C CA . ASN B 1 167 ? -14.758 -15.297 -5.691 1 96 167 ASN B CA 1
ATOM 3070 C C . ASN B 1 167 ? -13.766 -16.422 -5.984 1 96 167 ASN B C 1
ATOM 3072 O O . ASN B 1 167 ? -13.703 -16.922 -7.105 1 96 167 ASN B O 1
ATOM 3076 N N . ASN B 1 168 ? -12.852 -16.625 -5.043 1 97 168 ASN B N 1
ATOM 3077 C CA . ASN B 1 168 ? -11.789 -17.609 -5.227 1 97 168 ASN B CA 1
ATOM 3078 C C . ASN B 1 168 ? -11.031 -17.375 -6.531 1 97 168 ASN B C 1
ATOM 3080 O O . ASN B 1 168 ? -10.695 -18.328 -7.234 1 97 168 ASN B O 1
ATOM 3084 N N . SER B 1 169 ? -10.891 -16.203 -6.859 1 98.31 169 SER B N 1
ATOM 3085 C CA . SER B 1 169 ? -10.312 -15.844 -8.148 1 98.31 169 SER B CA 1
ATOM 3086 C C . SER B 1 169 ? -9.102 -14.938 -7.98 1 98.31 169 SER B C 1
ATOM 3088 O O . SER B 1 169 ? -9.234 -13.812 -7.484 1 98.31 169 SER B O 1
ATOM 3090 N N . LEU B 1 170 ? -7.969 -15.453 -8.43 1 98.62 170 LEU B N 1
ATOM 3091 C CA . LEU B 1 170 ? -6.75 -14.656 -8.461 1 98.62 170 LEU B CA 1
ATOM 3092 C C . LEU B 1 170 ? -6.938 -13.414 -9.328 1 98.62 170 LEU B C 1
ATOM 3094 O O . LEU B 1 170 ? -6.59 -12.305 -8.906 1 98.62 170 LEU B O 1
ATOM 3098 N N . VAL B 1 171 ? -7.531 -13.57 -10.445 1 98.44 171 VAL B N 1
ATOM 3099 C CA . VAL B 1 171 ? -7.723 -12.484 -11.398 1 98.44 171 VAL B CA 1
ATOM 3100 C C . VAL B 1 171 ? -8.656 -11.43 -10.805 1 98.44 171 VAL B C 1
ATOM 3102 O O . VAL B 1 171 ? -8.406 -10.227 -10.938 1 98.44 171 VAL B O 1
ATOM 3105 N N . ASP B 1 172 ? -9.703 -11.883 -10.156 1 98.31 172 ASP B N 1
ATOM 3106 C CA . ASP B 1 172 ? -10.633 -10.969 -9.508 1 98.31 172 ASP B CA 1
ATOM 3107 C C . ASP B 1 172 ? -9.914 -10.094 -8.484 1 98.31 172 ASP B C 1
ATOM 3109 O O . ASP B 1 172 ? -10.023 -8.867 -8.516 1 98.31 172 ASP B O 1
ATOM 3113 N N . THR B 1 173 ? -9.094 -10.656 -7.633 1 98.75 173 THR B N 1
ATOM 3114 C CA . THR B 1 173 ? -8.391 -9.969 -6.555 1 98.75 173 THR B CA 1
ATOM 3115 C C . THR B 1 173 ? -7.332 -9.023 -7.113 1 98.75 173 THR B C 1
ATOM 3117 O O . THR B 1 173 ? -7.25 -7.863 -6.703 1 98.75 173 THR B O 1
ATOM 3120 N N . MET B 1 174 ? -6.574 -9.539 -8.055 1 98.88 174 MET B N 1
ATOM 3121 C CA . MET B 1 174 ? -5.527 -8.695 -8.625 1 98.88 174 MET B CA 1
ATOM 3122 C C . MET B 1 174 ? -6.129 -7.52 -9.383 1 98.88 174 MET B C 1
ATOM 3124 O O . MET B 1 174 ? -5.602 -6.406 -9.32 1 98.88 174 MET B O 1
ATOM 3128 N N . THR B 1 175 ? -7.234 -7.746 -10.109 1 98.75 175 THR B N 1
ATOM 3129 C CA . THR B 1 175 ? -7.887 -6.648 -10.82 1 98.75 175 THR B CA 1
ATOM 3130 C C . THR B 1 175 ? -8.438 -5.621 -9.828 1 98.75 175 THR B C 1
ATOM 3132 O O . THR B 1 175 ? -8.406 -4.418 -10.094 1 98.75 175 THR B O 1
ATOM 3135 N N . ASP B 1 176 ? -8.914 -6.055 -8.711 1 98.88 176 ASP B N 1
ATOM 3136 C CA . ASP B 1 176 ? -9.391 -5.145 -7.672 1 98.88 176 ASP B CA 1
ATOM 3137 C C . ASP B 1 176 ? -8.258 -4.25 -7.164 1 98.88 176 ASP B C 1
ATOM 3139 O O . ASP B 1 176 ? -8.422 -3.035 -7.059 1 98.88 176 ASP B O 1
ATOM 3143 N N . ILE B 1 177 ? -7.129 -4.863 -6.883 1 98.94 177 ILE B N 1
ATOM 3144 C CA . ILE B 1 177 ? -5.988 -4.105 -6.379 1 98.94 177 ILE B CA 1
ATOM 3145 C C . ILE B 1 177 ? -5.508 -3.127 -7.449 1 98.94 177 ILE B C 1
ATOM 3147 O O . ILE B 1 177 ? -5.199 -1.972 -7.148 1 98.94 177 ILE B O 1
ATOM 3151 N N . ILE B 1 178 ? -5.508 -3.537 -8.68 1 98.94 178 ILE B N 1
ATOM 3152 C CA . ILE B 1 178 ? -5.082 -2.688 -9.781 1 98.94 178 ILE B CA 1
ATOM 3153 C C . ILE B 1 178 ? -6.066 -1.533 -9.961 1 98.94 178 ILE B C 1
ATOM 3155 O O . ILE B 1 178 ? -5.66 -0.383 -10.133 1 98.94 178 ILE B O 1
ATOM 3159 N N . CYS B 1 179 ? -7.371 -1.807 -9.914 1 98.88 179 CYS B N 1
ATOM 3160 C CA . CYS B 1 179 ? -8.375 -0.752 -10.016 1 98.88 179 CYS B CA 1
ATOM 3161 C C . CYS B 1 179 ? -8.203 0.268 -8.891 1 98.88 179 CYS B C 1
ATOM 3163 O O . CYS B 1 179 ? -8.234 1.476 -9.141 1 98.88 179 CYS B O 1
ATOM 3165 N N . GLY B 1 180 ? -8.039 -0.238 -7.648 1 98.88 180 GLY B N 1
ATOM 3166 C CA . GLY B 1 180 ? -7.77 0.669 -6.543 1 98.88 180 GLY B CA 1
ATOM 3167 C C . GLY B 1 180 ? -6.531 1.52 -6.758 1 98.88 180 GLY B C 1
ATOM 3168 O O . GLY B 1 180 ? -6.539 2.717 -6.457 1 98.88 180 GLY B O 1
ATOM 3169 N N . THR B 1 181 ? -5.465 0.919 -7.293 1 98.94 181 THR B N 1
ATOM 3170 C CA . THR B 1 181 ? -4.211 1.61 -7.574 1 98.94 181 THR B CA 1
ATOM 3171 C C . THR B 1 181 ? -4.406 2.662 -8.664 1 98.94 181 THR B C 1
ATOM 3173 O O . THR B 1 181 ? -3.955 3.801 -8.523 1 98.94 181 THR B O 1
ATOM 3176 N N . VAL B 1 182 ? -5.113 2.318 -9.711 1 98.88 182 VAL B N 1
ATOM 3177 C CA . VAL B 1 182 ? -5.387 3.236 -10.812 1 98.88 182 VAL B CA 1
ATOM 3178 C C . VAL B 1 182 ? -6.234 4.402 -10.312 1 98.88 182 VAL B C 1
ATOM 3180 O O . VAL B 1 182 ? -5.98 5.559 -10.664 1 98.88 182 VAL B O 1
ATOM 3183 N N . GLY B 1 183 ? -7.254 4.109 -9.508 1 98.94 183 GLY B N 1
ATOM 3184 C CA . GLY B 1 183 ? -8.008 5.18 -8.875 1 98.94 183 GLY B CA 1
ATOM 3185 C C . GLY B 1 183 ? -7.137 6.133 -8.078 1 98.94 183 GLY B C 1
ATOM 3186 O O . GLY B 1 183 ? -7.312 7.348 -8.148 1 98.94 183 GLY B O 1
ATOM 3187 N N . GLY B 1 184 ? -6.203 5.551 -7.27 1 98.88 184 GLY B N 1
ATOM 3188 C CA . GLY B 1 184 ? -5.238 6.379 -6.559 1 98.88 184 GLY B CA 1
ATOM 3189 C C . GLY B 1 184 ? -4.426 7.27 -7.477 1 98.88 184 GLY B C 1
ATOM 3190 O O . GLY B 1 184 ? -4.215 8.445 -7.184 1 98.88 184 GLY B O 1
ATOM 3191 N N . ILE B 1 185 ? -4.004 6.746 -8.641 1 98.88 185 ILE B N 1
ATOM 3192 C CA . ILE B 1 185 ? -3.238 7.504 -9.625 1 98.88 185 ILE B CA 1
ATOM 3193 C C . ILE B 1 185 ? -4.098 8.633 -10.188 1 98.88 185 ILE B C 1
ATOM 3195 O O . ILE B 1 185 ? -3.623 9.766 -10.344 1 98.88 185 ILE B O 1
ATOM 3199 N N . ILE B 1 186 ? -5.309 8.398 -10.461 1 98.81 186 ILE B N 1
ATOM 3200 C CA . ILE B 1 186 ? -6.223 9.406 -10.977 1 98.81 186 ILE B CA 1
ATOM 3201 C C . ILE B 1 186 ? -6.352 10.555 -9.977 1 98.81 186 ILE B C 1
ATOM 3203 O O . ILE B 1 186 ? -6.355 11.727 -10.359 1 98.81 186 ILE B O 1
ATOM 3207 N N . SER B 1 187 ? -6.43 10.234 -8.703 1 98.69 187 SER B N 1
ATOM 3208 C CA . SER B 1 187 ? -6.586 11.266 -7.684 1 98.69 187 SER B CA 1
ATOM 3209 C C . SER B 1 187 ? -5.363 12.172 -7.625 1 98.69 187 SER B C 1
ATOM 3211 O O . SER B 1 187 ? -5.445 13.297 -7.125 1 98.69 187 SER B O 1
ATOM 3213 N N . LEU B 1 188 ? -4.211 11.719 -8.188 1 98.75 188 LEU B N 1
ATOM 3214 C CA . LEU B 1 188 ? -2.967 12.477 -8.094 1 98.75 188 LEU B CA 1
ATOM 3215 C C . LEU B 1 188 ? -2.975 13.656 -9.062 1 98.75 188 LEU B C 1
ATOM 3217 O O . LEU B 1 188 ? -2.213 14.609 -8.891 1 98.75 188 LEU B O 1
ATOM 3221 N N . PHE B 1 189 ? -3.805 13.617 -10.031 1 98 189 PHE B N 1
ATOM 3222 C CA . PHE B 1 189 ? -3.807 14.688 -11.023 1 98 189 PHE B CA 1
ATOM 3223 C C . PHE B 1 189 ? -4.156 16.031 -10.383 1 98 189 PHE B C 1
ATOM 3225 O O . PHE B 1 189 ? -3.354 16.953 -10.414 1 98 189 PHE B O 1
ATOM 3232 N N . PRO B 1 190 ? -5.293 16.156 -9.711 1 98 190 PRO B N 1
ATOM 3233 C CA . PRO B 1 190 ? -5.57 17.422 -9.039 1 98 190 PRO B CA 1
ATOM 3234 C C . PRO B 1 190 ? -4.648 17.688 -7.848 1 98 190 PRO B C 1
ATOM 3236 O O . PRO B 1 190 ? -4.344 18.828 -7.535 1 98 190 PRO B O 1
ATOM 3239 N N . ILE B 1 191 ? -4.133 16.656 -7.223 1 98.31 191 ILE B N 1
ATOM 3240 C CA . ILE B 1 191 ? -3.314 16.797 -6.02 1 98.31 191 ILE B CA 1
ATOM 3241 C C . ILE B 1 191 ? -1.918 17.281 -6.398 1 98.31 191 ILE B C 1
ATOM 3243 O O . ILE B 1 191 ? -1.301 18.047 -5.656 1 98.31 191 ILE B O 1
ATOM 3247 N N . TYR B 1 192 ? -1.488 16.828 -7.57 1 97.31 192 TYR B N 1
ATOM 3248 C CA . TYR B 1 192 ? -0.203 17.297 -8.07 1 97.31 192 TYR B CA 1
ATOM 3249 C C . TYR B 1 192 ? -0.203 18.812 -8.234 1 97.31 192 TYR B C 1
ATOM 3251 O O . TYR B 1 192 ? 0.71 19.484 -7.758 1 97.31 192 TYR B O 1
ATOM 3259 N N . GLY B 1 193 ? -1.214 19.375 -8.891 1 96.44 193 GLY B N 1
ATOM 3260 C CA . GLY B 1 193 ? -1.344 20.812 -8.992 1 96.44 193 GLY B CA 1
ATOM 3261 C C . GLY B 1 193 ? -1.43 21.5 -7.641 1 96.44 193 GLY B C 1
ATOM 3262 O O . GLY B 1 193 ? -0.785 22.531 -7.422 1 96.44 193 GLY B O 1
ATOM 3263 N N . PHE B 1 194 ? -2.168 20.906 -6.773 1 96.94 194 PHE B N 1
ATOM 3264 C CA . PHE B 1 194 ? -2.34 21.422 -5.426 1 96.94 194 PHE B CA 1
ATOM 3265 C C . PHE B 1 194 ? -1.009 21.453 -4.684 1 96.94 194 PHE B C 1
ATOM 3267 O O . PHE B 1 194 ? -0.684 22.453 -4.023 1 96.94 194 PHE B O 1
ATOM 3274 N N . ALA B 1 195 ? -0.236 20.422 -4.824 1 95.31 195 ALA B N 1
ATOM 3275 C CA . ALA B 1 195 ? 1.063 20.312 -4.168 1 95.31 195 ALA B CA 1
ATOM 3276 C C . ALA B 1 195 ? 2.033 21.375 -4.684 1 95.31 195 ALA B C 1
ATOM 3278 O O . ALA B 1 195 ? 2.918 21.828 -3.951 1 95.31 195 ALA B O 1
ATOM 3279 N N . LYS B 1 196 ? 1.782 21.812 -5.898 1 94.62 196 LYS B N 1
ATOM 3280 C CA . LYS B 1 196 ? 2.656 22.812 -6.523 1 94.62 196 LYS B CA 1
ATOM 3281 C C . LYS B 1 196 ? 2.129 24.219 -6.309 1 94.62 196 LYS B C 1
ATOM 3283 O O . LYS B 1 196 ? 2.672 25.188 -6.855 1 94.62 196 LYS B O 1
ATOM 3288 N N . GLY B 1 197 ? 1.071 24.359 -5.648 1 93.25 197 GLY B N 1
ATOM 3289 C CA . GLY B 1 197 ? 0.6 25.672 -5.266 1 93.25 197 GLY B CA 1
ATOM 3290 C C . GLY B 1 197 ? -0.58 26.156 -6.09 1 93.25 197 GLY B C 1
ATOM 3291 O O . GLY B 1 197 ? -1.064 27.266 -5.902 1 93.25 197 GLY B O 1
ATOM 3292 N N . LYS B 1 198 ? -1.013 25.281 -7.004 1 94.88 198 LYS B N 1
ATOM 3293 C CA . LYS B 1 198 ? -2.191 25.656 -7.777 1 94.88 198 LYS B CA 1
ATOM 3294 C C . LYS B 1 198 ? -3.445 25.656 -6.906 1 94.88 198 LYS B C 1
ATOM 3296 O O . LYS B 1 198 ? -3.621 24.781 -6.062 1 94.88 198 LYS B O 1
ATOM 3301 N N . LYS B 1 199 ? -4.254 26.609 -7.184 1 94.94 199 LYS B N 1
ATOM 3302 C CA . LYS B 1 199 ? -5.48 26.734 -6.406 1 94.94 199 LYS B CA 1
ATOM 3303 C C . LYS B 1 199 ? -6.496 25.672 -6.805 1 94.94 199 LYS B C 1
ATOM 3305 O O . LYS B 1 199 ? -6.707 25.422 -7.992 1 94.94 199 LYS B O 1
ATOM 3310 N N . ASN B 1 200 ? -6.973 24.953 -5.793 1 96.94 200 ASN B N 1
ATOM 3311 C CA . ASN B 1 200 ? -8.078 24.016 -5.91 1 96.94 200 ASN B CA 1
ATOM 3312 C C . ASN B 1 200 ? -9.039 24.125 -4.734 1 96.94 200 ASN B C 1
ATOM 3314 O O . ASN B 1 200 ? -8.734 23.672 -3.627 1 96.94 200 ASN B O 1
ATOM 3318 N N . ARG B 1 201 ? -10.18 24.719 -5.047 1 97.19 201 ARG B N 1
ATOM 3319 C CA . ARG B 1 201 ? -11.117 25.062 -3.988 1 97.19 201 ARG B CA 1
ATOM 3320 C C . ARG B 1 201 ? -11.547 23.828 -3.201 1 97.19 201 ARG B C 1
ATOM 3322 O O . ARG B 1 201 ? -11.664 23.891 -1.976 1 97.19 201 ARG B O 1
ATOM 3329 N N . PHE B 1 202 ? -11.781 22.812 -3.859 1 97.69 202 PHE B N 1
ATOM 3330 C CA . PHE B 1 202 ? -12.227 21.578 -3.213 1 97.69 202 PHE B CA 1
ATOM 3331 C C . PHE B 1 202 ? -11.148 21.031 -2.295 1 97.69 202 PHE B C 1
ATOM 3333 O O . PHE B 1 202 ? -11.406 20.75 -1.123 1 97.69 202 PHE B O 1
ATOM 3340 N N . LEU B 1 203 ? -9.898 20.875 -2.787 1 97.94 203 LEU B N 1
ATOM 3341 C CA . LEU B 1 203 ? -8.805 20.312 -2.008 1 97.94 203 LEU B CA 1
ATOM 3342 C C . LEU B 1 203 ? -8.422 21.234 -0.849 1 97.94 203 LEU B C 1
ATOM 3344 O O . LEU B 1 203 ? -8.062 20.75 0.23 1 97.94 203 LEU B O 1
ATOM 3348 N N . GLU B 1 204 ? -8.555 22.562 -1.063 1 97.06 204 GLU B N 1
ATOM 3349 C CA . GLU B 1 204 ? -8.328 23.516 0.017 1 97.06 204 GLU B CA 1
ATOM 3350 C C . GLU B 1 204 ? -9.359 23.344 1.131 1 97.06 204 GLU B C 1
ATOM 3352 O O . GLU B 1 204 ? -9.008 23.312 2.312 1 97.06 204 GLU B O 1
ATOM 3357 N N . LYS B 1 205 ? -10.57 23.156 0.727 1 97.25 205 LYS B N 1
ATOM 3358 C CA . LYS B 1 205 ? -11.648 23.031 1.701 1 97.25 205 LYS B CA 1
ATOM 3359 C C . LYS B 1 205 ? -11.492 21.766 2.535 1 97.25 205 LYS B C 1
ATOM 3361 O O . LYS B 1 205 ? -11.57 21.812 3.766 1 97.25 205 LYS B O 1
ATOM 3366 N N . VAL B 1 206 ? -11.172 20.656 1.901 1 96.75 206 VAL B N 1
ATOM 3367 C CA . VAL B 1 206 ? -11.172 19.391 2.615 1 96.75 206 VAL B CA 1
ATOM 3368 C C . VAL B 1 206 ? -9.922 19.281 3.488 1 96.75 206 VAL B C 1
ATOM 3370 O O . VAL B 1 206 ? -9.961 18.703 4.57 1 96.75 206 VAL B O 1
ATOM 3373 N N . THR B 1 207 ? -8.797 19.875 3.037 1 96.94 207 THR B N 1
ATOM 3374 C CA . THR B 1 207 ? -7.598 19.828 3.865 1 96.94 207 THR B CA 1
ATOM 3375 C C . THR B 1 207 ? -7.727 20.781 5.047 1 96.94 207 THR B C 1
ATOM 3377 O O . THR B 1 207 ? -7.227 20.5 6.137 1 96.94 207 THR B O 1
ATOM 3380 N N . LYS B 1 208 ? -8.477 21.875 4.914 1 95.38 208 LYS B N 1
ATOM 3381 C CA . LYS B 1 208 ? -8.648 22.859 5.969 1 95.38 208 LYS B CA 1
ATOM 3382 C C . LYS B 1 208 ? -9.461 22.297 7.129 1 95.38 208 LYS B C 1
ATOM 3384 O O . LYS B 1 208 ? -9.32 22.75 8.273 1 95.38 208 LYS B O 1
ATOM 3389 N N . GLU B 1 209 ? -10.211 21.281 6.871 1 94.19 209 GLU B N 1
ATOM 3390 C CA . GLU B 1 209 ? -11.039 20.672 7.906 1 94.19 209 GLU B CA 1
ATOM 3391 C C . GLU B 1 209 ? -10.18 20.078 9.023 1 94.19 209 GLU B C 1
ATOM 3393 O O . GLU B 1 209 ? -10.641 19.938 10.156 1 94.19 209 GLU B O 1
ATOM 3398 N N . VAL B 1 210 ? -8.914 19.75 8.648 1 93.44 210 VAL B N 1
ATOM 3399 C CA . VAL B 1 210 ? -8.133 19 9.625 1 93.44 210 VAL B CA 1
ATOM 3400 C C . VAL B 1 210 ? -6.898 19.797 10.031 1 93.44 210 VAL B C 1
ATOM 3402 O O . VAL B 1 210 ? -6.043 19.312 10.766 1 93.44 210 VAL B O 1
ATOM 3405 N N . ILE B 1 211 ? -6.699 20.906 9.438 1 90.12 211 ILE B N 1
ATOM 3406 C CA . ILE B 1 211 ? -5.578 21.781 9.766 1 90.12 211 ILE B CA 1
ATOM 3407 C C . ILE B 1 211 ? -6.02 22.812 10.789 1 90.12 211 ILE B C 1
ATOM 3409 O O . ILE B 1 211 ? -7.16 23.281 10.758 1 90.12 211 ILE B O 1
#

pLDDT: mean 93.11, std 14.23, range [31.84, 98.94]